Protein 3BAM (pdb70)

Solvent-accessible surface area: 18682 Å² total; per-residue (Å²): 7,63,49,85,80,69,80,27,9,103,62,0,103,110,34,26,90,161,9,165,13,0,72,81,0,31,93,12,0,68,50,0,0,51,27,2,39,37,31,92,139,39,190,60,2,20,0,11,56,101,119,102,26,18,0,2,20,93,48,4,44,85,75,0,17,66,42,0,72,105,88,50,100,4,159,78,105,49,50,0,69,5,1,103,114,122,67,160,66,36,33,57,0,32,0,21,30,84,5,112,52,139,132,60,78,42,51,0,0,0,8,12,8,9,31,71,1,5,16,0,1,67,13,0,1,18,0,18,0,0,15,86,70,44,23,4,40,0,0,0,0,0,0,0,4,108,111,0,10,95,40,0,38,85,106,11,0,12,7,25,39,0,79,5,8,8,36,23,1,133,50,51,23,0,0,0,1,0,1,10,3,71,36,48,83,91,47,157,35,76,3,88,98,38,45,118,59,135,32,196,156,21,156,79,172,143,8,62,36,90,78,67,78,25,6,106,64,0,112,102,25,30,80,137,18,137,10,0,55,60,0,27,83,17,0,70,69,0,0,45,35,2,36,39,38,91,127,32,185,61,2,18,0,8,49,81,84,113,26,19,0,3,20,42,30,2,25,56,68,0,7,44,43,0,2,101,80,50,79,0,58,22,68,28,36,2,73,4,0,124,118,109,55,164,68,42,34,58,3,22,0,6,27,63,6,116,76,146,120,45,84,32,58,0,0,0,28,1,7,10,31,67,0,5,15,0,1,66,10,0,2,28,2,6,0,0,12,100,77,47,30,5,38,0,0,0,0,0,0,0,5,105,102,0,12,100,43,0,51,79,105,8,0,10,4,32,39,0,78,2,7,9,27,29,0,109,50,36,18,0,0,0,0,0,1,6,3,65,39,57,67,72,92,21,77,86,1,50,46,37,95,115,6,117,92,70,76,92,30,37,54,79,150,98,136

Nearest PDB structures (foldseek):
  2bam-assembly1_B  TM=9.992E-01  e=1.558E-43  Bacillus amyloliquefaciens
  1bhm-assembly1_A  TM=9.846E-01  e=3.951E-40  Bacillus amyloliquefaciens
  1bam-assembly1_A-2  TM=9.328E-01  e=4.977E-34  Bacillus amyloliquefaciens
  3odh-assembly2_E  TM=8.690E-01  e=1.399E-17  Oceanobacter kriegii
  2ook-assembly1_B  TM=5.172E-01  e=2.925E+00  Shewanella frigidimarina NCIMB 400

Sequence (415 aa):
MEVEKEFITDEAKELLSKDKLIQQAYNEVKTSICSPIWPATSKTFTINNTEKNCNGVVPIKELCYTLLEDTYNWYREKPLDILKLEKKKGGPIDVYKEFIENSELKRVGMEFETGNISSAHRSMNKLLLGLKHGEIDLAIILMPIKQLAYYLTDRVTNFEELEPYFELTEGQPFIFIGFNAEAYNSNVPLIPKGSDGMSKRSIKKWMEVEKEFITDEAKELLSKDKLIQQAYNEVKTSICSPIWPATSKTFTINNTEKNCNGVVPIKELCYTLLEDTYNWYREKPLDILKLEKKKGGPIDVYKEFIENSELKRVGMEFETGNISSAHRSMNKLLLGLKHGEIDLAIILMPIKQLAYYLTDRVTNFEELEPYFELTEGQPFIFIGFNAEAYNSNVPLIPKGSDGMSKRSIKKWKDK

Foldseek 3Di:
DAFDDKDWAPLLVCCCVPPPQSVVVVVQLRVLLQFFDPPPPDRFHEAAPPDFAQAEPVVRNPSSVCCCCPVVNWDAFDQACCCVPVVVHDTGAGTKDWGDDPVDIAIETEHEFFAAQVVVVVNVVVVVVCQVVVVGQAYEYEEAAVVQNRHHHPRTHHCVVCVVVPCVCHPGGYMYTHDHGPYYDHDPDHHDHDCPDPRPNDDDPD/DAFDDKDWAPLQVVCCVPPPQSVVVVVLQRVLLQQFDPPPPDPFHEAEPPAFAQAEDQLRNQSSQCCCCVVVNKAAWAQACCCCPVVVHDTGFGIWDWGDDVPDIAIETEDEFFAAQVVVVVNVVVVLVCQVVVNHQAYEYEEAAPVQNRHHHPRTHHCVVCVVVPCVSHPGGYMYTHDDTPHYHNPGDHQDHDPSNDPSDDGAHPVGD

Structure (mmCIF, N/CA/C/O backbone):
data_3BAM
#
_entry.id   3BAM
#
_cell.length_a   106.400
_cell.length_b   79.600
_cell.length_c   67.600
_cell.angle_alpha   90.00
_cell.angle_beta   90.00
_cell.angle_gamma   90.00
#
_symmetry.space_group_name_H-M   'P 21 21 21'
#
loop_
_entity.id
_entity.type
_entity.pdbx_description
1 polymer "DNA (5'-D(*TP*AP*TP*GP*GP*AP*TP*CP*CP*AP*TP*A)-3')"
2 polymer "DNA (5'-D(*TP*AP*TP*G)-3')"
3 polymer "DNA (5'-D(P*GP*AP*TP*CP*CP*AP*TP*A)-3')"
4 polymer 'PROTEIN (RESTRICTION ENDONUCLEASE BAMHI)'
5 non-polymer 'MANGANESE (II) ION'
6 water water
#
loop_
_atom_site.group_PDB
_atom_site.id
_atom_site.type_symbol
_atom_site.label_atom_id
_atom_site.label_alt_id
_atom_site.label_comp_id
_atom_site.label_asym_id
_atom_site.label_entity_id
_atom_site.label_seq_id
_atom_site.pdbx_PDB_ins_code
_atom_site.Cartn_x
_atom_site.Cartn_y
_atom_site.Cartn_z
_atom_site.occupancy
_atom_site.B_iso_or_equiv
_atom_site.auth_seq_id
_atom_site.auth_comp_id
_atom_site.auth_asym_id
_atom_site.auth_atom_id
_atom_site.pdbx_PDB_model_num
ATOM 467 N N . MET D 4 1 ? 76.999 39.317 29.606 1.00 33.48 1 MET A N 1
ATOM 468 C CA . MET D 4 1 ? 75.678 39.899 29.974 1.00 32.90 1 MET A CA 1
ATOM 469 C C . MET D 4 1 ? 75.739 40.468 31.376 1.00 33.43 1 MET A C 1
ATOM 470 O O . MET D 4 1 ? 76.660 40.158 32.136 1.00 32.32 1 MET A O 1
ATOM 475 N N . GLU D 4 2 ? 74.779 41.331 31.688 1.00 34.74 2 GLU A N 1
ATOM 476 C CA . GLU D 4 2 ? 74.680 41.952 33.001 1.00 36.97 2 GLU A CA 1
ATOM 477 C C . GLU D 4 2 ? 73.215 42.041 33.416 1.00 35.74 2 GLU A C 1
ATOM 478 O O . GLU D 4 2 ? 72.335 42.149 32.568 1.00 34.35 2 GLU A O 1
ATOM 484 N N . VAL D 4 3 ? 72.962 41.955 34.716 1.00 34.27 3 VAL A N 1
ATOM 485 C CA . VAL D 4 3 ? 71.610 42.041 35.252 1.00 33.35 3 VAL A CA 1
ATOM 486 C C . VAL D 4 3 ? 71.274 43.527 35.396 1.00 35.71 3 VAL A C 1
ATOM 487 O O . VAL D 4 3 ? 71.991 44.259 36.079 1.00 36.76 3 VAL A O 1
ATOM 491 N N . GLU D 4 4 ? 70.200 43.976 34.753 1.00 34.63 4 GLU A N 1
ATOM 492 C CA . GLU D 4 4 ? 69.821 45.379 34.830 1.00 31.51 4 GLU A CA 1
ATOM 493 C C . GLU D 4 4 ? 68.558 45.605 35.641 1.00 29.53 4 GLU A C 1
ATOM 494 O O . GLU D 4 4 ? 68.447 46.598 36.362 1.00 29.39 4 GLU A O 1
ATOM 500 N N . LYS D 4 5 ? 67.599 44.693 35.514 1.00 27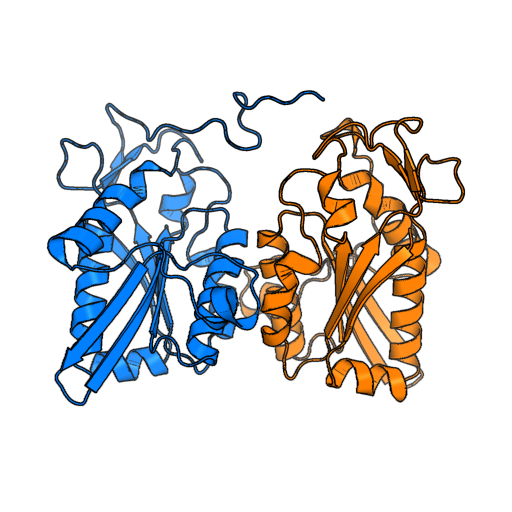.96 5 LYS A N 1
ATOM 501 C CA . LYS D 4 5 ? 66.335 44.813 36.239 1.00 28.70 5 LYS A CA 1
ATOM 502 C C . LYS D 4 5 ? 66.027 43.564 37.035 1.00 27.28 5 LYS A C 1
ATOM 503 O O . LYS D 4 5 ? 66.439 42.471 36.662 1.00 26.55 5 LYS A O 1
ATOM 509 N N . GLU D 4 6 ? 65.254 43.721 38.102 1.00 29.67 6 GLU A N 1
ATOM 510 C CA . GLU D 4 6 ? 64.926 42.586 38.942 1.00 31.70 6 GLU A CA 1
ATOM 511 C C . GLU D 4 6 ? 63.726 42.811 39.858 1.00 32.47 6 GLU A C 1
ATOM 512 O O . GLU D 4 6 ? 63.533 43.896 40.411 1.00 33.00 6 GLU A O 1
ATOM 518 N N . PHE D 4 7 ? 62.886 41.788 39.958 1.00 30.57 7 PHE A N 1
ATOM 519 C CA . PHE D 4 7 ? 61.733 41.824 40.838 1.00 28.89 7 PHE A CA 1
ATOM 520 C C . PHE D 4 7 ? 61.783 40.564 41.685 1.00 28.84 7 PHE A C 1
ATOM 521 O O . PHE D 4 7 ? 61.816 39.458 41.153 1.00 28.17 7 PHE A O 1
ATOM 529 N N . ILE D 4 8 ? 61.800 40.747 43.000 1.00 28.11 8 ILE A N 1
ATOM 530 C CA . ILE D 4 8 ? 61.871 39.653 43.947 1.00 29.25 8 ILE A CA 1
ATOM 531 C C . ILE D 4 8 ? 60.660 39.758 44.862 1.00 30.83 8 ILE A C 1
ATOM 532 O O . ILE D 4 8 ? 60.470 40.776 45.542 1.00 34.09 8 ILE A O 1
ATOM 537 N N . THR D 4 9 ? 59.818 38.732 44.854 1.00 29.15 9 THR A N 1
ATOM 538 C CA . THR D 4 9 ? 58.642 38.741 45.708 1.00 29.71 9 THR A CA 1
ATOM 539 C C . THR D 4 9 ? 59.118 38.756 47.155 1.00 29.89 9 THR A C 1
ATOM 540 O O . THR D 4 9 ? 60.240 38.360 47.451 1.00 28.98 9 THR A O 1
ATOM 544 N N . ASP D 4 10 ? 58.243 39.143 48.068 1.00 31.42 10 ASP A N 1
ATOM 545 C CA . ASP D 4 10 ? 58.601 39.188 49.470 1.00 32.68 10 ASP A CA 1
ATOM 546 C C . ASP D 4 10 ? 59.002 37.835 50.033 1.00 34.23 10 ASP A C 1
ATOM 547 O O . ASP D 4 10 ? 59.887 37.757 50.881 1.00 37.28 10 ASP A O 1
ATOM 552 N N . GLU D 4 11 ? 58.414 36.763 49.510 1.00 37.12 11 GLU A N 1
ATOM 553 C CA . GLU D 4 11 ? 58.738 35.412 49.979 1.00 39.16 11 GLU A CA 1
ATOM 554 C C . GLU D 4 11 ? 60.175 35.090 49.584 1.00 38.80 11 GLU A C 1
ATOM 555 O O . GLU D 4 11 ? 60.956 34.614 50.405 1.00 38.77 11 GLU A O 1
ATOM 561 N N . ALA D 4 12 ? 60.529 35.387 48.333 1.00 39.31 12 ALA A N 1
ATOM 562 C CA . ALA D 4 12 ? 61.884 35.153 47.841 1.00 40.77 12 ALA A CA 1
ATOM 563 C C . ALA D 4 12 ? 62.875 36.032 48.617 1.00 41.38 12 ALA A C 1
ATOM 564 O O . ALA D 4 12 ? 63.991 35.598 48.911 1.00 40.56 12 ALA A O 1
ATOM 566 N N . LYS D 4 13 ? 62.460 37.254 48.965 1.00 42.11 13 LYS A N 1
ATOM 567 C CA . LYS D 4 13 ? 63.307 38.171 49.725 1.00 43.42 13 LYS A CA 1
ATOM 568 C C . LYS D 4 13 ? 63.706 37.536 51.043 1.00 46.73 13 LYS A C 1
ATOM 569 O O . LYS D 4 13 ? 64.891 37.528 51.386 1.00 47.45 13 LYS A O 1
ATOM 575 N N . GLU D 4 14 ? 62.725 36.999 51.774 1.00 50.21 14 GLU A N 1
ATOM 576 C CA . GLU D 4 14 ? 62.998 36.347 53.053 1.00 54.45 14 GLU A CA 1
ATOM 577 C C . GLU D 4 14 ? 63.993 35.205 52.871 1.00 51.71 14 GLU A C 1
ATOM 578 O O . GLU D 4 14 ? 64.961 35.086 53.626 1.00 51.83 14 GLU A O 1
ATOM 584 N N . LEU D 4 15 ? 63.758 34.368 51.868 1.00 49.46 15 LEU A N 1
ATOM 585 C CA . LEU D 4 15 ? 64.656 33.256 51.597 1.00 46.45 15 LEU A CA 1
ATOM 586 C C . LEU D 4 15 ? 66.067 33.772 51.381 1.00 43.41 15 LEU A C 1
ATOM 587 O O . LEU D 4 15 ? 66.993 33.329 52.042 1.00 44.54 15 LEU A O 1
ATOM 592 N N . LEU D 4 16 ? 66.217 34.729 50.477 1.00 41.67 16 LEU A N 1
ATOM 593 C CA . LEU D 4 16 ? 67.519 35.297 50.172 1.00 42.45 16 LEU A CA 1
ATOM 594 C C . LEU D 4 16 ? 68.221 35.897 51.375 1.00 42.50 16 LEU A C 1
ATOM 595 O O . LEU D 4 16 ? 69.429 35.758 51.518 1.00 42.32 16 LEU A O 1
ATOM 600 N N . SER D 4 17 ? 67.479 36.589 52.224 1.00 44.21 17 SER A N 1
ATOM 601 C CA . SER D 4 17 ? 68.076 37.203 53.396 1.00 49.16 17 SER A CA 1
ATOM 602 C C . SER D 4 17 ? 68.437 36.237 54.522 1.00 49.71 17 SER A C 1
ATOM 603 O O . SER D 4 17 ? 69.441 36.426 55.206 1.00 51.40 17 SER A O 1
ATOM 606 N N . LYS D 4 18 ? 67.632 35.197 54.694 1.00 50.51 18 LYS A N 1
ATOM 607 C CA . LYS D 4 18 ? 67.833 34.232 55.762 1.00 50.61 18 LYS A CA 1
ATOM 608 C C . LYS D 4 18 ? 68.491 32.890 55.415 1.00 48.64 18 LYS A C 1
ATOM 609 O O . LYS D 4 18 ? 69.307 32.372 56.185 1.00 48.36 18 LYS A O 1
ATOM 615 N N . ASP D 4 19 ? 68.139 32.332 54.265 1.00 46.80 19 ASP A N 1
ATOM 616 C CA . ASP D 4 19 ? 68.641 31.029 53.856 1.00 42.40 19 ASP A CA 1
ATOM 617 C C . ASP D 4 19 ? 69.926 31.004 53.039 1.00 42.02 19 ASP A C 1
ATOM 618 O O . ASP D 4 19 ? 69.986 31.510 51.922 1.00 41.19 19 ASP A O 1
ATOM 623 N N . LYS D 4 20 ? 70.911 30.286 53.563 1.00 44.09 20 LYS A N 1
ATOM 624 C CA . LYS D 4 20 ? 72.210 30.138 52.920 1.00 45.06 20 LYS A CA 1
ATOM 625 C C . LYS D 4 20 ? 72.127 29.423 51.565 1.00 43.07 20 LYS A C 1
ATOM 626 O O . LYS D 4 20 ? 72.697 29.899 50.581 1.00 42.38 20 LYS A O 1
ATOM 632 N N . LEU D 4 21 ? 71.405 28.300 51.502 1.00 41.10 21 LEU A N 1
ATOM 633 C CA . LEU D 4 21 ? 71.259 27.534 50.252 1.00 39.85 21 LEU A CA 1
ATOM 634 C C . LEU D 4 21 ? 70.665 28.376 49.113 1.00 38.49 21 LEU A C 1
ATOM 635 O O . LEU D 4 21 ? 71.166 28.355 47.987 1.00 37.21 21 LEU A O 1
ATOM 640 N N . ILE D 4 22 ? 69.600 29.119 49.411 1.00 37.00 22 ILE A N 1
ATOM 641 C CA . ILE D 4 22 ? 68.958 29.977 48.423 1.00 36.50 22 ILE A CA 1
ATOM 642 C C . ILE D 4 22 ? 69.953 31.035 47.953 1.00 38.97 22 ILE A C 1
ATOM 643 O O . ILE D 4 22 ? 70.030 31.325 46.760 1.00 41.98 22 ILE A O 1
ATOM 648 N N . GLN D 4 23 ? 70.717 31.603 48.888 1.00 38.92 23 GLN A N 1
ATOM 649 C CA . GLN D 4 23 ? 71.730 32.605 48.555 1.00 37.80 23 GLN A CA 1
ATOM 650 C C . GLN D 4 23 ? 72.713 32.004 47.546 1.00 34.22 23 GLN A C 1
ATOM 651 O O . GLN D 4 23 ? 72.970 32.586 46.497 1.00 34.44 23 GLN A O 1
ATOM 657 N N . GLN D 4 24 ? 73.219 30.814 47.843 1.00 31.98 24 GLN A N 1
ATOM 658 C CA . GLN D 4 24 ? 74.131 30.128 46.942 1.00 32.52 24 GLN A CA 1
ATOM 659 C C . GLN D 4 24 ? 73.492 29.947 45.554 1.00 34.27 24 GLN A C 1
ATOM 660 O O . GLN D 4 24 ? 74.116 30.241 44.533 1.00 36.11 24 GLN A O 1
ATOM 666 N N . ALA D 4 25 ? 72.254 29.457 45.517 1.00 35.10 25 ALA A N 1
ATOM 667 C CA . ALA D 4 25 ? 71.528 29.252 44.261 1.00 36.57 25 ALA A CA 1
ATOM 668 C C . ALA D 4 25 ? 71.428 30.551 43.459 1.00 36.41 25 ALA A C 1
ATOM 669 O O . ALA D 4 25 ? 71.784 30.594 42.278 1.00 34.61 25 ALA A O 1
ATOM 671 N N . TYR D 4 26 ? 70.923 31.594 44.113 1.00 37.10 26 TYR A N 1
ATOM 672 C CA . TYR D 4 26 ? 70.754 32.917 43.530 1.00 37.61 26 TYR A CA 1
ATOM 673 C C . TYR D 4 26 ? 72.094 33.375 42.958 1.00 38.84 26 TYR A C 1
ATOM 674 O O . TYR D 4 26 ? 72.171 33.812 41.804 1.00 38.98 26 TYR A O 1
ATOM 683 N N . ASN D 4 27 ? 73.149 33.214 43.754 1.00 38.01 27 ASN A N 1
ATOM 684 C CA . ASN D 4 27 ? 74.507 33.579 43.358 1.00 37.31 27 ASN A CA 1
ATOM 685 C C . ASN D 4 27 ? 74.886 32.843 42.067 1.00 33.32 27 ASN A C 1
ATOM 686 O O . ASN D 4 27 ? 75.289 33.473 41.089 1.00 33.40 27 ASN A O 1
ATOM 691 N N . GLU D 4 28 ? 74.666 31.530 42.030 1.00 31.28 28 GLU A N 1
ATOM 692 C CA . GLU D 4 28 ? 74.976 30.715 40.857 1.00 30.64 28 GLU A CA 1
ATOM 693 C C . GLU D 4 28 ? 74.230 31.128 39.593 1.00 30.15 28 GLU A C 1
ATOM 694 O O . GLU D 4 28 ? 74.836 31.233 38.525 1.00 27.65 28 GLU A O 1
ATOM 700 N N . VAL D 4 29 ? 72.927 31.369 39.706 1.00 30.98 29 VAL A N 1
ATOM 701 C CA . VAL D 4 29 ? 72.149 31.773 38.539 1.00 32.49 29 VAL A CA 1
ATOM 702 C C . VAL D 4 29 ? 72.599 33.135 38.024 1.00 33.27 29 VAL A C 1
ATOM 703 O O . VAL D 4 29 ? 72.652 33.356 36.809 1.00 31.02 29 VAL A O 1
ATOM 707 N N . LYS D 4 30 ? 72.940 34.044 38.936 1.00 33.89 30 LYS A N 1
ATOM 708 C CA . LYS D 4 30 ? 73.403 35.369 38.530 1.00 34.69 30 LYS A CA 1
ATOM 709 C C . LYS D 4 30 ? 74.734 35.310 37.782 1.00 32.32 30 LYS A C 1
ATOM 710 O O . LYS D 4 30 ? 74.877 35.930 36.722 1.00 32.30 30 LYS A O 1
ATOM 716 N N . THR D 4 31 ? 75.694 34.543 38.288 1.00 31.73 31 THR A N 1
ATOM 717 C CA . THR D 4 31 ? 76.960 34.431 37.575 1.00 33.49 31 THR A CA 1
ATOM 718 C C . THR D 4 31 ? 76.676 33.808 36.212 1.00 34.00 31 THR A C 1
ATOM 719 O O . THR D 4 31 ? 77.206 34.260 35.196 1.00 35.90 31 THR A O 1
ATOM 723 N N . SER D 4 32 ? 75.774 32.832 36.181 1.00 30.69 32 SER A N 1
ATOM 724 C CA . SER D 4 32 ? 75.420 32.181 34.934 1.00 30.64 32 SER A CA 1
ATOM 725 C C . SER D 4 32 ? 74.768 33.125 33.924 1.00 30.30 32 SER A C 1
ATOM 726 O O . SER D 4 32 ? 75.118 33.092 32.740 1.00 31.01 32 SER A O 1
ATOM 729 N N . ILE D 4 33 ? 73.833 33.966 34.365 1.00 28.90 33 ILE A N 1
ATOM 730 C CA . ILE D 4 33 ? 73.185 34.879 33.433 1.00 28.23 33 ILE A CA 1
ATOM 731 C C . ILE D 4 33 ? 74.142 35.940 32.902 1.00 29.42 33 ILE A C 1
ATOM 732 O O . ILE D 4 33 ? 73.960 36.454 31.791 1.00 28.21 33 ILE A O 1
ATOM 737 N N . CYS D 4 34 ? 75.156 36.265 33.697 1.00 30.65 34 CYS A N 1
ATOM 738 C CA . CYS D 4 34 ? 76.162 37.237 33.294 1.00 32.02 34 CYS A CA 1
ATOM 739 C C . CYS D 4 34 ? 77.171 36.643 32.316 1.00 32.00 34 CYS A C 1
ATOM 740 O O . CYS D 4 34 ? 77.743 37.367 31.501 1.00 32.63 34 CYS A O 1
ATOM 743 N N . SER D 4 35 ? 77.267 35.315 32.321 1.00 36.23 35 SER A N 1
ATOM 744 C CA . SER D 4 35 ? 78.175 34.547 31.470 1.00 38.48 35 SER A CA 1
ATOM 745 C C . SER D 4 35 ? 78.161 34.764 29.952 1.00 40.80 35 SER A C 1
ATOM 746 O O . SER D 4 35 ? 79.216 35.009 29.368 1.00 42.17 35 SER A O 1
ATOM 749 N N . PRO D 4 36 ? 76.992 34.637 29.285 1.00 41.76 36 PRO A N 1
ATOM 750 C CA . PRO D 4 36 ? 76.966 34.835 27.828 1.00 42.22 36 PRO A CA 1
ATOM 751 C C . PRO D 4 36 ? 77.680 36.082 27.284 1.00 43.57 36 PRO A C 1
ATOM 752 O O . PRO D 4 36 ? 77.416 37.214 27.714 1.00 45.45 36 PRO A O 1
ATOM 756 N N . ILE D 4 37 ? 78.600 35.851 26.347 1.00 42.46 37 ILE A N 1
ATOM 757 C CA . ILE D 4 37 ? 79.389 36.912 25.721 1.00 39.95 37 ILE A CA 1
ATOM 758 C C . ILE D 4 37 ? 79.196 36.898 24.208 1.00 38.58 37 ILE A C 1
ATOM 759 O O . ILE D 4 37 ? 78.699 35.919 23.658 1.00 40.84 37 ILE A O 1
ATOM 764 N N . TRP D 4 38 ? 79.591 37.976 23.540 1.00 36.11 38 TRP A N 1
ATOM 765 C CA . TRP D 4 38 ? 79.451 38.084 22.086 1.00 36.32 38 TRP A CA 1
ATOM 766 C C . TRP D 4 38 ? 80.337 39.213 21.573 1.00 37.00 38 TRP A C 1
ATOM 767 O O . TRP D 4 38 ? 80.265 40.330 22.080 1.00 38.92 38 TRP A O 1
ATOM 778 N N . PRO D 4 39 ? 81.138 38.951 20.523 1.00 37.69 39 PRO A N 1
ATOM 779 C CA . PRO D 4 39 ? 81.271 37.675 19.809 1.00 38.23 39 PRO A CA 1
ATOM 780 C C . PRO D 4 39 ? 82.032 36.674 20.668 1.00 39.71 39 PRO A C 1
ATOM 781 O O . PRO D 4 39 ? 82.474 37.011 21.758 1.00 40.20 39 PRO A O 1
ATOM 785 N N . ALA D 4 40 ? 82.269 35.482 20.131 1.00 43.79 40 ALA A N 1
ATOM 786 C CA . ALA D 4 40 ? 82.995 34.435 20.850 1.00 46.94 40 ALA A CA 1
ATOM 787 C C . ALA D 4 40 ? 84.354 34.911 21.359 1.00 47.59 40 ALA A C 1
ATOM 788 O O . ALA D 4 40 ? 84.751 34.614 22.477 1.00 47.69 40 ALA A O 1
ATOM 790 N N . THR D 4 41 ? 85.048 35.679 20.531 1.00 49.47 41 THR A N 1
ATOM 791 C CA . THR D 4 41 ? 86.363 36.195 20.876 1.00 53.50 41 THR A CA 1
ATOM 792 C C . THR D 4 41 ? 86.368 37.283 21.960 1.00 52.66 41 THR A C 1
ATOM 793 O O . THR D 4 41 ? 87.428 37.803 22.310 1.00 55.76 41 THR A O 1
ATOM 797 N N . SER D 4 42 ? 85.202 37.625 22.493 1.00 49.58 42 SER A N 1
ATOM 798 C CA . SER D 4 42 ? 85.125 38.657 23.511 1.00 47.44 42 SER A CA 1
ATOM 799 C C . SER D 4 42 ? 84.920 38.149 24.932 1.00 46.44 42 SER A C 1
ATOM 800 O O . SER D 4 42 ? 84.632 36.979 25.157 1.00 46.99 42 SER A O 1
ATOM 803 N N . LYS D 4 43 ? 85.080 39.057 25.890 1.00 45.04 43 LYS A N 1
ATOM 804 C CA . LYS D 4 43 ? 84.903 38.756 27.302 1.00 45.25 43 LYS A CA 1
ATOM 805 C C . LYS D 4 43 ? 83.590 39.384 27.776 1.00 41.92 43 LYS A C 1
ATOM 806 O O . LYS D 4 43 ? 83.158 39.173 28.912 1.00 39.65 43 LYS A O 1
ATOM 812 N N . THR D 4 44 ? 82.959 40.161 26.899 1.00 38.26 44 THR A N 1
ATOM 813 C CA . THR D 4 44 ? 81.704 40.821 27.232 1.00 35.79 44 THR A CA 1
ATOM 814 C C . THR D 4 44 ? 80.673 40.538 26.135 1.00 33.97 44 THR A C 1
ATOM 815 O O . THR D 4 44 ? 80.948 39.802 25.182 1.00 33.52 44 THR A O 1
ATOM 819 N N . PHE D 4 45 ? 79.458 41.052 26.305 1.00 31.54 45 PHE A N 1
ATOM 820 C CA . PHE D 4 45 ? 78.423 40.861 25.302 1.00 28.34 45 PHE A CA 1
ATOM 821 C C . PHE D 4 45 ? 78.126 42.179 24.607 1.00 25.39 45 PHE A C 1
ATOM 822 O O . PHE D 4 45 ? 77.731 43.152 25.242 1.00 24.13 45 PHE A O 1
ATOM 830 N N . THR D 4 46 ? 78.351 42.203 23.304 1.00 27.12 46 THR A N 1
ATOM 831 C CA . THR D 4 46 ? 78.099 43.379 22.492 1.00 27.45 46 THR A CA 1
ATOM 832 C C . THR D 4 46 ? 77.082 43.010 21.430 1.00 27.21 46 THR A C 1
ATOM 833 O O . THR D 4 46 ? 77.344 42.158 20.576 1.00 30.89 46 THR A O 1
ATOM 837 N N . ILE D 4 47 ? 75.924 43.661 21.487 1.00 24.56 47 ILE A N 1
ATOM 838 C CA . ILE D 4 47 ? 74.854 43.407 20.534 1.00 23.12 47 ILE A CA 1
ATOM 839 C C . ILE D 4 47 ? 74.953 44.345 19.324 1.00 23.76 47 ILE A C 1
ATOM 840 O O . ILE D 4 47 ? 75.244 45.539 19.465 1.00 23.79 47 ILE A O 1
ATOM 845 N N . ASN D 4 48 ? 74.793 43.776 18.131 1.00 20.96 48 ASN A N 1
ATOM 846 C CA . ASN D 4 48 ? 74.832 44.530 16.884 1.00 20.32 48 ASN A CA 1
ATOM 847 C C . ASN D 4 48 ? 73.554 45.368 16.858 1.00 24.51 48 ASN A C 1
ATOM 848 O O . ASN D 4 48 ? 72.452 44.825 16.916 1.00 25.04 48 ASN A O 1
ATOM 853 N N . ASN D 4 49 ? 73.708 46.684 16.781 1.00 24.24 49 ASN A N 1
ATOM 854 C CA . ASN D 4 49 ? 72.572 47.597 16.793 1.00 22.45 49 ASN A CA 1
ATOM 855 C C . ASN D 4 49 ? 72.333 48.285 15.452 1.00 23.33 49 ASN A C 1
ATOM 856 O O . ASN D 4 49 ? 71.875 49.426 15.416 1.00 27.91 49 ASN A O 1
ATOM 861 N N . THR D 4 50 ? 72.601 47.598 14.350 1.00 25.40 50 THR A N 1
ATOM 862 C CA . THR D 4 50 ? 72.428 48.217 13.041 1.00 27.05 50 THR A CA 1
ATOM 863 C C . THR D 4 50 ? 70.980 48.483 12.669 1.00 28.81 50 THR A C 1
ATOM 864 O O . THR D 4 50 ? 70.675 49.486 12.017 1.00 31.22 50 THR A O 1
ATOM 868 N N . GLU D 4 51 ? 70.084 47.616 13.129 1.00 30.23 51 GLU A N 1
ATOM 869 C CA . GLU D 4 51 ? 68.675 47.730 12.797 1.00 27.94 51 GLU A CA 1
ATOM 870 C C . GLU D 4 51 ? 67.794 47.061 13.854 1.00 26.45 51 GLU A C 1
ATOM 871 O O . GLU D 4 51 ? 68.222 46.128 14.543 1.00 23.89 51 GLU A O 1
ATOM 877 N N . LYS D 4 52 ? 66.573 47.562 13.995 1.00 23.41 52 LYS A N 1
ATOM 878 C CA . LYS D 4 52 ? 65.616 47.008 14.945 1.00 22.07 52 LYS A CA 1
ATOM 879 C C . LYS D 4 52 ? 65.347 45.546 14.587 1.00 19.65 52 LYS A C 1
ATOM 880 O O . LYS D 4 52 ? 65.195 45.209 13.412 1.00 18.42 52 LYS A O 1
ATOM 886 N N . ASN D 4 53 ? 65.318 44.685 15.602 1.00 18.88 53 ASN A N 1
ATOM 887 C CA . ASN D 4 53 ? 65.077 43.253 15.429 1.00 19.77 53 ASN A CA 1
ATOM 888 C C . ASN D 4 53 ? 66.056 42.539 14.482 1.00 20.72 53 ASN A C 1
ATOM 889 O O . ASN D 4 53 ? 65.692 41.531 13.885 1.00 19.14 53 ASN A O 1
ATOM 894 N N . CYS D 4 54 ? 67.289 43.031 14.358 1.00 21.69 54 CYS A N 1
ATOM 895 C CA . CYS D 4 54 ? 68.282 42.434 13.445 1.00 21.76 54 CYS A CA 1
ATOM 896 C C . CYS D 4 54 ? 68.996 41.153 13.907 1.00 21.18 54 CYS A C 1
ATOM 897 O O . CYS D 4 54 ? 69.595 40.451 13.090 1.00 21.74 54 CYS A O 1
ATOM 900 N N . ASN D 4 55 ? 68.942 40.853 15.200 1.00 19.17 55 ASN A N 1
ATOM 901 C CA . ASN D 4 55 ? 69.594 39.668 15.742 1.00 20.31 55 ASN A CA 1
ATOM 902 C C . ASN D 4 55 ? 68.659 38.525 16.123 1.00 21.30 55 ASN A C 1
ATOM 903 O O . ASN D 4 55 ? 67.587 38.746 16.690 1.00 22.38 55 ASN A O 1
ATOM 908 N N . GLY D 4 56 ? 69.084 37.304 15.818 1.00 21.21 56 GLY A N 1
ATOM 909 C CA . GLY D 4 56 ? 68.332 36.122 16.200 1.00 20.17 56 GLY A CA 1
ATOM 910 C C . GLY D 4 56 ? 68.583 35.957 17.689 1.00 23.33 56 GLY A C 1
ATOM 911 O O . GLY D 4 56 ? 69.349 36.735 18.253 1.00 26.08 56 GLY A O 1
ATOM 912 N N . VAL D 4 57 ? 68.009 34.941 18.330 1.00 21.48 57 VAL A N 1
ATOM 913 C CA . VAL D 4 57 ? 68.190 34.781 19.772 1.00 19.61 57 VAL A CA 1
ATOM 914 C C . VAL D 4 57 ? 68.780 33.448 20.262 1.00 19.91 57 VAL A C 1
ATOM 915 O O . VAL D 4 57 ? 69.366 33.383 21.338 1.00 16.41 57 VAL A O 1
ATOM 919 N N . VAL D 4 58 ? 68.717 32.415 19.434 1.00 19.16 58 VAL A N 1
ATOM 920 C CA . VAL D 4 58 ? 69.183 31.095 19.843 1.00 22.89 58 VAL A CA 1
ATOM 921 C C . VAL D 4 58 ? 70.513 30.977 20.611 1.00 23.87 58 VAL A C 1
ATOM 922 O O . VAL D 4 58 ? 70.525 30.533 21.758 1.00 22.91 58 VAL A O 1
ATOM 926 N N . PRO D 4 59 ? 71.626 31.450 20.032 1.00 24.91 59 PRO A N 1
ATOM 927 C CA . PRO D 4 59 ? 72.935 31.368 20.692 1.00 27.62 59 PRO A CA 1
ATOM 928 C C . PRO D 4 59 ? 73.074 31.997 22.083 1.00 31.30 59 PRO A C 1
ATOM 929 O O . PRO D 4 59 ? 73.859 31.522 22.902 1.00 34.52 59 PRO A O 1
ATOM 933 N N . ILE D 4 60 ? 72.248 32.988 22.387 1.00 32.40 60 ILE A N 1
ATOM 934 C CA . ILE D 4 60 ? 72.336 33.694 23.660 1.00 31.96 60 ILE A CA 1
ATOM 935 C C . ILE D 4 60 ? 72.372 32.866 24.955 1.00 32.25 60 ILE A C 1
ATOM 936 O O . ILE D 4 60 ? 73.166 33.169 25.851 1.00 33.03 60 ILE A O 1
ATOM 941 N N . LYS D 4 61 ? 71.593 31.792 25.053 1.00 31.71 61 LYS A N 1
ATOM 942 C CA . LYS D 4 61 ? 71.587 31.027 26.303 1.00 33.64 61 LYS A CA 1
ATOM 943 C C . LYS D 4 61 ? 72.648 29.941 26.475 1.00 34.32 61 LYS A C 1
ATOM 944 O O . LYS D 4 61 ? 72.816 29.409 27.571 1.00 32.44 61 LYS A O 1
ATOM 950 N N . GLU D 4 62 ? 73.397 29.643 25.423 1.00 35.53 62 GLU A N 1
ATOM 951 C CA . GLU D 4 62 ? 74.405 28.595 25.500 1.00 37.37 62 GLU A CA 1
ATOM 952 C C . GLU D 4 62 ? 75.334 28.678 26.710 1.00 35.20 62 GLU A C 1
ATOM 953 O O . GLU D 4 62 ? 75.362 27.761 27.528 1.00 32.56 62 GLU A O 1
ATOM 959 N N . LEU D 4 63 ? 76.080 29.774 26.841 1.00 34.41 63 LEU A N 1
ATOM 960 C CA . LEU D 4 63 ? 77.004 29.948 27.967 1.00 34.30 63 LEU A CA 1
ATOM 961 C C . LEU D 4 63 ? 76.324 29.910 29.324 1.00 33.30 63 LEU A C 1
ATOM 962 O O . LEU D 4 63 ? 76.875 29.359 30.276 1.00 32.65 63 LEU A O 1
ATOM 967 N N . CYS D 4 64 ? 75.118 30.463 29.406 1.00 32.44 64 CYS A N 1
ATOM 968 C CA . CYS D 4 64 ? 74.374 30.464 30.657 1.00 33.22 64 CYS A CA 1
ATOM 969 C C . CYS D 4 64 ? 74.141 29.023 31.082 1.00 33.93 64 CYS A C 1
ATOM 970 O O . CYS D 4 64 ? 74.442 28.643 32.214 1.00 34.36 64 CYS A O 1
ATOM 973 N N . TYR D 4 65 ? 73.633 28.217 30.152 1.00 34.58 65 TYR A N 1
ATOM 974 C CA . TYR D 4 65 ? 73.357 26.810 30.408 1.00 36.01 65 TYR A CA 1
ATOM 975 C C . TYR D 4 65 ? 74.607 26.012 30.743 1.00 37.17 65 TYR A C 1
ATOM 976 O O . TYR D 4 65 ? 74.610 25.225 31.694 1.00 36.28 65 TYR A O 1
ATOM 985 N N . THR D 4 66 ? 75.658 26.214 29.949 1.00 39.99 66 THR A N 1
ATOM 986 C CA . THR D 4 66 ? 76.945 25.543 30.137 1.00 41.90 66 THR A CA 1
ATOM 987 C C . THR D 4 66 ? 77.402 25.647 31.590 1.00 38.84 66 THR A C 1
ATOM 988 O O . THR D 4 66 ? 77.589 24.637 32.267 1.00 35.98 66 THR A O 1
ATOM 992 N N . LEU D 4 67 ? 77.521 26.877 32.073 1.00 38.51 67 LEU A N 1
ATOM 993 C CA . LEU D 4 67 ? 77.944 27.138 33.436 1.00 38.97 67 LEU A CA 1
ATOM 994 C C . LEU D 4 67 ? 77.067 26.388 34.435 1.00 39.41 67 LEU A C 1
ATOM 995 O O . LEU D 4 67 ? 77.563 25.562 35.208 1.00 38.84 67 LEU A O 1
ATOM 1000 N N . LEU D 4 68 ? 75.764 26.673 34.412 1.00 39.13 68 LEU A N 1
ATOM 1001 C CA . LEU D 4 68 ? 74.805 26.036 35.317 1.00 37.72 68 LEU A CA 1
ATOM 1002 C C . LEU D 4 68 ? 74.967 24.525 35.370 1.00 36.29 68 LEU A C 1
ATOM 1003 O O . LEU D 4 68 ? 75.041 23.945 36.443 1.00 34.81 68 LEU A O 1
ATOM 1008 N N . GLU D 4 69 ? 75.012 23.895 34.204 1.00 37.31 69 GLU A N 1
ATOM 1009 C CA . GLU D 4 69 ? 75.147 22.445 34.095 1.00 40.86 69 GLU A CA 1
ATOM 1010 C C . GLU D 4 69 ? 76.502 21.885 34.534 1.00 40.36 69 GLU A C 1
ATOM 1011 O O . GLU D 4 69 ? 76.592 21.067 35.457 1.00 38.60 69 GLU A O 1
ATOM 1017 N N . ASP D 4 70 ? 77.556 22.336 33.866 1.00 39.47 70 ASP A N 1
ATOM 1018 C CA . ASP D 4 70 ? 78.905 21.870 34.132 1.00 40.28 70 ASP A CA 1
ATOM 1019 C C . ASP D 4 70 ? 79.523 22.367 35.419 1.00 41.24 70 ASP A C 1
ATOM 1020 O O . ASP D 4 70 ? 79.930 21.568 36.263 1.00 47.47 70 ASP A O 1
ATOM 1025 N N . THR D 4 71 ? 79.603 23.680 35.568 1.00 38.65 71 THR A N 1
ATOM 1026 C CA . THR D 4 71 ? 80.210 24.267 36.751 1.00 36.27 71 THR A CA 1
ATOM 1027 C C . THR D 4 71 ? 79.342 24.163 38.000 1.00 35.76 71 THR A C 1
ATOM 1028 O O . THR D 4 71 ? 79.848 23.907 39.097 1.00 36.07 71 THR A O 1
ATOM 1032 N N . TYR D 4 72 ? 78.038 24.350 37.836 1.00 35.07 72 TYR A N 1
ATOM 1033 C CA . TYR D 4 72 ? 77.134 24.325 38.977 1.00 36.52 72 TYR A CA 1
ATOM 1034 C C . TYR D 4 72 ? 76.296 23.078 39.178 1.00 34.11 72 TYR A C 1
ATOM 1035 O O . TYR D 4 72 ? 75.639 22.937 40.205 1.00 30.57 72 TYR A O 1
ATOM 1044 N N . ASN D 4 73 ? 76.299 22.194 38.189 1.00 36.68 73 ASN A N 1
ATOM 1045 C CA . ASN D 4 73 ? 75.565 20.931 38.271 1.00 40.17 73 ASN A CA 1
ATOM 1046 C C . ASN D 4 73 ? 74.043 21.009 38.321 1.00 39.00 73 ASN A C 1
ATOM 1047 O O . ASN D 4 73 ? 73.398 20.206 38.998 1.00 39.74 73 ASN A O 1
ATOM 1052 N N . TRP D 4 74 ? 73.472 21.991 37.636 1.00 38.47 74 TRP A N 1
ATOM 1053 C CA . TRP D 4 74 ? 72.023 22.131 37.574 1.00 38.05 74 TRP A CA 1
ATOM 1054 C C . TRP D 4 74 ? 71.552 21.103 36.539 1.00 40.46 74 TRP A C 1
ATOM 1055 O O . TRP D 4 74 ? 72.308 20.735 35.632 1.00 41.71 74 TRP A O 1
ATOM 1066 N N . TYR D 4 75 ? 70.322 20.624 36.688 1.00 42.41 75 TYR A N 1
ATOM 1067 C CA . TYR D 4 75 ? 69.744 19.670 35.757 1.00 44.90 75 TYR A CA 1
ATOM 1068 C C . TYR D 4 75 ? 68.846 20.362 34.734 1.00 42.13 75 TYR A C 1
ATOM 1069 O O . TYR D 4 75 ? 68.019 21.201 35.088 1.00 40.46 75 TYR A O 1
ATOM 1078 N N . ARG D 4 76 ? 69.070 20.050 33.461 1.00 39.23 76 ARG A N 1
ATOM 1079 C CA . ARG D 4 76 ? 68.298 20.612 32.360 1.00 37.86 76 ARG A CA 1
ATOM 1080 C C . ARG D 4 76 ? 67.022 19.815 32.123 1.00 37.96 76 ARG A C 1
ATOM 1081 O O . ARG D 4 76 ? 66.975 18.617 32.403 1.00 42.35 76 ARG A O 1
ATOM 1089 N N . GLU D 4 77 ? 65.998 20.493 31.616 1.00 34.01 77 GLU A N 1
ATOM 1090 C CA . GLU D 4 77 ? 64.710 19.889 31.291 1.00 34.32 77 GLU A CA 1
ATOM 1091 C C . GLU D 4 77 ? 64.159 18.937 32.351 1.00 34.56 77 GLU A C 1
ATOM 1092 O O . GLU D 4 77 ? 63.897 17.762 32.077 1.00 35.80 77 GLU A O 1
ATOM 1098 N N . LYS D 4 78 ? 63.933 19.466 33.548 1.00 33.65 78 LYS A N 1
ATOM 1099 C CA . LYS D 4 78 ? 63.395 18.681 34.652 1.00 34.68 78 LYS A CA 1
ATOM 1100 C C . LYS D 4 78 ? 61.869 18.619 34.544 1.00 34.27 78 LYS A C 1
ATOM 1101 O O . LYS D 4 78 ? 61.201 19.656 34.527 1.00 34.63 78 LYS A O 1
ATOM 1107 N N . PRO D 4 79 ? 61.305 17.412 34.385 1.00 33.92 79 PRO A N 1
ATOM 1108 C CA . PRO D 4 79 ? 59.851 17.262 34.279 1.00 34.40 79 PRO A CA 1
ATOM 1109 C C . PRO D 4 79 ? 59.196 17.313 35.654 1.00 33.37 79 PRO A C 1
ATOM 1110 O O . PRO D 4 79 ? 59.654 16.665 36.588 1.00 34.10 79 PRO A O 1
ATOM 1114 N N . LEU D 4 80 ? 58.158 18.123 35.800 1.00 32.15 80 LEU A N 1
ATOM 1115 C CA . LEU D 4 80 ? 57.470 18.224 37.068 1.00 32.30 80 LEU A CA 1
ATOM 1116 C C . LEU D 4 80 ? 56.472 17.088 37.162 1.00 32.45 80 LEU A C 1
ATOM 1117 O O . LEU D 4 80 ? 55.820 16.748 36.176 1.00 30.46 80 LEU A O 1
ATOM 1122 N N . ASP D 4 81 ? 56.347 16.512 38.353 1.00 35.72 81 ASP A N 1
ATOM 1123 C CA . ASP D 4 81 ? 55.423 15.409 38.588 1.00 37.93 81 ASP A CA 1
ATOM 1124 C C . ASP D 4 81 ? 53.982 15.711 38.176 1.00 37.87 81 ASP A C 1
ATOM 1125 O O . ASP D 4 81 ? 53.342 14.877 37.534 1.00 41.39 81 ASP A O 1
ATOM 1130 N N . ILE D 4 82 ? 53.445 16.862 38.578 1.00 36.79 82 ILE A N 1
ATOM 1131 C CA . ILE D 4 82 ? 52.070 17.186 38.208 1.00 37.97 82 ILE A CA 1
ATOM 1132 C C . ILE D 4 82 ? 51.840 17.097 36.711 1.00 37.49 82 ILE A C 1
ATOM 1133 O O . ILE D 4 82 ? 50.806 16.600 36.283 1.00 37.11 82 ILE A O 1
ATOM 1138 N N . LEU D 4 83 ? 52.834 17.487 35.921 1.00 36.11 83 LEU A N 1
ATOM 1139 C CA . LEU D 4 83 ? 52.698 17.449 34.473 1.00 37.65 83 LEU A CA 1
ATOM 1140 C C . LEU D 4 83 ? 53.056 16.106 33.842 1.00 37.12 83 LEU A C 1
ATOM 1141 O O . LEU D 4 83 ? 52.313 15.587 33.009 1.00 34.98 83 LEU A O 1
ATOM 1146 N N . LYS D 4 84 ? 54.182 15.541 34.248 1.00 38.91 84 LYS A N 1
ATOM 1147 C CA . LYS D 4 84 ? 54.637 14.270 33.708 1.00 43.27 84 LYS A CA 1
ATOM 1148 C C . LYS D 4 84 ? 53.873 13.063 34.236 1.00 41.13 84 LYS A C 1
ATOM 1149 O O . LYS D 4 84 ? 53.364 12.257 33.457 1.00 40.70 84 LYS A O 1
ATOM 1155 N N . LEU D 4 85 ? 53.757 12.978 35.557 1.00 40.87 85 LEU A N 1
ATOM 1156 C CA . LEU D 4 85 ? 53.110 11.855 36.218 1.00 40.84 85 LEU A CA 1
ATOM 1157 C C . LEU D 4 85 ? 51.611 11.944 36.407 1.00 41.68 85 LEU A C 1
ATOM 1158 O O . LEU D 4 85 ? 50.882 11.034 36.032 1.00 43.03 85 LEU A O 1
ATOM 1163 N N . GLU D 4 86 ? 51.157 13.025 37.027 1.00 43.70 86 GLU A N 1
ATOM 1164 C CA . GLU D 4 86 ? 49.740 13.192 37.306 1.00 45.15 86 GLU A CA 1
ATOM 1165 C C . GLU D 4 86 ? 48.879 13.502 36.082 1.00 44.80 86 GLU A C 1
ATOM 1166 O O . GLU D 4 86 ? 48.049 12.691 35.688 1.00 46.02 86 GLU A O 1
ATOM 1172 N N . LYS D 4 87 ? 49.072 14.675 35.490 1.00 42.51 87 LYS A N 1
ATOM 1173 C CA . LYS D 4 87 ? 48.303 15.099 34.331 1.00 40.48 87 LYS A CA 1
ATOM 1174 C C . LYS D 4 87 ? 48.700 14.462 33.013 1.00 40.32 87 LYS A C 1
ATOM 1175 O O . LYS D 4 87 ? 47.885 14.390 32.091 1.00 40.76 87 LYS A O 1
ATOM 1181 N N . LYS D 4 88 ? 49.944 14.003 32.924 1.00 38.96 88 LYS A N 1
ATOM 1182 C CA . LYS D 4 88 ? 50.449 13.362 31.713 1.00 41.02 88 LYS A CA 1
ATOM 1183 C C . LYS D 4 88 ? 50.195 14.278 30.518 1.00 38.73 88 LYS A C 1
ATOM 1184 O O . LYS D 4 88 ? 49.696 13.851 29.469 1.00 36.81 88 LYS A O 1
ATOM 1190 N N . LYS D 4 89 ? 50.573 15.542 30.699 1.00 36.01 89 LYS A N 1
ATOM 1191 C CA . LYS D 4 89 ? 50.415 16.590 29.693 1.00 33.24 89 LYS A CA 1
ATOM 1192 C C . LYS D 4 89 ? 51.321 17.764 30.090 1.00 31.38 89 LYS A C 1
ATOM 1193 O O . LYS D 4 89 ? 51.266 18.240 31.221 1.00 32.85 89 LYS A O 1
ATOM 1199 N N . GLY D 4 90 ? 52.179 18.194 29.170 1.00 28.18 90 GLY A N 1
ATOM 1200 C CA . GLY D 4 90 ? 53.079 19.292 29.454 1.00 26.98 90 GLY A CA 1
ATOM 1201 C C . GLY D 4 90 ? 54.531 18.842 29.484 1.00 28.50 90 GLY A C 1
ATOM 1202 O O . GLY D 4 90 ? 54.825 17.688 29.800 1.00 29.85 90 GLY A O 1
ATOM 1203 N N . GLY D 4 91 ? 55.427 19.751 29.102 1.00 28.83 91 GLY A N 1
ATOM 1204 C CA . GLY D 4 91 ? 56.851 19.470 29.081 1.00 26.45 91 GLY A CA 1
ATOM 1205 C C . GLY D 4 91 ? 57.542 19.900 30.362 1.00 27.11 91 GLY A C 1
ATOM 1206 O O . GLY D 4 91 ? 56.884 20.329 31.307 1.00 25.45 91 GLY A O 1
ATOM 1207 N N . PRO D 4 92 ? 58.879 19.827 30.413 1.00 26.41 92 PRO A N 1
ATOM 1208 C CA . PRO D 4 92 ? 59.723 20.188 31.558 1.00 26.36 92 PRO A CA 1
ATOM 1209 C C . PRO D 4 92 ? 60.098 21.666 31.680 1.00 27.56 92 PRO A C 1
ATOM 1210 O O . PRO D 4 92 ? 59.869 22.463 30.766 1.00 27.68 92 PRO A O 1
ATOM 1214 N N . ILE D 4 93 ? 60.691 22.010 32.823 1.00 28.16 93 ILE A N 1
ATOM 1215 C CA . ILE D 4 93 ? 61.177 23.364 33.079 1.00 29.11 93 ILE A CA 1
ATOM 1216 C C . ILE D 4 93 ? 62.666 23.339 32.691 1.00 31.87 93 ILE A C 1
ATOM 1217 O O . ILE D 4 93 ? 63.332 22.313 32.856 1.00 33.40 93 ILE A O 1
ATOM 1222 N N . ASP D 4 94 ? 63.177 24.453 32.171 1.00 31.16 94 ASP A N 1
ATOM 1223 C CA . ASP D 4 94 ? 64.563 24.560 31.720 1.00 31.11 94 ASP A CA 1
ATOM 1224 C C . ASP D 4 94 ? 65.662 24.009 32.588 1.00 30.12 94 ASP A C 1
ATOM 1225 O O . ASP D 4 94 ? 66.491 23.238 32.116 1.00 33.33 94 ASP A O 1
ATOM 1230 N N . VAL D 4 95 ? 65.731 24.490 33.819 1.00 28.94 95 VAL A N 1
ATOM 1231 C CA . VAL D 4 95 ? 66.760 24.059 34.746 1.00 27.51 95 VAL A CA 1
ATOM 1232 C C . VAL D 4 95 ? 66.201 23.893 36.146 1.00 27.54 95 VAL A C 1
ATOM 1233 O O . VAL D 4 95 ? 65.254 24.586 36.543 1.00 24.41 95 VAL A O 1
ATOM 1237 N N . TYR D 4 96 ? 66.791 22.957 36.881 1.00 26.88 96 TYR A N 1
ATOM 1238 C CA . TYR D 4 96 ? 66.377 22.638 38.239 1.00 27.46 96 TYR A CA 1
ATOM 1239 C C . TYR D 4 96 ? 67.575 22.119 39.018 1.00 28.07 96 TYR A C 1
ATOM 1240 O O . TYR D 4 96 ? 68.503 21.564 38.442 1.00 28.00 96 TYR A O 1
ATOM 1249 N N . LYS D 4 97 ? 67.576 22.335 40.323 1.00 29.70 97 LYS A N 1
ATOM 1250 C CA . LYS D 4 97 ? 68.666 21.846 41.145 1.00 32.50 97 LYS A CA 1
ATOM 1251 C C . LYS D 4 97 ? 68.270 21.810 42.608 1.00 35.13 97 LYS A C 1
ATOM 1252 O O . LYS D 4 97 ? 67.516 22.660 43.079 1.00 33.80 97 LYS A O 1
ATOM 1258 N N . GLU D 4 98 ? 68.745 20.786 43.301 1.00 38.35 98 GLU A N 1
ATOM 1259 C CA . GLU D 4 98 ? 68.477 20.629 44.717 1.00 43.16 98 GLU A CA 1
ATOM 1260 C C . GLU D 4 98 ? 69.717 21.012 45.516 1.00 43.54 98 GLU A C 1
ATOM 1261 O O . GLU D 4 98 ? 70.813 20.515 45.258 1.00 43.78 98 GLU A O 1
ATOM 1267 N N . PHE D 4 99 ? 69.539 21.938 46.448 1.00 44.32 99 PHE A N 1
ATOM 1268 C CA . PHE D 4 99 ? 70.603 22.401 47.319 1.00 44.85 99 PHE A CA 1
ATOM 1269 C C . PHE D 4 99 ? 70.339 21.714 48.648 1.00 47.41 99 PHE A C 1
ATOM 1270 O O . PHE D 4 99 ? 69.218 21.760 49.168 1.00 45.68 99 PHE A O 1
ATOM 1278 N N . ILE D 4 100 ? 71.352 21.014 49.146 1.00 51.61 100 ILE A N 1
ATOM 1279 C CA . ILE D 4 100 ? 71.256 20.264 50.388 1.00 55.81 100 ILE A CA 1
ATOM 1280 C C . ILE D 4 100 ? 72.286 20.647 51.438 1.00 58.55 100 ILE A C 1
ATOM 1281 O O . ILE D 4 100 ? 73.477 20.793 51.150 1.00 57.89 100 ILE A O 1
ATOM 1286 N N . GLU D 4 101 ? 71.784 20.791 52.658 1.00 63.16 101 GLU A N 1
ATOM 1287 C CA . GLU D 4 101 ? 72.557 21.098 53.858 1.00 66.86 101 GLU A CA 1
ATOM 1288 C C . GLU D 4 101 ? 71.795 20.221 54.841 1.00 70.32 101 GLU A C 1
ATOM 1289 O O . GLU D 4 101 ? 70.875 20.684 55.509 1.00 70.78 101 GLU A O 1
ATOM 1291 N N . ASN D 4 102 ? 72.101 18.923 54.798 1.00 73.85 102 ASN A N 1
ATOM 1292 C CA . ASN D 4 102 ? 71.445 17.888 55.601 1.00 75.92 102 ASN A CA 1
ATOM 1293 C C . ASN D 4 102 ? 70.409 18.333 56.627 1.00 75.00 102 ASN A C 1
ATOM 1294 O O . ASN D 4 102 ? 70.718 19.061 57.570 1.00 74.88 102 ASN A O 1
ATOM 1299 N N . SER D 4 103 ? 69.180 17.866 56.395 1.00 73.58 103 SER A N 1
ATOM 1300 C CA . SER D 4 103 ? 67.970 18.166 57.170 1.00 71.43 103 SER A CA 1
ATOM 1301 C C . SER D 4 103 ? 67.219 19.258 56.421 1.00 67.91 103 SER A C 1
ATOM 1302 O O . SER D 4 103 ? 65.994 19.351 56.498 1.00 69.17 103 SER A O 1
ATOM 1305 N N . GLU D 4 104 ? 67.969 20.076 55.690 1.00 62.67 104 GLU A N 1
ATOM 1306 C CA . GLU D 4 104 ? 67.398 21.147 54.893 1.00 57.85 104 GLU A CA 1
ATOM 1307 C C . GLU D 4 104 ? 67.594 20.857 53.416 1.00 53.52 104 GLU A C 1
ATOM 1308 O O . GLU D 4 104 ? 68.706 20.550 52.973 1.00 49.74 104 GLU A O 1
ATOM 1314 N N . LEU D 4 105 ? 66.504 20.952 52.666 1.00 51.29 105 LEU A N 1
ATOM 1315 C CA . LEU D 4 105 ? 66.531 20.742 51.226 1.00 49.97 105 LEU A CA 1
ATOM 1316 C C . LEU D 4 105 ? 65.823 21.915 50.556 1.00 48.13 105 LEU A C 1
ATOM 1317 O O . LEU D 4 105 ? 64.762 22.353 51.012 1.00 49.81 105 LEU A O 1
ATOM 1322 N N . LYS D 4 106 ? 66.456 22.471 49.529 1.00 44.65 106 LYS A N 1
ATOM 1323 C CA . LYS D 4 106 ? 65.873 23.571 48.773 1.00 40.84 106 LYS A CA 1
ATOM 1324 C C . LYS D 4 106 ? 65.958 23.198 47.305 1.00 38.47 106 LYS A C 1
ATOM 1325 O O . LYS D 4 106 ? 67.020 22.836 46.819 1.00 36.72 106 LYS A O 1
ATOM 1331 N N . ARG D 4 107 ? 64.819 23.195 46.629 1.00 34.44 107 ARG A N 1
ATOM 1332 C CA . ARG D 4 107 ? 64.775 22.858 45.221 1.00 31.17 107 ARG A CA 1
ATOM 1333 C C . ARG D 4 107 ? 64.425 24.127 44.465 1.00 29.52 107 ARG A C 1
ATOM 1334 O O . ARG D 4 107 ? 63.464 24.809 44.803 1.00 28.38 107 ARG A O 1
ATOM 1342 N N . VAL D 4 108 ? 65.251 24.478 43.491 1.00 29.46 108 VAL A N 1
ATOM 1343 C CA . VAL D 4 108 ? 65.030 25.681 42.704 1.00 29.03 108 VAL A CA 1
ATOM 1344 C C . VAL D 4 108 ? 64.754 25.336 41.241 1.00 28.48 108 VAL A C 1
ATOM 1345 O O . VAL D 4 108 ? 65.422 24.477 40.662 1.00 27.61 108 VAL A O 1
ATOM 1349 N N . GLY D 4 109 ? 63.707 25.943 40.690 1.00 27.15 109 GLY A N 1
ATOM 1350 C CA . GLY D 4 109 ? 63.355 25.724 39.299 1.00 24.30 109 GLY A CA 1
ATOM 1351 C C . GLY D 4 109 ? 63.551 27.026 38.555 1.00 23.89 109 GLY A C 1
ATOM 1352 O O . GLY D 4 109 ? 63.253 28.093 39.085 1.00 24.66 109 GLY A O 1
ATOM 1353 N N . MET D 4 110 ? 64.022 26.965 37.320 1.00 24.77 110 MET A N 1
ATOM 1354 C CA . MET D 4 110 ? 64.250 28.188 36.571 1.00 26.49 110 MET A CA 1
ATOM 1355 C C . MET D 4 110 ? 63.947 28.070 35.087 1.00 26.15 110 MET A C 1
ATOM 1356 O O . MET D 4 110 ? 64.088 26.994 34.502 1.00 29.33 110 MET A O 1
ATOM 1361 N N . GLU D 4 111 ? 63.529 29.181 34.487 1.00 24.65 111 GLU A N 1
ATOM 1362 C CA . GLU D 4 111 ? 63.218 29.224 33.066 1.00 28.03 111 GLU A CA 1
ATOM 1363 C C . GLU D 4 111 ? 63.975 30.361 32.383 1.00 27.11 111 GLU A C 1
ATOM 1364 O O . GLU D 4 111 ? 63.908 31.515 32.810 1.00 28.90 111 GLU A O 1
ATOM 1370 N N . PHE D 4 112 ? 64.788 30.016 31.394 1.00 28.40 112 PHE A N 1
ATOM 1371 C CA . PHE D 4 112 ? 65.519 31.020 30.636 1.00 28.94 112 PHE A CA 1
ATOM 1372 C C . PHE D 4 112 ? 64.506 31.363 29.561 1.00 29.01 112 PHE A C 1
ATOM 1373 O O . PHE D 4 112 ? 64.091 30.491 28.802 1.00 33.71 112 PHE A O 1
ATOM 1381 N N . GLU D 4 113 ? 64.108 32.624 29.492 1.00 27.59 113 GLU A N 1
ATOM 1382 C CA . GLU D 4 113 ? 63.095 33.050 28.547 1.00 25.06 113 GLU A CA 1
ATOM 1383 C C . GLU D 4 113 ? 63.516 33.945 27.379 1.00 23.63 113 GLU A C 1
ATOM 1384 O O . GLU D 4 113 ? 63.757 35.142 27.551 1.00 24.36 113 GLU A O 1
ATOM 1390 N N . THR D 4 114 ? 63.590 33.352 26.189 1.00 20.20 114 THR A N 1
ATOM 1391 C CA . THR D 4 114 ? 63.915 34.084 24.967 1.00 22.76 114 THR A CA 1
ATOM 1392 C C . THR D 4 114 ? 62.884 33.778 23.870 1.00 21.12 114 THR A C 1
ATOM 1393 O O . THR D 4 114 ? 63.068 34.130 22.701 1.00 23.25 114 THR A O 1
ATOM 1397 N N . GLY D 4 115 ? 61.819 33.077 24.246 1.00 22.62 115 GLY A N 1
ATOM 1398 C CA . GLY D 4 115 ? 60.771 32.765 23.297 1.00 19.95 115 GLY A CA 1
ATOM 1399 C C . GLY D 4 115 ? 59.868 33.980 23.225 1.00 19.61 115 GLY A C 1
ATOM 1400 O O . GLY D 4 115 ? 60.152 35.010 23.845 1.00 13.41 115 GLY A O 1
ATOM 1401 N N . ASN D 4 116 ? 58.788 33.876 22.460 1.00 20.18 116 ASN A N 1
ATOM 1402 C CA . ASN D 4 116 ? 57.821 34.962 22.330 1.00 18.93 116 ASN A CA 1
ATOM 1403 C C . ASN D 4 116 ? 57.323 35.340 23.727 1.00 18.48 116 ASN A C 1
ATOM 1404 O O . ASN D 4 116 ? 57.279 34.491 24.624 1.00 17.93 116 ASN A O 1
ATOM 1409 N N . ILE D 4 117 ? 56.976 36.613 23.926 1.00 18.19 117 ILE A N 1
ATOM 1410 C CA . ILE D 4 117 ? 56.464 37.075 25.219 1.00 16.48 117 ILE A CA 1
ATOM 1411 C C . ILE D 4 117 ? 55.310 36.190 25.748 1.00 17.24 117 ILE A C 1
ATOM 1412 O O . ILE D 4 117 ? 55.222 35.939 26.954 1.00 16.78 117 ILE A O 1
ATOM 1417 N N . SER D 4 118 ? 54.460 35.676 24.857 1.00 16.38 118 SER A N 1
ATOM 1418 C CA . SER D 4 118 ? 53.354 34.808 25.275 1.00 18.11 118 SER A CA 1
ATOM 1419 C C . SER D 4 118 ? 53.894 33.531 25.931 1.00 18.89 118 SER A C 1
ATOM 1420 O O . SER D 4 118 ? 53.347 33.040 26.923 1.00 19.89 118 SER A O 1
ATOM 1423 N N . SER D 4 119 ? 55.010 33.036 25.409 1.00 18.89 119 SER A N 1
ATOM 1424 C CA . SER D 4 119 ? 55.635 31.837 25.939 1.00 18.91 119 SER A CA 1
ATOM 1425 C C . SER D 4 119 ? 56.107 32.069 27.380 1.00 17.27 119 SER A C 1
ATOM 1426 O O . SER D 4 119 ? 56.163 31.134 28.177 1.00 19.24 119 SER A O 1
ATOM 1429 N N . ALA D 4 120 ? 56.436 33.312 27.713 1.00 16.24 120 ALA A N 1
ATOM 1430 C CA . ALA D 4 120 ? 56.858 33.662 29.062 1.00 17.93 120 ALA A CA 1
ATOM 1431 C C . ALA D 4 120 ? 55.708 33.394 30.027 1.00 17.55 120 ALA A C 1
ATOM 1432 O O . ALA D 4 120 ? 55.930 33.055 31.186 1.00 18.49 120 ALA A O 1
ATOM 1434 N N . HIS D 4 121 ? 54.474 33.544 29.549 1.00 17.02 121 HIS A N 1
ATOM 1435 C CA . HIS D 4 121 ? 53.302 33.292 30.378 1.00 15.73 121 HIS A CA 1
ATOM 1436 C C . HIS D 4 121 ? 53.203 31.805 30.683 1.00 15.03 121 HIS A C 1
ATOM 1437 O O . HIS D 4 121 ? 52.878 31.414 31.804 1.00 17.57 121 HIS A O 1
ATOM 1444 N N . ARG D 4 122 ? 53.488 30.970 29.690 1.00 16.31 122 ARG A N 1
ATOM 1445 C CA . ARG D 4 122 ? 53.459 29.528 29.902 1.00 16.50 122 ARG A CA 1
ATOM 1446 C C . ARG D 4 122 ? 54.546 29.164 30.925 1.00 16.85 122 ARG A C 1
ATOM 1447 O O . ARG D 4 122 ? 54.271 28.453 31.888 1.00 18.43 122 ARG A O 1
ATOM 1455 N N . SER D 4 123 ? 55.752 29.702 30.755 1.00 15.12 123 SER A N 1
ATOM 1456 C CA . SER D 4 123 ? 56.845 29.434 31.685 1.00 15.24 123 SER A CA 1
ATOM 1457 C C . SER D 4 123 ? 56.486 29.843 33.111 1.00 16.10 123 SER A C 1
ATOM 1458 O O . SER D 4 123 ? 56.650 29.054 34.048 1.00 19.98 123 SER A O 1
ATOM 1461 N N . MET D 4 124 ? 55.978 31.059 33.286 1.00 16.24 124 MET A N 1
ATOM 1462 C CA . MET D 4 124 ? 55.595 31.535 34.609 1.00 15.54 124 MET A CA 1
ATOM 1463 C C . MET D 4 124 ? 54.515 30.653 35.240 1.00 18.77 124 MET A C 1
ATOM 1464 O O . MET D 4 124 ? 54.558 30.383 36.442 1.00 20.30 124 MET A O 1
ATOM 1469 N N . ASN D 4 125 ? 53.548 30.202 34.440 1.00 19.84 125 ASN A N 1
ATOM 1470 C CA . ASN D 4 125 ? 52.475 29.341 34.940 1.00 17.70 125 ASN A CA 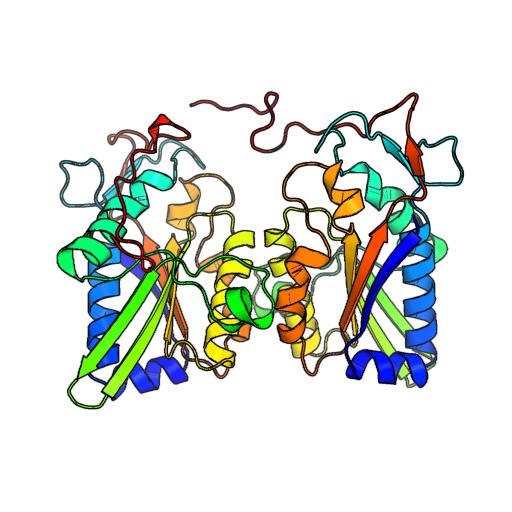1
ATOM 1471 C C . ASN D 4 125 ? 52.958 27.947 35.336 1.00 16.91 125 ASN A C 1
ATOM 1472 O O . ASN D 4 125 ? 52.445 27.355 36.289 1.00 17.68 125 ASN A O 1
ATOM 1477 N N . LYS D 4 126 ? 53.894 27.401 34.565 1.00 19.03 126 LYS A N 1
ATOM 1478 C CA . LYS D 4 126 ? 54.471 26.089 34.849 1.00 21.90 126 LYS A CA 1
ATOM 1479 C C . LYS D 4 126 ? 55.240 26.157 36.171 1.00 22.64 126 LYS A C 1
ATOM 1480 O O . LYS D 4 126 ? 55.089 25.284 37.036 1.00 23.64 126 LYS A O 1
ATOM 1486 N N . LEU D 4 127 ? 56.061 27.191 36.336 1.00 24.43 127 LEU A N 1
ATOM 1487 C CA . LEU D 4 127 ? 56.787 27.376 37.582 1.00 23.77 127 LEU A CA 1
ATOM 1488 C C . LEU D 4 127 ? 55.767 27.524 38.711 1.00 25.53 127 LEU A C 1
ATOM 1489 O O . LEU D 4 127 ? 55.978 27.010 39.812 1.00 27.24 127 LEU A O 1
ATOM 1494 N N . LEU D 4 128 ? 54.652 28.199 38.428 1.00 25.45 128 LEU A N 1
ATOM 1495 C CA . LEU D 4 128 ? 53.585 28.374 39.413 1.00 24.55 128 LEU A CA 1
ATOM 1496 C C . LEU D 4 128 ? 52.981 27.028 39.827 1.00 22.78 128 LEU A C 1
ATOM 1497 O O . LEU D 4 128 ? 52.725 26.806 41.006 1.00 25.35 128 LEU A O 1
ATOM 1502 N N . LEU D 4 129 ? 52.785 26.117 38.878 1.00 22.74 129 LEU A N 1
ATOM 1503 C CA . LEU D 4 129 ? 52.260 24.796 39.214 1.00 24.81 129 LEU A CA 1
ATOM 1504 C C . LEU D 4 129 ? 53.249 24.074 40.123 1.00 26.52 129 LEU A C 1
ATOM 1505 O O . LEU D 4 129 ? 52.857 23.474 41.128 1.00 28.25 129 LEU A O 1
ATOM 1510 N N . GLY D 4 130 ? 54.529 24.121 39.756 1.00 26.19 130 GLY A N 1
ATOM 1511 C CA . GLY D 4 130 ? 55.555 23.482 40.559 1.00 25.51 130 GLY A CA 1
ATOM 1512 C C . GLY D 4 130 ? 55.527 24.001 41.983 1.00 26.75 130 GLY A C 1
ATOM 1513 O O . GLY D 4 130 ? 55.545 23.225 42.937 1.00 29.12 130 GLY A O 1
ATOM 1514 N N . LEU D 4 131 ? 55.509 25.319 42.124 1.00 27.07 131 LEU A N 1
ATOM 1515 C CA . LEU D 4 131 ? 55.470 25.948 43.432 1.00 28.32 131 LEU A CA 1
ATOM 1516 C C . LEU D 4 131 ? 54.238 25.492 44.196 1.00 30.76 131 LEU A C 1
ATOM 1517 O O . LEU D 4 131 ? 54.345 24.975 45.312 1.00 33.58 131 LEU A O 1
ATOM 1522 N N . LYS D 4 132 ? 53.078 25.653 43.566 1.00 29.24 132 LYS A N 1
ATOM 1523 C CA . LYS D 4 132 ? 51.799 25.284 44.148 1.00 31.44 132 LYS A CA 1
ATOM 1524 C C . LYS D 4 132 ? 51.769 23.818 44.572 1.00 30.82 132 LYS A C 1
ATOM 1525 O O . LYS D 4 132 ? 51.107 23.460 45.544 1.00 29.16 132 LYS A O 1
ATOM 1531 N N . HIS D 4 133 ? 52.466 22.966 43.831 1.00 30.69 133 HIS A N 1
ATOM 1532 C CA . HIS D 4 133 ? 52.508 21.550 44.158 1.00 34.40 133 HIS A CA 1
ATOM 1533 C C . HIS D 4 133 ? 53.733 21.138 44.966 1.00 35.34 133 HIS A C 1
ATOM 1534 O O . HIS D 4 133 ? 54.101 19.964 44.992 1.00 35.47 133 HIS A O 1
ATOM 1541 N N . GLY D 4 134 ? 54.337 22.110 45.642 1.00 35.66 134 GLY A N 1
ATOM 1542 C CA . GLY D 4 134 ? 55.501 21.858 46.468 1.00 36.36 134 GLY A CA 1
ATOM 1543 C C . GLY D 4 134 ? 56.635 21.079 45.825 1.00 37.06 134 GLY A C 1
ATOM 1544 O O . GLY D 4 134 ? 57.307 20.313 46.510 1.00 39.78 134 GLY A O 1
ATOM 1545 N N . GLU D 4 135 ? 56.861 21.268 44.526 1.00 36.05 135 GLU A N 1
ATOM 1546 C CA . GLU D 4 135 ? 57.942 20.572 43.826 1.00 34.18 135 GLU A CA 1
ATOM 1547 C C . GLU D 4 135 ? 59.223 21.403 43.786 1.00 32.94 135 GLU A C 1
ATOM 1548 O O . GLU D 4 135 ? 60.314 20.889 43.522 1.00 32.20 135 GLU A O 1
ATOM 1554 N N . ILE D 4 136 ? 59.067 22.703 44.005 1.00 31.51 136 ILE A N 1
ATOM 1555 C CA . ILE D 4 136 ? 60.184 23.629 44.036 1.00 30.73 136 ILE A CA 1
ATOM 1556 C C . ILE D 4 136 ? 59.876 24.645 45.138 1.00 29.31 136 ILE A C 1
ATOM 1557 O O . ILE D 4 136 ? 58.713 24.862 45.477 1.00 28.04 136 ILE A O 1
ATOM 1562 N N . ASP D 4 137 ? 60.922 25.228 45.711 1.00 27.85 137 ASP A N 1
ATOM 1563 C CA . ASP D 4 137 ? 60.801 26.199 46.790 1.00 28.78 137 ASP A CA 1
ATOM 1564 C C . ASP D 4 137 ? 61.075 27.625 46.319 1.00 26.06 137 ASP A C 1
ATOM 1565 O O . ASP D 4 137 ? 60.981 28.573 47.099 1.00 22.90 137 ASP A O 1
ATOM 1570 N N . LEU D 4 138 ? 61.424 27.771 45.044 1.00 25.63 138 LEU A N 1
ATOM 1571 C CA . LEU D 4 138 ? 61.721 29.074 44.456 1.00 25.62 138 LEU A CA 1
ATOM 1572 C C . LEU D 4 138 ? 61.706 28.949 42.940 1.00 24.36 138 LEU A C 1
ATOM 1573 O O . LEU D 4 138 ? 62.174 27.945 42.379 1.00 23.66 138 LEU A O 1
ATOM 1578 N N . ALA D 4 139 ? 61.134 29.954 42.287 1.00 22.13 139 ALA A N 1
ATOM 1579 C CA . ALA D 4 139 ? 61.064 29.988 40.835 1.00 22.94 139 ALA A CA 1
ATOM 1580 C C . ALA D 4 139 ? 61.784 31.229 40.325 1.00 23.18 139 ALA A C 1
ATOM 1581 O O . ALA D 4 139 ? 61.700 32.302 40.924 1.00 25.65 139 ALA A O 1
ATOM 1583 N N . ILE D 4 140 ? 62.486 31.094 39.210 1.00 22.24 140 ILE A N 1
ATOM 1584 C CA . ILE D 4 140 ? 63.231 32.216 38.660 1.00 21.73 140 ILE A CA 1
ATOM 1585 C C . ILE D 4 140 ? 63.069 32.243 37.153 1.00 23.37 140 ILE A C 1
ATOM 1586 O O . ILE D 4 140 ? 63.033 31.193 36.511 1.00 25.87 140 ILE A O 1
ATOM 1591 N N . ILE D 4 141 ? 62.960 33.441 36.589 1.00 22.86 141 ILE A N 1
ATOM 1592 C CA . ILE D 4 141 ? 62.862 33.601 35.139 1.00 21.46 141 ILE A CA 1
ATOM 1593 C C . ILE D 4 141 ? 63.924 34.617 34.682 1.00 21.94 141 ILE A C 1
ATOM 1594 O O . ILE D 4 141 ? 64.107 35.665 35.305 1.00 20.38 141 ILE A O 1
ATOM 1599 N N . LEU D 4 142 ? 64.657 34.274 33.628 1.00 22.65 142 LEU A N 1
ATOM 1600 C CA . LEU D 4 142 ? 65.693 35.158 33.075 1.00 23.56 142 LEU A CA 1
ATOM 1601 C C . LEU D 4 142 ? 65.199 35.626 31.714 1.00 22.15 142 LEU A C 1
ATOM 1602 O O . LEU D 4 142 ? 64.815 34.804 30.897 1.00 22.65 142 LEU A O 1
ATOM 1607 N N . MET D 4 143 ? 65.205 36.928 31.461 1.00 22.18 143 MET A N 1
ATOM 1608 C CA . MET D 4 143 ? 64.728 37.429 30.171 1.00 20.00 143 MET A CA 1
ATOM 1609 C C . MET D 4 143 ? 65.369 38.767 29.844 1.00 16.67 143 MET A C 1
ATOM 1610 O O . MET D 4 143 ? 65.824 39.470 30.741 1.00 15.97 143 MET A O 1
ATOM 1615 N N . PRO D 4 144 ? 65.505 39.098 28.550 1.00 17.74 144 PRO A N 1
ATOM 1616 C CA . PRO D 4 144 ? 66.116 40.390 28.208 1.00 18.04 144 PRO A CA 1
ATOM 1617 C C . PRO D 4 144 ? 65.240 41.569 28.581 1.00 20.25 144 PRO A C 1
ATOM 1618 O O . PRO D 4 144 ? 64.041 41.419 28.809 1.00 22.01 144 PRO A O 1
ATOM 1622 N N . ILE D 4 145 ? 65.850 42.730 28.766 1.00 18.82 145 ILE A N 1
ATOM 1623 C CA . ILE D 4 145 ? 65.056 43.901 29.058 1.00 16.51 145 ILE A CA 1
ATOM 1624 C C . ILE D 4 145 ? 64.690 44.450 27.675 1.00 18.90 145 ILE A C 1
ATOM 1625 O O . ILE D 4 145 ? 65.282 44.056 26.666 1.00 17.13 145 ILE A O 1
ATOM 1630 N N . LYS D 4 146 ? 63.703 45.337 27.621 1.00 20.39 146 LYS A N 1
ATOM 1631 C CA . LYS D 4 146 ? 63.242 45.902 26.368 1.00 19.75 146 LYS A CA 1
ATOM 1632 C C . LYS D 4 146 ? 64.349 46.506 25.517 1.00 19.89 146 LYS A C 1
ATOM 1633 O O . LYS D 4 146 ? 64.416 46.226 24.324 1.00 23.95 146 LYS A O 1
ATOM 1639 N N . GLN D 4 147 ? 65.258 47.258 26.142 1.00 21.14 147 GLN A N 1
ATOM 1640 C CA . GLN D 4 147 ? 66.344 47.930 25.429 1.00 18.44 147 GLN A CA 1
ATOM 1641 C C . GLN D 4 147 ? 67.174 46.959 24.609 1.00 19.35 147 GLN A C 1
ATOM 1642 O O . GLN D 4 147 ? 67.493 47.228 23.446 1.00 16.86 147 GLN A O 1
ATOM 1648 N N . LEU D 4 148 ? 67.493 45.817 25.207 1.00 16.53 148 LEU A N 1
ATOM 1649 C CA . LEU D 4 148 ? 68.244 44.793 24.520 1.00 18.63 148 LEU A CA 1
ATOM 1650 C C . LEU D 4 148 ? 67.327 44.124 23.489 1.00 18.76 148 LEU A C 1
ATOM 1651 O O . LEU D 4 148 ? 67.694 43.994 22.318 1.00 18.65 148 LEU A O 1
ATOM 1656 N N . ALA D 4 149 ? 66.111 43.767 23.911 1.00 17.63 149 ALA A N 1
ATOM 1657 C CA . ALA D 4 149 ? 65.131 43.102 23.042 1.00 18.00 149 ALA A CA 1
ATOM 1658 C C . ALA D 4 149 ? 64.857 43.829 21.735 1.00 18.49 149 ALA A C 1
ATOM 1659 O O . ALA D 4 149 ? 64.568 43.216 20.701 1.00 22.96 149 ALA A O 1
ATOM 1661 N N . TYR D 4 150 ? 65.020 45.142 21.762 1.00 19.06 150 TYR A N 1
ATOM 1662 C CA . TYR D 4 150 ? 64.794 45.926 20.574 1.00 16.94 150 TYR A CA 1
ATOM 1663 C C . TYR D 4 150 ? 65.590 45.475 19.372 1.00 16.75 150 TYR A C 1
ATOM 1664 O O . TYR D 4 150 ? 65.146 45.641 18.228 1.00 15.75 150 TYR A O 1
ATOM 1673 N N . TYR D 4 151 ? 66.754 44.884 19.626 1.00 18.39 151 TYR A N 1
ATOM 1674 C CA . TYR D 4 151 ? 67.624 44.412 18.559 1.00 17.52 151 TYR A CA 1
ATOM 1675 C C . TYR D 4 151 ? 67.615 42.904 18.348 1.00 18.06 151 TYR A C 1
ATOM 1676 O O . TYR D 4 151 ? 68.433 42.377 17.601 1.00 18.43 151 TYR A O 1
ATOM 1685 N N . LEU D 4 152 ? 66.662 42.230 18.984 1.00 20.02 152 LEU A N 1
ATOM 1686 C CA . LEU D 4 152 ? 66.484 40.783 18.890 1.00 18.94 152 LEU A CA 1
ATOM 1687 C C . LEU D 4 152 ? 65.223 40.551 18.075 1.00 19.32 152 LEU A C 1
ATOM 1688 O O . LEU D 4 152 ? 64.490 41.500 17.799 1.00 20.72 152 LEU A O 1
ATOM 1693 N N . THR D 4 153 ? 64.952 39.300 17.716 1.00 21.65 153 THR A N 1
ATOM 1694 C CA . THR D 4 153 ? 63.774 38.988 16.919 1.00 22.60 153 THR A CA 1
ATOM 1695 C C . THR D 4 153 ? 62.522 39.590 17.554 1.00 20.09 153 THR A C 1
ATOM 1696 O O . THR D 4 153 ? 62.371 39.609 18.779 1.00 15.61 153 THR A O 1
ATOM 1700 N N . ASP D 4 154 ? 61.649 40.118 16.707 1.00 19.38 154 ASP A N 1
ATOM 1701 C CA . ASP D 4 154 ? 60.429 40.769 17.147 1.00 17.74 154 ASP A CA 1
ATOM 1702 C C . ASP D 4 154 ? 59.535 39.935 18.057 1.00 19.83 154 ASP A C 1
ATOM 1703 O O . ASP D 4 154 ? 59.310 38.747 17.824 1.00 20.23 154 ASP A O 1
ATOM 1708 N N . ARG D 4 155 ? 59.061 40.580 19.118 1.00 21.07 155 ARG A N 1
ATOM 1709 C CA . ARG D 4 155 ? 58.140 39.993 20.096 1.00 21.14 155 ARG A CA 1
ATOM 1710 C C . ARG D 4 155 ? 58.698 38.989 21.107 1.00 18.46 155 ARG A C 1
ATOM 1711 O O . ARG D 4 155 ? 57.939 38.302 21.793 1.00 19.46 155 ARG A O 1
ATOM 1719 N N . VAL D 4 156 ? 60.016 38.909 21.227 1.00 19.48 156 VAL A N 1
ATOM 1720 C CA . VAL D 4 156 ? 60.600 38.005 22.210 1.00 18.49 156 VAL A CA 1
ATOM 1721 C C . VAL D 4 156 ? 60.360 38.585 23.597 1.00 15.93 156 VAL A C 1
ATOM 1722 O O . VAL D 4 156 ? 60.191 39.791 23.746 1.00 18.64 156 VAL A O 1
ATOM 1726 N N . THR D 4 157 ? 60.281 37.724 24.601 1.00 16.93 157 THR A N 1
ATOM 1727 C CA . THR D 4 157 ? 60.038 38.161 25.966 1.00 18.69 157 THR A CA 1
ATOM 1728 C C . THR D 4 157 ? 60.972 39.287 26.400 1.00 20.98 157 THR A C 1
ATOM 1729 O O . THR D 4 157 ? 62.169 39.257 26.108 1.00 19.36 157 THR A O 1
ATOM 1733 N N . ASN D 4 158 ? 60.402 40.296 27.055 1.00 21.66 158 ASN A N 1
ATOM 1734 C CA . ASN D 4 158 ? 61.170 41.408 27.594 1.00 21.23 158 ASN A CA 1
ATOM 1735 C C . ASN D 4 158 ? 60.588 41.696 28.970 1.00 19.01 158 ASN A C 1
ATOM 1736 O O . ASN D 4 158 ? 59.378 41.622 29.168 1.00 18.81 158 ASN A O 1
ATOM 1741 N N . PHE D 4 159 ? 61.469 41.959 29.928 1.00 19.07 159 PHE A N 1
ATOM 1742 C CA . PHE D 4 159 ? 61.109 42.226 31.320 1.00 19.58 159 PHE A CA 1
ATOM 1743 C C . PHE D 4 159 ? 59.899 43.139 31.548 1.00 22.52 159 PHE A C 1
ATOM 1744 O O . PHE D 4 159 ? 58.983 42.798 32.306 1.00 20.33 159 PHE A O 1
ATOM 1752 N N . GLU D 4 160 ? 59.902 44.288 30.882 1.00 20.38 160 GLU A N 1
ATOM 1753 C CA . GLU D 4 160 ? 58.847 45.281 31.004 1.00 20.90 160 GLU A CA 1
ATOM 1754 C C . GLU D 4 160 ? 57.471 44.795 30.560 1.00 18.34 160 GLU A C 1
ATOM 1755 O O . GLU D 4 160 ? 56.468 45.219 31.117 1.00 18.70 160 GLU A O 1
ATOM 1761 N N . GLU D 4 161 ? 57.412 43.913 29.567 1.00 19.24 161 GLU A N 1
ATOM 1762 C CA . GLU D 4 161 ? 56.123 43.426 29.081 1.00 19.40 161 GLU A CA 1
ATOM 1763 C C . GLU D 4 161 ? 55.462 42.366 29.956 1.00 20.37 161 GLU A C 1
ATOM 1764 O O . GLU D 4 161 ? 54.232 42.248 29.973 1.00 20.83 161 GLU A O 1
ATOM 1770 N N . LEU D 4 162 ? 56.269 41.559 30.640 1.00 21.06 162 LEU A N 1
ATOM 1771 C CA . LEU D 4 162 ? 55.725 40.536 31.530 1.00 19.33 162 LEU A CA 1
ATOM 1772 C C . LEU D 4 162 ? 55.484 41.157 32.898 1.00 18.95 162 LEU A C 1
ATOM 1773 O O . LEU D 4 162 ? 54.647 40.694 33.658 1.00 19.56 162 LEU A O 1
ATOM 1778 N N . GLU D 4 163 ? 56.181 42.252 33.173 1.00 20.38 163 GLU A N 1
ATOM 1779 C CA . GLU D 4 163 ? 56.072 42.947 34.444 1.00 18.81 163 GLU A CA 1
ATOM 1780 C C . GLU D 4 163 ? 54.656 43.155 34.992 1.00 20.22 163 GLU A C 1
ATOM 1781 O O . GLU D 4 163 ? 54.390 42.807 36.140 1.00 23.69 163 GLU A O 1
ATOM 1787 N N . PRO D 4 164 ? 53.721 43.681 34.181 1.00 17.07 164 PRO A N 1
ATOM 1788 C CA . PRO D 4 164 ? 52.375 43.871 34.722 1.00 17.59 164 PRO A CA 1
ATOM 1789 C C . PRO D 4 164 ? 51.730 42.598 35.272 1.00 18.93 164 PRO A C 1
ATOM 1790 O O . PRO D 4 164 ? 50.783 42.666 36.044 1.00 21.86 164 PRO A O 1
ATOM 1794 N N . TYR D 4 165 ? 52.275 41.441 34.923 1.00 22.32 165 TYR A N 1
ATOM 1795 C CA . TYR D 4 165 ? 51.735 40.172 35.394 1.00 21.62 165 TYR A CA 1
ATOM 1796 C C . TYR D 4 165 ? 52.522 39.563 36.549 1.00 22.91 165 TYR A C 1
ATOM 1797 O O . TYR D 4 165 ? 52.124 38.530 37.078 1.00 21.37 165 TYR A O 1
ATOM 1806 N N . PHE D 4 166 ? 53.600 40.213 36.981 1.00 23.20 166 PHE A N 1
ATOM 1807 C CA . PHE D 4 166 ? 54.401 39.681 38.084 1.00 23.70 166 PHE A CA 1
ATOM 1808 C C . PHE D 4 166 ? 53.535 39.438 39.317 1.00 25.27 166 PHE A C 1
ATOM 1809 O O . PHE D 4 166 ? 53.759 38.480 40.055 1.00 25.56 166 PHE A O 1
ATOM 1817 N N . GLU D 4 167 ? 52.531 40.288 39.527 1.00 23.60 167 GLU A N 1
ATOM 1818 C CA . GLU D 4 167 ? 51.645 40.161 40.683 1.00 25.47 167 GLU A CA 1
ATOM 1819 C C . GLU D 4 167 ? 50.883 38.830 40.783 1.00 25.57 167 GLU A C 1
ATOM 1820 O O . GLU D 4 167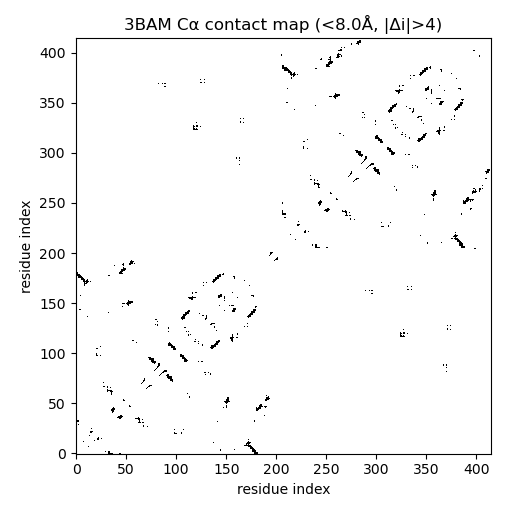 ? 50.378 38.483 41.846 1.00 27.72 167 GLU A O 1
ATOM 1826 N N . LEU D 4 168 ? 50.825 38.071 39.697 1.00 25.51 168 LEU A N 1
ATOM 1827 C CA . LEU D 4 168 ? 50.145 36.782 39.718 1.00 25.06 168 LEU A CA 1
ATOM 1828 C C . LEU D 4 168 ? 50.936 35.731 40.498 1.00 26.49 168 LEU A C 1
ATOM 1829 O O . LEU D 4 168 ? 50.489 34.600 40.654 1.00 26.23 168 LEU A O 1
ATOM 1834 N N . THR D 4 169 ? 52.126 36.097 40.966 1.00 27.31 169 THR A N 1
ATOM 1835 C CA . THR D 4 169 ? 52.951 35.181 41.745 1.00 27.95 169 THR A CA 1
ATOM 1836 C C . THR D 4 169 ? 52.927 35.536 43.226 1.00 30.38 169 THR A C 1
ATOM 1837 O O . THR D 4 169 ? 53.736 35.037 44.005 1.00 29.57 169 THR A O 1
ATOM 1841 N N . GLU D 4 170 ? 52.003 36.411 43.613 1.00 36.16 170 GLU A N 1
ATOM 1842 C CA . GLU D 4 170 ? 51.866 36.824 45.005 1.00 40.57 170 GLU A CA 1
ATOM 1843 C C . GLU D 4 170 ? 51.751 35.605 45.907 1.00 39.55 170 GLU A C 1
ATOM 1844 O O . GLU D 4 170 ? 50.988 34.679 45.618 1.00 39.29 170 GLU A O 1
ATOM 1850 N N . GLY D 4 171 ? 52.541 35.600 46.977 1.00 38.73 171 GLY A N 1
ATOM 1851 C CA . GLY D 4 171 ? 52.521 34.505 47.926 1.00 34.90 171 GLY A CA 1
ATOM 1852 C C . GLY D 4 171 ? 53.460 33.363 47.598 1.00 34.19 171 GLY A C 1
ATOM 1853 O O . GLY D 4 171 ? 53.489 32.367 48.318 1.00 35.31 171 GLY A O 1
ATOM 1854 N N . GLN D 4 172 ? 54.202 33.481 46.502 1.00 29.96 172 GLN A N 1
ATOM 1855 C CA . GLN D 4 172 ? 55.137 32.438 46.103 1.00 28.95 172 GLN A CA 1
ATOM 1856 C C . GLN D 4 172 ? 56.527 33.041 46.000 1.00 28.96 172 GLN A C 1
ATOM 1857 O O . GLN D 4 172 ? 56.658 34.242 45.788 1.00 30.35 172 GLN A O 1
ATOM 1863 N N . PRO D 4 173 ? 57.578 32.242 46.263 1.00 29.44 173 PRO A N 1
ATOM 1864 C CA . PRO D 4 173 ? 58.955 32.736 46.175 1.00 26.11 173 PRO A CA 1
ATOM 1865 C C . PRO D 4 173 ? 59.305 32.824 44.691 1.00 25.04 173 PRO A C 1
ATOM 1866 O O . PRO D 4 173 ? 59.592 31.803 44.056 1.00 26.77 173 PRO A O 1
ATOM 1870 N N . PHE D 4 174 ? 59.269 34.033 44.136 1.00 23.72 174 PHE A N 1
ATOM 1871 C CA . PHE D 4 174 ? 59.555 34.232 42.714 1.00 23.88 174 PHE A CA 1
ATOM 1872 C C . PHE D 4 174 ? 60.526 35.385 42.474 1.00 23.14 174 PHE A C 1
ATOM 1873 O O . PHE D 4 174 ? 60.473 36.423 43.149 1.00 23.97 174 PHE A O 1
ATOM 1881 N N . ILE D 4 175 ? 61.438 35.171 41.533 1.00 22.06 175 ILE A N 1
ATOM 1882 C CA . ILE D 4 175 ? 62.421 36.175 41.168 1.00 23.10 175 ILE A CA 1
ATOM 1883 C C . ILE D 4 175 ? 62.404 36.329 39.661 1.00 20.66 175 ILE A C 1
ATOM 1884 O O . ILE D 4 175 ? 62.452 35.344 38.925 1.00 23.45 175 ILE A O 1
ATOM 1889 N N . PHE D 4 176 ? 62.290 37.566 39.199 1.00 20.20 176 PHE A N 1
ATOM 1890 C CA . PHE D 4 176 ? 62.299 37.857 37.771 1.00 21.75 176 PHE A CA 1
ATOM 1891 C C . PHE D 4 176 ? 63.500 38.750 37.520 1.00 20.75 176 PHE A C 1
ATOM 1892 O O . PHE D 4 176 ? 63.642 39.777 38.179 1.00 23.44 176 PHE A O 1
ATOM 1900 N N . ILE D 4 177 ? 64.381 38.354 36.609 1.00 22.50 177 ILE A N 1
ATOM 1901 C CA . ILE D 4 177 ? 65.535 39.185 36.306 1.00 25.21 177 ILE A CA 1
ATOM 1902 C C . ILE D 4 177 ? 65.705 39.520 34.819 1.00 22.65 177 ILE A C 1
ATOM 1903 O O . ILE D 4 177 ? 65.583 38.656 33.942 1.00 24.12 177 ILE A O 1
ATOM 1908 N N . GLY D 4 178 ? 65.928 40.804 34.553 1.00 21.16 178 GLY A N 1
ATOM 1909 C CA . GLY D 4 178 ? 66.110 41.288 33.199 1.00 21.49 178 GLY A CA 1
ATOM 1910 C C . GLY D 4 178 ? 67.574 41.568 32.922 1.00 22.69 178 GLY A C 1
ATOM 1911 O O . GLY D 4 178 ? 68.199 42.385 33.596 1.00 22.11 178 GLY A O 1
ATOM 1912 N N . PHE D 4 179 ? 68.124 40.895 31.917 1.00 23.08 179 PHE A N 1
ATOM 1913 C CA . PHE D 4 179 ? 69.525 41.072 31.562 1.00 23.30 179 PHE A CA 1
ATOM 1914 C C . PHE D 4 179 ? 69.683 41.996 30.366 1.00 24.11 179 PHE A C 1
ATOM 1915 O O . PHE D 4 179 ? 68.751 42.184 29.583 1.00 27.21 179 PHE A O 1
ATOM 1923 N N . ASN D 4 180 ? 70.857 42.602 30.249 1.00 23.73 180 ASN A N 1
ATOM 1924 C CA . ASN D 4 180 ? 71.154 43.532 29.167 1.00 23.09 180 ASN A CA 1
ATOM 1925 C C . ASN D 4 180 ? 72.582 43.290 28.681 1.00 22.20 180 ASN A C 1
ATOM 1926 O O . ASN D 4 180 ? 73.377 42.646 29.375 1.00 24.01 180 ASN A O 1
ATOM 1931 N N . ALA D 4 181 ? 72.887 43.758 27.474 1.00 21.44 181 ALA A N 1
ATOM 1932 C CA . ALA D 4 181 ? 74.223 43.612 26.915 1.00 21.73 181 ALA A CA 1
ATOM 1933 C C . ALA D 4 181 ? 75.111 44.691 27.536 1.00 24.68 181 ALA A C 1
ATOM 1934 O O . ALA D 4 181 ? 74.608 45.649 28.133 1.00 27.92 181 ALA A O 1
ATOM 1936 N N . GLU D 4 182 ? 76.423 44.540 27.405 1.00 27.88 182 GLU A N 1
ATOM 1937 C CA . GLU D 4 182 ? 77.356 45.523 27.952 1.00 28.59 182 GLU A CA 1
ATOM 1938 C C . GLU D 4 182 ? 77.539 46.672 26.977 1.00 27.95 182 GLU A C 1
ATOM 1939 O O . GLU D 4 182 ? 77.850 47.790 27.381 1.00 28.87 182 GLU A O 1
ATOM 1945 N N . ALA D 4 183 ? 77.391 46.378 25.689 1.00 25.67 183 ALA A N 1
ATOM 1946 C CA . ALA D 4 183 ? 77.549 47.384 24.656 1.00 26.73 183 ALA A CA 1
ATOM 1947 C C . ALA D 4 183 ? 76.694 47.094 23.438 1.00 28.07 183 ALA A C 1
ATOM 1948 O O . ALA D 4 183 ? 76.292 45.954 23.200 1.00 30.82 183 ALA A O 1
ATOM 1950 N N . TYR D 4 184 ? 76.385 48.151 22.698 1.00 27.52 184 TYR A N 1
ATOM 1951 C CA . TYR D 4 184 ? 75.610 48.067 21.468 1.00 30.84 184 TYR A CA 1
ATOM 1952 C C . TYR D 4 184 ? 76.588 48.725 20.518 1.00 34.26 184 TYR A C 1
ATOM 1953 O O . TYR D 4 184 ? 76.940 49.884 20.723 1.00 36.26 184 TYR A O 1
ATOM 1962 N N . ASN D 4 185 ? 77.020 48.030 19.472 1.00 38.08 185 ASN A N 1
ATOM 1963 C CA . ASN D 4 185 ? 78.023 48.634 18.601 1.00 45.73 185 ASN A CA 1
ATOM 1964 C C . ASN D 4 185 ? 78.142 48.029 17.213 1.00 48.15 185 ASN A C 1
ATOM 1965 O O . ASN D 4 185 ? 77.200 47.424 16.695 1.00 38.11 185 ASN A O 1
ATOM 1970 N N . SER D 4 186 ? 79.289 48.316 16.593 1.00 58.61 186 SER A N 1
ATOM 1971 C CA . SER D 4 186 ? 79.670 47.810 15.277 1.00 64.41 186 SER A CA 1
ATOM 1972 C C . SER D 4 186 ? 80.137 46.404 15.606 1.00 69.92 186 SER A C 1
ATOM 1973 O O . SER D 4 186 ? 80.386 46.088 16.774 1.00 76.07 186 SER A O 1
ATOM 1976 N N . ASN D 4 187 ? 80.292 45.562 14.599 1.00 70.97 187 ASN A N 1
ATOM 1977 C CA . ASN D 4 187 ? 80.703 44.196 14.874 1.00 71.72 187 ASN A CA 1
ATOM 1978 C C . ASN D 4 187 ? 81.142 43.505 13.609 1.00 74.66 187 ASN A C 1
ATOM 1979 O O . ASN D 4 187 ? 80.992 44.031 12.505 1.00 76.51 187 ASN A O 1
ATOM 1984 N N . VAL D 4 188 ? 81.787 42.364 13.802 1.00 76.09 188 VAL A N 1
ATOM 1985 C CA . VAL D 4 188 ? 82.189 41.506 12.706 1.00 74.49 188 VAL A CA 1
ATOM 1986 C C . VAL D 4 188 ? 80.921 40.649 12.516 1.00 73.67 188 VAL A C 1
ATOM 1987 O O . VAL D 4 188 ? 80.535 40.350 11.385 1.00 75.68 188 VAL A O 1
ATOM 1991 N N . PRO D 4 189 ? 80.264 40.237 13.634 1.00 68.16 189 PRO A N 1
ATOM 1992 C CA . PRO D 4 189 ? 79.054 39.427 13.507 1.00 62.01 189 PRO A CA 1
ATOM 1993 C C . PRO D 4 189 ? 77.733 40.132 13.833 1.00 57.52 189 PRO A C 1
ATOM 1994 O O . PRO D 4 189 ? 77.692 41.309 14.202 1.00 58.20 189 PRO A O 1
ATOM 1998 N N . LEU D 4 190 ? 76.667 39.349 13.692 1.00 52.18 190 LEU A N 1
ATOM 1999 C CA . LEU D 4 190 ? 75.266 39.699 13.940 1.00 45.01 190 LEU A CA 1
ATOM 2000 C C . LEU D 4 190 ? 74.762 38.323 14.364 1.00 40.43 190 LEU A C 1
ATOM 2001 O O . LEU D 4 190 ? 75.084 37.341 13.689 1.00 41.14 190 LEU A O 1
ATOM 2006 N N . ILE D 4 191 ? 73.996 38.225 15.449 1.00 34.45 191 ILE A N 1
ATOM 2007 C CA . ILE D 4 191 ? 73.497 36.917 15.882 1.00 28.60 191 ILE A CA 1
ATOM 2008 C C . ILE D 4 191 ? 72.578 36.368 14.789 1.00 30.41 191 ILE A C 1
ATOM 2009 O O . ILE D 4 191 ? 71.551 36.968 14.472 1.00 30.54 191 ILE A O 1
ATOM 2014 N N . PRO D 4 192 ? 72.939 35.214 14.201 1.00 30.53 192 PRO A N 1
ATOM 2015 C CA . PRO D 4 192 ? 72.178 34.553 13.130 1.00 28.13 192 PRO A CA 1
ATOM 2016 C C . PRO D 4 192 ? 70.743 34.166 13.498 1.00 24.22 192 PRO A C 1
ATOM 2017 O O . PRO D 4 192 ? 70.437 33.887 14.662 1.00 24.60 192 PRO A O 1
ATOM 2021 N N . LYS D 4 193 ? 69.879 34.104 12.490 1.00 23.14 193 LYS A N 1
ATOM 2022 C CA . LYS D 4 193 ? 68.484 33.749 12.697 1.00 23.98 193 LYS A CA 1
ATOM 2023 C C . LYS D 4 193 ? 68.124 32.412 12.067 1.00 24.90 193 LYS A C 1
ATOM 2024 O O . LYS D 4 193 ? 68.758 31.971 11.111 1.00 28.72 193 LYS A O 1
ATOM 2030 N N . GLY D 4 194 ? 67.115 31.763 12.637 1.00 24.67 194 GLY A N 1
ATOM 2031 C CA . GLY D 4 194 ? 66.626 30.513 12.091 1.00 23.29 194 GLY A CA 1
ATOM 2032 C C . GLY D 4 194 ? 65.532 30.830 11.078 1.00 26.05 194 GLY A C 1
ATOM 2033 O O . GLY D 4 194 ? 65.210 32.000 10.869 1.00 27.87 194 GLY A O 1
ATOM 2034 N N . SER D 4 195 ? 64.948 29.807 10.460 1.00 25.21 195 SER A N 1
ATOM 2035 C CA . SER D 4 195 ? 63.888 29.993 9.465 1.00 25.20 195 SER A CA 1
ATOM 2036 C C . SER D 4 195 ? 62.509 29.759 10.074 1.00 23.30 195 SER A C 1
ATOM 2037 O O . SER D 4 195 ? 61.570 29.389 9.375 1.00 23.37 195 SER A O 1
ATOM 2040 N N . ASP D 4 196 ? 62.400 29.989 11.377 1.00 23.47 196 ASP A N 1
ATOM 2041 C CA . ASP D 4 196 ? 61.157 29.793 12.107 1.00 23.52 196 ASP A CA 1
ATOM 2042 C C . ASP D 4 196 ? 60.007 30.670 11.623 1.00 21.93 196 ASP A C 1
ATOM 2043 O O . ASP D 4 196 ? 60.208 31.680 10.950 1.00 20.32 196 ASP A O 1
ATOM 2048 N N . GLY D 4 197 ? 58.796 30.231 11.943 1.00 21.98 197 GLY A N 1
ATOM 2049 C CA . GLY D 4 197 ? 57.581 30.951 11.607 1.00 23.75 197 GLY A CA 1
ATOM 2050 C C . GLY D 4 197 ? 57.476 31.701 10.297 1.00 24.55 197 GLY A C 1
ATOM 2051 O O . GLY D 4 197 ? 57.547 31.117 9.225 1.00 24.09 197 GLY A O 1
ATOM 2052 N N . MET D 4 198 ? 57.319 33.016 10.397 1.00 26.32 198 MET A N 1
ATOM 2053 C CA . MET D 4 198 ? 57.175 33.877 9.236 1.00 24.87 198 MET A CA 1
ATOM 2054 C C . MET D 4 198 ? 58.467 34.365 8.565 1.00 26.19 198 MET A C 1
ATOM 2055 O O . MET D 4 198 ? 58.434 35.264 7.715 1.00 25.16 198 MET A O 1
ATOM 2060 N N . SER D 4 199 ? 59.600 33.771 8.932 1.00 23.76 199 SER A N 1
ATOM 2061 C CA . SER D 4 199 ? 60.868 34.112 8.307 1.00 24.77 199 SER A CA 1
ATOM 2062 C C . SER D 4 199 ? 60.689 33.855 6.811 1.00 27.54 199 SER A C 1
ATOM 2063 O O . SER D 4 199 ? 60.020 32.901 6.426 1.00 28.85 199 SER A O 1
ATOM 2066 N N . LYS D 4 200 ? 61.329 34.662 5.971 1.00 32.09 200 LYS A N 1
ATOM 2067 C CA . LYS D 4 200 ? 61.229 34.495 4.525 1.00 35.15 200 LYS A CA 1
ATOM 2068 C C . LYS D 4 200 ? 61.832 33.165 4.070 1.00 34.37 200 LYS A C 1
ATOM 2069 O O . LYS D 4 200 ? 61.608 32.741 2.943 1.00 36.49 200 LYS A O 1
ATOM 2075 N N . ARG D 4 201 ? 62.579 32.509 4.955 1.00 33.93 201 ARG A N 1
ATOM 2076 C CA . ARG D 4 201 ? 63.220 31.241 4.643 1.00 33.99 201 ARG A CA 1
ATOM 2077 C C . ARG D 4 201 ? 62.363 30.013 4.939 1.00 34.54 201 ARG A C 1
ATOM 2078 O O . ARG D 4 201 ? 62.672 28.914 4.477 1.00 36.38 201 ARG A O 1
ATOM 2086 N N . SER D 4 202 ? 61.318 30.190 5.744 1.00 33.97 202 SER A N 1
ATOM 2087 C CA . SER D 4 202 ? 60.421 29.096 6.110 1.00 30.92 202 SER A CA 1
ATOM 2088 C C . SER D 4 202 ? 59.566 28.632 4.930 1.00 30.99 202 SER A C 1
ATOM 2089 O O . SER D 4 202 ? 59.195 29.428 4.062 1.00 28.99 202 SER A O 1
ATOM 2092 N N . ILE D 4 203 ? 59.246 27.340 4.911 1.00 32.90 203 ILE A N 1
ATOM 2093 C CA . ILE D 4 203 ? 58.433 26.775 3.848 1.00 33.30 203 ILE A CA 1
ATOM 2094 C C . ILE D 4 203 ? 56.952 27.001 4.127 1.00 33.40 203 ILE A C 1
ATOM 2095 O O . ILE D 4 203 ? 56.421 26.582 5.155 1.00 31.83 203 ILE A O 1
ATOM 2100 N N . LYS D 4 204 ? 56.310 27.677 3.187 1.00 37.15 204 LYS A N 1
ATOM 2101 C CA . LYS D 4 204 ? 54.900 28.002 3.248 1.00 40.02 204 LYS A CA 1
ATOM 2102 C C . LYS D 4 204 ? 54.300 27.513 1.944 1.00 42.35 204 LYS A C 1
ATOM 2103 O O . LYS D 4 204 ? 54.656 27.987 0.867 1.00 43.08 204 LYS A O 1
ATOM 2109 N N . LYS D 4 205 ? 53.434 26.516 2.056 1.00 46.20 205 LYS A N 1
ATOM 2110 C CA . LYS D 4 205 ? 52.774 25.894 0.911 1.00 49.77 205 LYS A CA 1
ATOM 2111 C C . LYS D 4 205 ? 51.585 26.667 0.358 1.00 50.90 205 LYS A C 1
ATOM 2112 O O . LYS D 4 205 ? 51.122 26.370 -0.755 1.00 52.43 205 LYS A O 1
ATOM 2118 N N . TRP D 4 206 ? 51.075 27.623 1.124 1.00 51.12 206 TRP A N 1
ATOM 2119 C CA . TRP D 4 206 ? 49.896 28.410 0.742 1.00 50.69 206 TRP A CA 1
ATOM 2120 C C . TRP D 4 206 ? 49.961 29.571 -0.235 1.00 53.28 206 TRP A C 1
ATOM 2121 O O . TRP D 4 206 ? 48.942 30.192 -0.494 1.00 57.94 206 TRP A O 1
ATOM 2132 N N . MET E 4 1 ? 29.465 24.555 14.008 1.00 23.92 1 MET B N 1
ATOM 2133 C CA . MET E 4 1 ? 30.558 24.178 14.950 1.00 23.59 1 MET B CA 1
ATOM 2134 C C . MET E 4 1 ? 29.833 23.707 16.203 1.00 27.03 1 MET B C 1
ATOM 2135 O O . MET E 4 1 ? 28.661 24.032 16.384 1.00 27.82 1 MET B O 1
ATOM 2140 N N . GLU E 4 2 ? 30.496 22.914 17.038 1.00 26.77 2 GLU B N 1
ATOM 2141 C CA . GLU E 4 2 ? 29.858 22.404 18.244 1.00 27.91 2 GLU B CA 1
ATOM 2142 C C . GLU E 4 2 ? 30.797 22.336 19.437 1.00 26.75 2 GLU B C 1
ATOM 2143 O O . GLU E 4 2 ? 32.001 22.186 19.262 1.00 27.35 2 GLU B O 1
ATOM 2149 N N . VAL E 4 3 ? 30.234 22.416 20.641 1.00 23.70 3 VAL B N 1
ATOM 2150 C CA . VAL E 4 3 ? 31.006 22.344 21.879 1.00 24.39 3 VAL B CA 1
ATOM 2151 C C . VAL E 4 3 ? 31.169 20.869 22.265 1.00 28.12 3 VAL B C 1
ATOM 2152 O O . VAL E 4 3 ? 30.185 20.126 22.314 1.00 28.93 3 VAL B O 1
ATOM 2156 N N . GLU E 4 4 ? 32.406 20.450 22.529 1.00 27.57 4 GLU B N 1
ATOM 2157 C CA . GLU E 4 4 ? 32.678 19.066 22.904 1.00 25.68 4 GLU B CA 1
ATOM 2158 C C . GLU E 4 4 ? 33.267 18.896 24.282 1.00 25.41 4 GLU B C 1
ATOM 2159 O O . GLU E 4 4 ? 32.960 17.932 24.973 1.00 26.67 4 GLU B O 1
ATOM 2165 N N . LYS E 4 5 ? 34.171 19.789 24.655 1.00 23.66 5 LYS B N 1
ATOM 2166 C CA . LYS E 4 5 ? 34.796 19.726 25.966 1.00 23.90 5 LYS B CA 1
ATOM 2167 C C . LYS E 4 5 ? 34.542 21.031 26.675 1.00 24.23 5 LYS B C 1
ATOM 2168 O O . LYS E 4 5 ? 34.388 22.071 26.030 1.00 24.75 5 LYS B O 1
ATOM 2174 N N . GLU E 4 6 ? 34.571 20.991 28.000 1.00 25.32 6 GLU B N 1
ATOM 2175 C CA . GLU E 4 6 ? 34.313 22.184 28.777 1.00 24.54 6 GLU B CA 1
ATOM 2176 C C . GLU E 4 6 ? 34.682 22.008 30.240 1.00 26.23 6 GLU B C 1
ATOM 2177 O O . GLU E 4 6 ? 34.514 20.929 30.810 1.00 27.93 6 GLU B O 1
ATOM 2183 N N . PHE E 4 7 ? 35.238 23.058 30.831 1.00 23.28 7 PHE B N 1
ATOM 2184 C CA . PHE E 4 7 ? 35.576 23.038 32.244 1.00 20.46 7 PHE B CA 1
ATOM 2185 C C . PHE E 4 7 ? 34.992 24.308 32.823 1.00 19.07 7 PHE B C 1
ATOM 2186 O O . PHE E 4 7 ? 35.178 25.378 32.266 1.00 18.32 7 PHE B O 1
ATOM 2194 N N . ILE E 4 8 ? 34.262 24.167 33.923 1.00 21.20 8 ILE B N 1
ATOM 2195 C CA . ILE E 4 8 ? 33.613 25.275 34.609 1.00 20.50 8 ILE B CA 1
ATOM 2196 C C . ILE E 4 8 ? 34.026 25.227 36.079 1.00 22.54 8 ILE B C 1
ATOM 2197 O O . ILE E 4 8 ? 33.798 24.225 36.754 1.00 25.94 8 ILE B O 1
ATOM 2202 N N . THR E 4 9 ? 34.678 26.283 36.559 1.00 21.93 9 THR B N 1
ATOM 2203 C CA . THR E 4 9 ? 35.121 26.325 37.955 1.00 23.67 9 THR B CA 1
ATOM 2204 C C . THR E 4 9 ? 33.897 26.283 38.869 1.00 23.88 9 THR B C 1
ATOM 2205 O O . THR E 4 9 ? 32.790 26.593 38.447 1.00 24.40 9 THR B O 1
ATOM 2209 N N . ASP E 4 10 ? 34.100 25.977 40.141 1.00 25.48 10 ASP B N 1
ATOM 2210 C CA . ASP E 4 10 ? 32.987 25.925 41.077 1.00 27.65 10 ASP B CA 1
ATOM 2211 C C . ASP E 4 10 ? 32.293 27.277 41.181 1.00 28.58 10 ASP B C 1
ATOM 2212 O O . ASP E 4 10 ? 31.070 27.350 41.248 1.00 33.00 10 ASP B O 1
ATOM 2217 N N . GLU E 4 11 ? 33.072 28.352 41.126 1.00 28.20 11 GLU B N 1
ATOM 2218 C CA . GLU E 4 11 ? 32.531 29.702 41.211 1.00 26.03 11 GLU B CA 1
ATOM 2219 C C . GLU E 4 11 ? 31.634 29.977 40.002 1.00 25.52 11 GLU B C 1
ATOM 2220 O O . GLU E 4 11 ? 30.524 30.478 40.151 1.00 26.65 11 GLU B O 1
ATOM 2226 N N . ALA E 4 12 ? 32.102 29.631 38.806 1.00 24.60 12 ALA B N 1
ATOM 2227 C CA . ALA E 4 12 ? 31.309 29.828 37.602 1.00 25.68 12 ALA B CA 1
ATOM 2228 C C . ALA E 4 12 ? 30.031 28.967 37.684 1.00 27.85 12 ALA B C 1
ATOM 2229 O O . ALA E 4 12 ? 28.953 29.412 37.295 1.00 28.86 12 ALA B O 1
ATOM 2231 N N . LYS E 4 13 ? 30.147 27.751 38.220 1.00 30.49 13 LYS B N 1
ATOM 2232 C CA . LYS E 4 13 ? 28.998 26.852 38.393 1.00 29.38 13 LYS B CA 1
ATOM 2233 C C . LYS E 4 13 ? 27.928 27.554 39.214 1.00 28.19 13 LYS B C 1
ATOM 2234 O O . LYS E 4 13 ? 26.757 27.566 38.838 1.00 29.49 13 LYS B O 1
ATOM 2240 N N . GLU E 4 14 ? 28.339 28.125 40.345 1.00 28.50 14 GLU B N 1
ATOM 2241 C CA . GLU E 4 14 ? 27.431 28.848 41.221 1.00 30.33 14 GLU B CA 1
ATOM 2242 C C . GLU E 4 14 ? 26.664 29.916 40.464 1.00 30.27 14 GLU B C 1
ATOM 2243 O O . GLU E 4 14 ? 25.434 29.909 40.457 1.00 32.10 14 GLU B O 1
ATOM 2249 N N . LEU E 4 15 ? 27.391 30.808 39.796 1.00 29.78 15 LEU B N 1
ATOM 2250 C CA . LEU E 4 15 ? 26.774 31.870 39.008 1.00 28.86 15 LEU B CA 1
ATOM 2251 C C . LEU E 4 15 ? 25.745 31.293 38.047 1.00 27.35 15 LEU B C 1
ATOM 2252 O O . LEU E 4 15 ? 24.581 31.685 38.063 1.00 29.15 15 LEU B O 1
ATOM 2257 N N . LEU E 4 16 ? 26.178 30.343 37.229 1.00 28.46 16 LEU B N 1
ATOM 2258 C CA . LEU E 4 16 ? 25.313 29.709 36.249 1.00 33.23 16 LEU B CA 1
ATOM 2259 C C . LEU E 4 16 ? 24.027 29.138 36.825 1.00 37.07 16 LEU B C 1
ATOM 2260 O O . LEU E 4 16 ? 22.975 29.204 36.194 1.00 39.45 16 LEU B O 1
ATOM 2265 N N . SER E 4 17 ? 24.095 28.574 38.020 1.00 40.53 17 SER B N 1
ATOM 2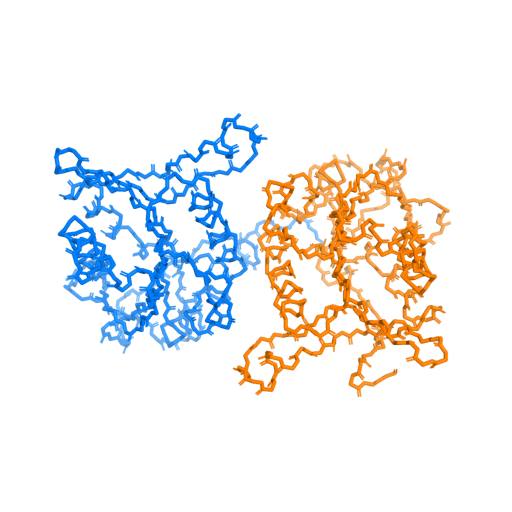266 C CA . SER E 4 17 ? 22.899 28.011 38.619 1.00 43.94 17 SER B CA 1
ATOM 2267 C C . SER E 4 17 ? 21.902 29.044 39.157 1.00 45.49 17 SER B C 1
ATOM 2268 O O . SER E 4 17 ? 20.706 28.964 38.871 1.00 47.51 17 SER B O 1
ATOM 2271 N N . LYS E 4 18 ? 22.393 30.031 39.898 1.00 44.81 18 LYS B N 1
ATOM 2272 C CA . LYS E 4 18 ? 21.509 31.021 40.502 1.00 45.19 18 LYS B CA 1
ATOM 2273 C C . LYS E 4 18 ? 21.437 32.437 39.936 1.00 42.24 18 LYS B C 1
ATOM 2274 O O . LYS E 4 18 ? 20.815 33.306 40.561 1.00 42.32 18 LYS B O 1
ATOM 2280 N N . ASP E 4 19 ? 22.067 32.693 38.792 1.00 37.70 19 ASP B N 1
ATOM 2281 C CA . ASP E 4 19 ? 22.037 34.040 38.222 1.00 35.79 19 ASP B CA 1
ATOM 2282 C C . ASP E 4 19 ? 21.547 34.078 36.779 1.00 33.40 19 ASP B C 1
ATOM 2283 O O . ASP E 4 19 ? 22.219 33.592 35.868 1.00 34.33 19 ASP B O 1
ATOM 2288 N N . LYS E 4 20 ? 20.410 34.729 36.563 1.00 31.69 20 LYS B N 1
ATOM 2289 C CA . LYS E 4 20 ? 19.832 34.837 35.230 1.00 31.30 20 LYS B CA 1
ATOM 2290 C C . LYS E 4 20 ? 20.732 35.564 34.209 1.00 30.70 20 LYS B C 1
ATOM 2291 O O . LYS E 4 20 ? 20.905 35.086 33.091 1.00 30.25 20 LYS B O 1
ATOM 2297 N N . LEU E 4 21 ? 21.356 36.674 34.598 1.00 29.06 21 LEU B N 1
ATOM 2298 C CA . LEU E 4 21 ? 22.225 37.410 33.676 1.00 26.25 21 LEU B CA 1
ATOM 2299 C C . LEU E 4 21 ? 23.388 36.537 33.194 1.00 22.45 21 LEU B C 1
ATOM 2300 O O . LEU E 4 21 ? 23.680 36.504 32.005 1.00 21.02 21 LEU B O 1
ATOM 2305 N N . ILE E 4 22 ? 24.019 35.801 34.111 1.00 21.63 22 ILE B N 1
ATOM 2306 C CA . ILE E 4 22 ? 25.130 34.913 33.760 1.00 21.30 22 ILE B CA 1
ATOM 2307 C C . ILE E 4 22 ? 24.629 33.796 32.841 1.00 24.20 22 ILE B C 1
ATOM 2308 O O . ILE E 4 22 ? 25.290 33.455 31.856 1.00 25.73 22 ILE B O 1
ATOM 2313 N N . GLN E 4 23 ? 23.461 33.237 33.150 1.00 23.63 23 GLN B N 1
ATOM 2314 C CA . GLN E 4 23 ? 22.872 32.190 32.322 1.00 22.70 23 GLN B CA 1
ATOM 2315 C C . GLN E 4 23 ? 22.704 32.738 30.905 1.00 23.79 23 GLN B C 1
ATOM 2316 O O . GLN E 4 23 ? 23.097 32.097 29.931 1.00 25.31 23 GLN B O 1
ATOM 2322 N N . GLN E 4 24 ? 22.176 33.954 30.799 1.00 22.63 24 GLN B N 1
ATOM 2323 C CA . GLN E 4 24 ? 21.990 34.600 29.511 1.00 21.21 24 GLN B CA 1
ATOM 2324 C C . GLN E 4 24 ? 23.335 34.733 28.783 1.00 22.97 24 GLN B C 1
ATOM 2325 O O . GLN E 4 24 ? 23.456 34.365 27.613 1.00 25.44 24 GLN B O 1
ATOM 2331 N N . ALA E 4 25 ? 24.337 35.275 29.472 1.00 22.05 25 ALA B N 1
ATOM 2332 C CA . ALA E 4 25 ? 25.670 35.450 28.911 1.00 19.69 25 ALA B CA 1
ATOM 2333 C C . ALA E 4 25 ? 26.194 34.126 28.363 1.00 20.28 25 ALA B C 1
ATOM 2334 O O . ALA E 4 25 ? 26.588 34.026 27.191 1.00 17.20 25 ALA B O 1
ATOM 2336 N N . TYR E 4 26 ? 26.152 33.097 29.200 1.00 20.83 26 TYR B N 1
ATOM 2337 C CA . TYR E 4 26 ? 26.618 31.787 28.809 1.00 23.54 26 TYR B CA 1
ATOM 2338 C C . TYR E 4 26 ? 25.909 31.293 27.543 1.00 24.96 26 TYR B C 1
ATOM 2339 O O . TYR E 4 26 ? 26.561 30.840 26.599 1.00 24.00 26 TYR B O 1
ATOM 2348 N N . ASN E 4 27 ? 24.586 31.415 27.499 1.00 25.77 27 ASN B N 1
ATOM 2349 C CA . ASN E 4 27 ? 23.826 30.978 26.334 1.00 24.35 27 ASN B CA 1
ATOM 2350 C C . ASN E 4 27 ? 24.187 31.729 25.057 1.00 22.96 27 ASN B C 1
ATOM 2351 O O . ASN E 4 27 ? 24.317 31.118 23.997 1.00 24.24 27 ASN B O 1
ATOM 2356 N N . GLU E 4 28 ? 24.397 33.038 25.152 1.00 21.17 28 GLU B N 1
ATOM 2357 C CA . GLU E 4 28 ? 24.782 33.814 23.979 1.00 19.05 28 GLU B CA 1
ATOM 2358 C C . GLU E 4 28 ? 26.133 33.327 23.461 1.00 20.76 28 GLU B C 1
ATOM 2359 O O . GLU E 4 28 ? 26.322 33.167 22.255 1.00 20.09 28 GLU B O 1
ATOM 2365 N N . VAL E 4 29 ? 27.057 33.067 24.383 1.00 20.68 29 VAL B N 1
ATOM 2366 C CA . VAL E 4 29 ? 28.383 32.566 24.039 1.00 19.69 29 VAL B CA 1
ATOM 2367 C C . VAL E 4 29 ? 28.268 31.210 23.334 1.00 22.16 29 VAL B C 1
ATOM 2368 O O . VAL E 4 29 ? 28.824 31.004 22.252 1.00 23.46 29 VAL B O 1
ATOM 2372 N N . LYS E 4 30 ? 27.539 30.288 23.954 1.00 23.66 30 LYS B N 1
ATOM 2373 C CA . LYS E 4 30 ? 27.360 28.953 23.408 1.00 24.07 30 LYS B CA 1
ATOM 2374 C C . LYS E 4 30 ? 26.778 28.969 21.994 1.00 22.46 30 LYS B C 1
ATOM 2375 O O . LYS E 4 30 ? 27.271 28.266 21.109 1.00 20.77 30 LYS B O 1
ATOM 2381 N N . THR E 4 31 ? 25.742 29.775 21.776 1.00 23.48 31 THR B N 1
ATOM 2382 C CA . THR E 4 31 ? 25.122 29.889 20.455 1.00 20.81 31 THR B CA 1
ATOM 2383 C C . THR E 4 31 ? 26.121 30.454 19.438 1.00 19.29 31 THR B C 1
ATOM 2384 O O . THR E 4 31 ? 26.145 30.034 18.278 1.00 21.54 31 THR B O 1
ATOM 2388 N N . SER E 4 32 ? 26.903 31.442 19.857 1.00 19.53 32 SER B N 1
ATOM 2389 C CA . SER E 4 32 ? 27.883 32.061 18.981 1.00 18.95 32 SER B CA 1
ATOM 2390 C C . SER E 4 32 ? 29.011 31.109 18.571 1.00 21.84 32 SER B C 1
ATOM 2391 O O . SER E 4 32 ? 29.376 31.056 17.397 1.00 23.40 32 SER B O 1
ATOM 2394 N N . ILE E 4 33 ? 29.556 30.354 19.527 1.00 19.85 33 ILE B N 1
ATOM 2395 C CA . ILE E 4 33 ? 30.636 29.419 19.229 1.00 19.63 33 ILE B CA 1
ATOM 2396 C C . ILE E 4 33 ? 30.178 28.250 18.363 1.00 21.00 33 ILE B C 1
ATOM 2397 O O . ILE E 4 33 ? 30.995 27.619 17.688 1.00 22.07 33 ILE B O 1
ATOM 2402 N N . CYS E 4 34 ? 28.880 27.962 18.384 1.00 21.20 34 CYS B N 1
ATOM 2403 C CA . CYS E 4 34 ? 28.324 26.888 17.569 1.00 21.92 34 CYS B CA 1
ATOM 2404 C C . CYS E 4 34 ? 27.955 27.380 16.165 1.00 21.83 34 CYS B C 1
ATOM 2405 O O . CYS E 4 34 ? 27.865 26.570 15.238 1.00 22.83 34 CYS B O 1
ATOM 2408 N N . SER E 4 35 ? 27.858 28.700 15.986 1.00 21.56 35 SER B N 1
ATOM 2409 C CA . SER E 4 35 ? 27.489 29.289 14.691 1.00 21.89 35 SER B CA 1
ATOM 2410 C C . SER E 4 35 ? 28.450 29.146 13.499 1.00 20.58 35 SER B C 1
ATOM 2411 O O . SER E 4 35 ? 28.007 29.142 12.348 1.00 22.81 35 SER B O 1
ATOM 2414 N N . PRO E 4 36 ? 29.770 29.061 13.739 1.00 19.14 36 PRO B N 1
ATOM 2415 C CA . PRO E 4 36 ? 30.652 28.923 12.579 1.00 20.49 36 PRO B CA 1
ATOM 2416 C C . PRO E 4 36 ? 30.368 27.692 11.704 1.00 20.70 36 PRO B C 1
ATOM 2417 O O . PRO E 4 36 ? 30.245 26.558 12.193 1.00 20.69 36 PRO B O 1
ATOM 2421 N N . ILE E 4 37 ? 30.245 27.934 10.408 1.00 21.42 37 ILE B N 1
ATOM 2422 C CA . ILE E 4 37 ? 30.003 26.879 9.433 1.00 20.22 37 ILE B CA 1
ATOM 2423 C C . ILE E 4 37 ? 31.058 27.011 8.329 1.00 20.26 37 ILE B C 1
ATOM 2424 O O . ILE E 4 37 ? 31.712 28.051 8.214 1.00 21.89 37 ILE B O 1
ATOM 2429 N N . TRP E 4 38 ? 31.255 25.948 7.555 1.00 20.35 38 TRP B N 1
ATOM 2430 C CA . TRP E 4 38 ? 32.234 25.953 6.468 1.00 19.64 38 TRP B CA 1
ATOM 2431 C C . TRP E 4 38 ? 31.920 24.831 5.498 1.00 19.11 38 TRP B C 1
ATOM 2432 O O . TRP E 4 38 ? 31.706 23.701 5.919 1.00 24.25 38 TRP B O 1
ATOM 2443 N N . PRO E 4 39 ? 31.885 25.127 4.189 1.00 16.43 39 PRO B N 1
ATOM 2444 C CA . PRO E 4 39 ? 32.114 26.442 3.586 1.00 18.28 39 PRO B CA 1
ATOM 2445 C C . PRO E 4 39 ? 30.973 27.417 3.858 1.00 20.35 39 PRO B C 1
ATOM 2446 O O . PRO E 4 39 ? 29.958 27.028 4.422 1.00 21.53 39 PRO B O 1
ATOM 2450 N N . ALA E 4 40 ? 31.119 28.653 3.385 1.00 23.09 40 ALA B N 1
ATOM 2451 C CA . ALA E 4 40 ? 30.142 29.726 3.587 1.00 23.86 40 ALA B CA 1
ATOM 2452 C C . ALA E 4 40 ? 28.690 29.369 3.300 1.00 26.07 40 ALA B C 1
ATOM 2453 O O . ALA E 4 40 ? 27.784 29.934 3.901 1.00 27.78 40 ALA B O 1
ATOM 2455 N N . THR E 4 41 ? 28.472 28.425 2.390 1.00 26.98 41 THR B N 1
A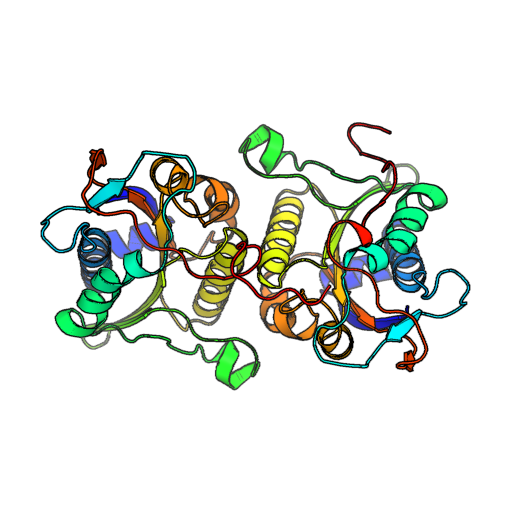TOM 2456 C CA . THR E 4 41 ? 27.126 28.018 2.012 1.00 27.66 41 THR B CA 1
ATOM 2457 C C . THR E 4 41 ? 26.580 26.795 2.755 1.00 26.93 41 THR B C 1
ATOM 2458 O O . THR E 4 41 ? 25.487 26.322 2.455 1.00 27.11 41 THR B O 1
ATOM 2462 N N . SER E 4 42 ? 27.332 26.276 3.714 1.00 24.70 42 SER B N 1
ATOM 2463 C CA . SER E 4 42 ? 26.907 25.100 4.443 1.00 25.30 42 SER B CA 1
ATOM 2464 C C . SER E 4 42 ? 26.162 25.403 5.727 1.00 27.81 42 SER B C 1
ATOM 2465 O O . SER E 4 42 ? 26.179 26.521 6.231 1.00 31.29 42 SER B O 1
ATOM 2468 N N . LYS E 4 43 ? 25.499 24.377 6.244 1.00 29.76 43 LYS B N 1
ATOM 2469 C CA . LYS E 4 43 ? 24.760 24.477 7.481 1.00 31.89 43 LYS B CA 1
ATOM 2470 C C . LYS E 4 43 ? 25.588 23.923 8.643 1.00 30.27 43 LYS B C 1
ATOM 2471 O O . LYS E 4 43 ? 25.224 24.108 9.801 1.00 31.29 43 LYS B O 1
ATOM 2477 N N . THR E 4 44 ? 26.699 23.257 8.340 1.00 25.31 44 THR B N 1
ATOM 2478 C CA . THR E 4 44 ? 27.571 22.722 9.385 1.00 26.55 44 THR B CA 1
ATOM 2479 C C . THR E 4 44 ? 29.009 23.094 9.062 1.00 21.97 44 THR B C 1
ATOM 2480 O O . THR E 4 44 ? 29.297 23.653 8.005 1.00 22.72 44 THR B O 1
ATOM 2484 N N . PHE E 4 45 ? 29.907 22.839 9.999 1.00 18.99 45 PHE B N 1
ATOM 2485 C CA . PHE E 4 45 ? 31.304 23.135 9.781 1.00 20.03 45 PHE B CA 1
ATOM 2486 C C . PHE E 4 45 ? 32.034 21.848 9.434 1.00 20.67 45 PHE B C 1
ATOM 2487 O O . PHE E 4 45 ? 32.139 20.936 10.267 1.00 20.85 45 PHE B O 1
ATOM 2495 N N . THR E 4 46 ? 32.448 21.744 8.178 1.00 19.38 46 THR B N 1
ATOM 2496 C CA . THR E 4 46 ? 33.197 20.596 7.700 1.00 21.50 46 THR B CA 1
ATOM 2497 C C . THR E 4 46 ? 34.612 21.100 7.458 1.00 24.00 46 THR B C 1
ATOM 2498 O O . THR E 4 46 ? 34.814 22.057 6.712 1.00 27.61 46 THR B O 1
ATOM 2502 N N . ILE E 4 47 ? 35.587 20.485 8.116 1.00 22.05 47 ILE B N 1
ATOM 2503 C CA . ILE E 4 47 ? 36.976 20.898 7.976 1.00 22.24 47 ILE B CA 1
ATOM 2504 C C . ILE E 4 47 ? 37.696 19.983 6.985 1.00 21.63 47 ILE B C 1
ATOM 2505 O O . ILE E 4 47 ? 37.458 18.777 6.969 1.00 21.60 47 ILE B O 1
ATOM 2510 N N . ASN E 4 48 ? 38.493 20.578 6.099 1.00 22.62 48 ASN B N 1
ATOM 2511 C CA . ASN E 4 48 ? 39.264 19.823 5.113 1.00 22.57 48 ASN B CA 1
ATOM 2512 C C . ASN E 4 48 ? 40.355 19.096 5.893 1.00 23.73 48 ASN B C 1
ATOM 2513 O O . ASN E 4 48 ? 41.144 19.723 6.598 1.00 26.03 48 ASN B O 1
ATOM 2518 N N . ASN E 4 49 ? 40.407 17.779 5.748 1.00 22.28 49 ASN B N 1
ATOM 2519 C CA . ASN E 4 49 ? 41.366 16.971 6.481 1.00 21.82 49 ASN B CA 1
ATOM 2520 C C . ASN E 4 49 ? 42.418 16.299 5.614 1.00 21.00 49 ASN B C 1
ATOM 2521 O O . ASN E 4 49 ? 42.822 15.180 5.906 1.00 22.41 49 ASN B O 1
ATOM 2526 N N . THR E 4 50 ? 42.874 16.966 4.561 1.00 22.06 50 THR B N 1
ATOM 2527 C CA . THR E 4 50 ? 43.879 16.370 3.685 1.00 25.20 50 THR B CA 1
ATOM 2528 C C . THR E 4 50 ? 45.204 16.089 4.390 1.00 24.82 50 THR B C 1
ATOM 2529 O O . THR E 4 50 ? 45.856 15.080 4.110 1.00 27.28 50 THR B O 1
ATOM 2533 N N . GLU E 4 51 ? 45.625 16.992 5.268 1.00 22.37 51 GLU B N 1
ATOM 2534 C CA . GLU E 4 51 ? 46.865 16.786 5.996 1.00 22.57 51 GLU B CA 1
ATOM 2535 C C . GLU E 4 51 ? 46.991 17.612 7.260 1.00 21.51 51 GLU B C 1
ATOM 2536 O O . GLU E 4 51 ? 46.231 18.554 7.503 1.00 22.74 51 GLU B O 1
ATOM 2542 N N . LYS E 4 52 ? 47.964 17.232 8.073 1.00 17.76 52 LYS B N 1
ATOM 2543 C CA . LYS E 4 52 ? 48.243 17.909 9.319 1.00 17.44 52 LYS B CA 1
ATOM 2544 C C . LYS E 4 52 ? 48.481 19.389 9.065 1.00 17.32 52 LYS B C 1
ATOM 2545 O O . LYS E 4 52 ? 49.123 19.764 8.083 1.00 17.44 52 LYS B O 1
ATOM 2551 N N . ASN E 4 53 ? 47.892 20.214 9.920 1.00 18.96 53 ASN B N 1
ATOM 2552 C CA . ASN E 4 53 ? 48.008 21.666 9.871 1.00 17.61 53 ASN B CA 1
ATOM 2553 C C . ASN E 4 53 ? 47.629 22.325 8.557 1.00 18.64 53 ASN B C 1
ATOM 2554 O O . ASN E 4 53 ? 48.079 23.431 8.302 1.00 21.12 53 ASN B O 1
ATOM 2559 N N . CYS E 4 54 ? 46.794 21.687 7.747 1.00 20.22 54 CYS B N 1
ATOM 2560 C CA . CYS E 4 54 ? 46.427 22.235 6.442 1.00 21.08 54 CYS B CA 1
ATOM 2561 C C . CYS E 4 54 ? 45.522 23.480 6.380 1.00 22.58 54 CYS B C 1
ATOM 2562 O O . CYS E 4 54 ? 45.431 24.131 5.328 1.00 22.01 54 CYS B O 1
ATOM 2565 N N . ASN E 4 55 ? 44.902 23.847 7.499 1.00 21.50 55 ASN B N 1
ATOM 2566 C CA . ASN E 4 55 ? 43.993 24.991 7.520 1.00 18.38 55 ASN B CA 1
ATOM 2567 C C . ASN E 4 55 ? 44.393 26.185 8.363 1.00 17.06 55 ASN B C 1
ATOM 2568 O O . ASN E 4 55 ? 44.979 26.043 9.442 1.00 17.05 55 ASN B O 1
ATOM 2573 N N . GLY E 4 56 ? 44.056 27.366 7.853 1.00 17.89 56 GLY B N 1
ATOM 2574 C CA . GLY E 4 56 ? 44.310 28.601 8.567 1.00 17.89 56 GLY B CA 1
ATOM 2575 C C . GLY E 4 56 ? 43.273 28.712 9.666 1.00 18.80 56 GLY B C 1
ATOM 2576 O O . GLY E 4 56 ? 42.288 27.981 9.647 1.00 18.72 56 GLY B O 1
ATOM 2577 N N . VAL E 4 57 ? 43.490 29.602 10.632 1.00 20.05 57 VAL B N 1
ATOM 2578 C CA . VAL E 4 57 ? 42.557 29.756 11.744 1.00 19.52 57 VAL B CA 1
ATOM 2579 C C . VAL E 4 57 ? 41.657 30.991 11.748 1.00 20.03 57 VAL B C 1
ATOM 2580 O O . VAL E 4 57 ? 40.595 30.971 12.353 1.00 22.70 57 VAL B O 1
ATOM 2584 N N . VAL E 4 58 ? 42.040 32.045 11.037 1.00 20.82 58 VAL B N 1
ATOM 2585 C CA . VAL E 4 58 ? 41.248 33.275 11.068 1.00 20.64 58 VAL B CA 1
ATOM 2586 C C . VAL E 4 58 ? 39.768 33.197 10.633 1.00 19.10 58 VAL B C 1
ATOM 2587 O O . VAL E 4 58 ? 38.882 33.582 11.400 1.00 18.92 58 VAL B O 1
ATOM 2591 N N . PRO E 4 59 ? 39.466 32.636 9.441 1.00 17.91 59 PRO B N 1
ATOM 2592 C CA . PRO E 4 59 ? 38.053 32.565 9.031 1.00 18.89 59 PRO B CA 1
ATOM 2593 C C . PRO E 4 59 ? 37.111 31.801 9.988 1.00 22.51 59 PRO B C 1
ATOM 2594 O O . PRO E 4 59 ? 35.902 32.035 9.995 1.00 25.31 59 PRO B O 1
ATOM 2598 N N . ILE E 4 60 ? 37.668 30.939 10.831 1.00 20.77 60 ILE B N 1
ATOM 2599 C CA . ILE E 4 60 ? 36.885 30.146 11.782 1.00 23.56 60 ILE B CA 1
ATOM 2600 C C . ILE E 4 60 ? 36.140 30.999 12.832 1.00 24.04 60 ILE B C 1
ATOM 2601 O O . ILE E 4 60 ? 35.027 30.666 13.249 1.00 22.56 60 ILE B O 1
ATOM 2606 N N . LYS E 4 61 ? 36.748 32.110 13.229 1.00 22.03 61 LYS B N 1
ATOM 2607 C CA . LYS E 4 61 ? 36.188 32.979 14.258 1.00 19.83 61 LYS B CA 1
ATOM 2608 C C . LYS E 4 61 ? 35.145 33.991 13.794 1.00 18.23 61 LYS B C 1
ATOM 2609 O O . LYS E 4 61 ? 34.305 34.417 14.586 1.00 18.20 61 LYS B O 1
ATOM 2615 N N . GLU E 4 62 ? 35.168 34.354 12.512 1.00 22.37 62 GLU B N 1
ATOM 2616 C CA . GLU E 4 62 ? 34.254 35.375 11.996 1.00 24.69 62 GLU B CA 1
ATOM 2617 C C . 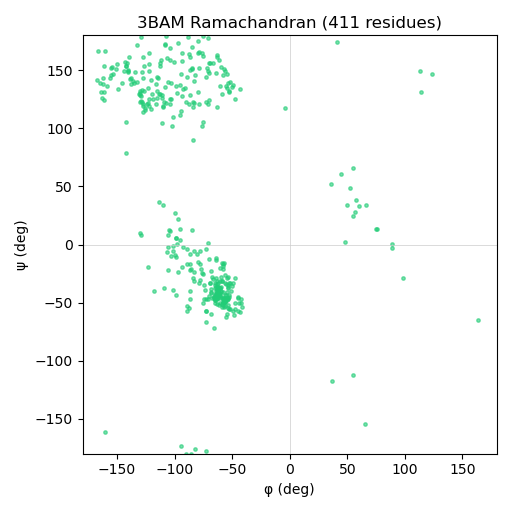GLU E 4 62 ? 32.767 35.293 12.350 1.00 23.21 62 GLU B C 1
ATOM 2618 O O . GLU E 4 62 ? 32.227 36.248 12.894 1.00 24.87 62 GLU B O 1
ATOM 2624 N N . LEU E 4 63 ? 32.106 34.176 12.066 1.00 21.34 63 LEU B N 1
ATOM 2625 C CA . LEU E 4 63 ? 30.680 34.043 12.372 1.00 20.91 63 LEU B CA 1
ATOM 2626 C C . LEU E 4 63 ? 30.362 34.163 1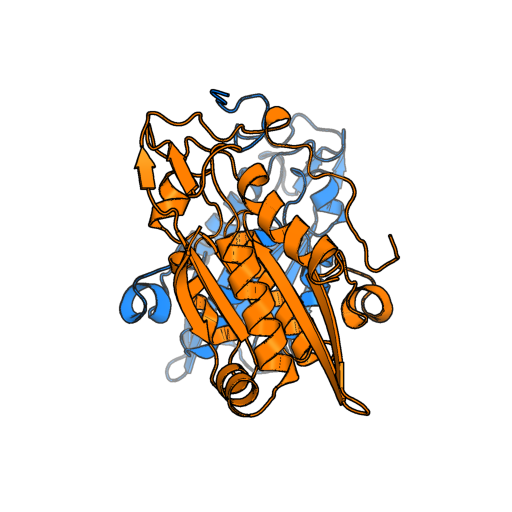3.854 1.00 22.93 63 LEU B C 1
ATOM 2627 O O . LEU E 4 63 ? 29.349 34.753 14.234 1.00 25.04 63 LEU B O 1
ATOM 2632 N N . CYS E 4 64 ? 31.228 33.625 14.698 1.00 21.72 64 CYS B N 1
ATOM 2633 C CA . CYS E 4 64 ? 31.011 33.710 16.128 1.00 19.59 64 CYS B CA 1
ATOM 2634 C C . CYS E 4 64 ? 31.092 35.169 16.562 1.00 18.76 64 CYS B C 1
ATOM 2635 O O . CYS E 4 64 ? 30.192 35.668 17.226 1.00 20.24 64 CYS B O 1
ATOM 2638 N N . TYR E 4 65 ? 32.158 35.862 16.167 1.00 17.40 65 TYR B N 1
ATOM 2639 C CA . TYR E 4 65 ? 32.325 37.274 16.506 1.00 18.80 65 TYR B CA 1
ATOM 2640 C C . TYR E 4 65 ? 31.144 38.097 16.002 1.00 19.74 65 TYR B C 1
ATOM 2641 O O . TYR E 4 65 ? 30.571 38.890 16.748 1.00 20.81 65 TYR B O 1
ATOM 2650 N N . THR E 4 66 ? 30.783 37.900 14.735 1.00 18.59 66 THR B N 1
ATOM 2651 C CA . THR E 4 66 ? 29.675 38.611 14.112 1.00 19.33 66 THR B CA 1
ATOM 2652 C C . THR E 4 66 ? 28.376 38.493 14.908 1.00 21.72 66 THR B C 1
ATOM 2653 O O . THR E 4 66 ? 27.699 39.491 15.141 1.00 21.82 66 THR B O 1
ATOM 2657 N N . LEU E 4 67 ? 28.038 37.283 15.342 1.00 22.20 67 LEU B N 1
ATOM 2658 C CA . LEU E 4 67 ? 26.831 37.061 16.122 1.00 22.43 67 LEU B CA 1
ATOM 2659 C C . LEU E 4 67 ? 26.939 37.780 17.474 1.00 24.81 67 LEU B C 1
ATOM 2660 O O . LEU E 4 67 ? 26.011 38.488 17.886 1.00 24.36 67 LEU B O 1
ATOM 2665 N N . LEU E 4 68 ? 28.067 37.611 18.160 1.00 21.75 68 LEU B N 1
ATOM 2666 C CA . LEU E 4 68 ? 28.269 38.259 19.449 1.00 20.42 68 LEU B CA 1
ATOM 2667 C C . LEU E 4 68 ? 28.124 39.769 19.328 1.00 20.53 68 LEU B C 1
ATOM 2668 O O . LEU E 4 68 ? 27.451 40.391 20.131 1.00 21.77 68 LEU B O 1
ATOM 2673 N N . GLU E 4 69 ? 28.770 40.356 18.329 1.00 19.71 69 GLU B N 1
ATOM 2674 C CA . GLU E 4 69 ? 28.734 41.794 18.117 1.00 19.48 69 GLU B CA 1
ATOM 2675 C C . GLU E 4 69 ? 27.426 42.350 17.590 1.00 22.64 69 GLU B C 1
ATOM 2676 O O . GLU E 4 69 ? 26.839 43.247 18.187 1.00 24.07 69 GLU B O 1
ATOM 2682 N N . ASP E 4 70 ? 27.001 41.827 16.447 1.00 23.31 70 ASP B N 1
ATOM 2683 C CA . ASP E 4 70 ? 25.810 42.273 15.756 1.00 23.54 70 ASP B CA 1
ATOM 2684 C C . ASP E 4 70 ? 24.472 41.794 16.279 1.00 26.38 70 ASP B C 1
ATOM 2685 O O . ASP E 4 70 ? 23.477 42.509 16.164 1.00 29.96 70 ASP B O 1
ATOM 2690 N N . THR E 4 71 ? 24.408 40.583 16.810 1.00 24.43 71 THR B N 1
ATOM 2691 C CA . THR E 4 71 ? 23.141 40.103 17.317 1.00 21.52 71 THR B CA 1
ATOM 2692 C C . THR E 4 71 ? 23.054 40.276 18.820 1.00 22.26 71 THR B C 1
ATOM 2693 O O . THR E 4 71 ? 22.043 40.749 19.336 1.00 25.20 71 THR B O 1
ATOM 2697 N N . TYR E 4 72 ? 24.129 39.945 19.522 1.00 19.28 72 TYR B N 1
ATOM 2698 C CA . TYR E 4 72 ? 24.132 40.040 20.977 1.00 17.95 72 TYR B CA 1
ATOM 2699 C C . TYR E 4 72 ? 24.754 41.285 21.597 1.00 17.61 72 TYR B C 1
ATOM 2700 O O . TYR E 4 72 ? 24.804 41.407 22.814 1.00 20.27 72 TYR B O 1
ATOM 2709 N N . ASN E 4 73 ? 25.243 42.190 20.761 1.00 18.73 73 ASN B N 1
ATOM 2710 C CA . ASN E 4 73 ? 25.839 43.446 21.211 1.00 18.89 73 ASN B CA 1
ATOM 2711 C C . ASN E 4 73 ? 27.021 43.371 22.169 1.00 16.24 73 ASN B C 1
ATOM 2712 O O . ASN E 4 73 ? 27.110 44.152 23.121 1.00 16.57 73 ASN B O 1
ATOM 2717 N N . TRP E 4 74 ? 27.904 42.405 21.955 1.00 17.42 74 TRP B N 1
ATOM 2718 C CA . TRP E 4 74 ? 29.112 42.291 22.768 1.00 18.89 74 TRP B CA 1
ATOM 2719 C C . TRP E 4 74 ? 30.097 43.242 22.085 1.00 18.71 74 TRP B C 1
ATOM 2720 O O . TRP E 4 74 ? 29.999 43.482 20.875 1.00 15.46 74 TRP B O 1
ATOM 2731 N N . TYR E 4 75 ? 31.026 43.790 22.857 1.00 21.35 75 TYR B N 1
ATOM 2732 C CA . TYR E 4 75 ? 32.041 44.701 22.341 1.00 23.02 75 TYR B CA 1
ATOM 2733 C C . TYR E 4 75 ? 33.405 44.025 22.282 1.00 21.76 75 TYR B C 1
ATOM 2734 O O . TYR E 4 75 ? 33.643 43.008 22.937 1.00 20.88 75 TYR B O 1
ATOM 2743 N N . ARG E 4 76 ? 34.285 44.595 21.473 1.00 20.38 76 ARG B N 1
ATOM 2744 C CA . ARG E 4 76 ? 35.628 44.085 21.296 1.00 18.88 76 ARG B CA 1
ATOM 2745 C C . ARG E 4 76 ? 36.636 45.056 21.867 1.00 20.54 76 ARG B C 1
ATOM 2746 O O . ARG E 4 76 ? 36.372 46.255 21.997 1.00 20.29 76 ARG B O 1
ATOM 2754 N N . GLU E 4 77 ? 37.793 44.521 22.219 1.00 21.56 77 GLU B N 1
ATOM 2755 C CA . GLU E 4 77 ? 38.892 45.323 22.741 1.00 23.88 77 GLU B CA 1
ATOM 2756 C C . GLU E 4 77 ? 38.542 46.172 23.957 1.00 21.88 77 GLU B C 1
ATOM 2757 O O . GLU E 4 77 ? 38.575 47.399 23.895 1.00 24.93 77 GLU B O 1
ATOM 2763 N N . LYS E 4 78 ? 38.229 45.513 25.067 1.00 19.92 78 LYS B N 1
ATOM 2764 C CA . LYS E 4 78 ? 37.900 46.215 26.306 1.00 19.87 78 LYS B CA 1
ATOM 2765 C C . LYS E 4 78 ? 39.148 46.324 27.168 1.00 21.19 78 LYS B C 1
ATOM 2766 O O . LYS E 4 78 ? 39.657 45.316 27.651 1.00 23.14 78 LYS B O 1
ATOM 2772 N N . PRO E 4 79 ? 39.685 47.539 27.342 1.00 20.97 79 PRO B N 1
ATOM 2773 C CA . PRO E 4 79 ? 40.886 47.664 28.171 1.00 20.54 79 PRO B CA 1
ATOM 2774 C C . PRO E 4 79 ? 40.550 47.485 29.642 1.00 19.94 79 PRO B C 1
ATOM 2775 O O . PRO E 4 79 ? 39.454 47.834 30.070 1.00 22.74 79 PRO B O 1
ATOM 2779 N N . LEU E 4 80 ? 41.450 46.856 30.388 1.00 20.29 80 LEU B N 1
ATOM 2780 C CA . LEU E 4 80 ? 41.266 46.666 31.812 1.00 24.27 80 LEU B CA 1
ATOM 2781 C C . LEU E 4 80 ? 41.946 47.851 32.485 1.00 25.21 80 LEU B C 1
ATOM 2782 O O . LEU E 4 80 ? 43.076 48.217 32.134 1.00 26.73 80 LEU B O 1
ATOM 2787 N N . ASP E 4 81 ? 41.258 48.453 33.444 1.00 25.72 81 ASP B N 1
ATOM 2788 C CA . ASP E 4 81 ? 41.786 49.594 34.175 1.00 28.19 81 ASP B CA 1
ATOM 2789 C C . ASP E 4 81 ? 43.163 49.352 34.779 1.00 27.49 81 ASP B C 1
ATOM 2790 O O . ASP E 4 81 ? 44.036 50.205 34.684 1.00 25.90 81 ASP B O 1
ATOM 2795 N N . ILE E 4 82 ? 43.355 48.202 35.416 1.00 27.86 82 ILE B N 1
ATOM 2796 C CA . ILE E 4 82 ? 44.638 47.890 36.027 1.00 28.09 82 ILE B CA 1
ATOM 2797 C C . ILE E 4 82 ? 45.791 47.906 35.020 1.00 27.96 82 ILE B C 1
ATOM 2798 O O . ILE E 4 82 ? 46.904 48.289 35.366 1.00 25.94 82 ILE B O 1
ATOM 2803 N N . LEU E 4 83 ? 45.513 47.562 33.765 1.00 25.26 83 LEU B N 1
ATOM 2804 C CA . LEU E 4 83 ? 46.550 47.544 32.742 1.00 24.29 83 LEU B CA 1
ATOM 2805 C C . LEU E 4 83 ? 46.699 48.885 32.038 1.00 27.16 83 LEU B C 1
ATOM 2806 O O . LEU E 4 83 ? 47.789 49.442 31.979 1.00 27.17 83 LEU B O 1
ATOM 2811 N N . LYS E 4 84 ? 45.596 49.416 31.533 1.00 29.14 84 LYS B N 1
ATOM 2812 C CA . LYS E 4 84 ? 45.626 50.673 30.804 1.00 31.07 84 LYS B CA 1
ATOM 2813 C C . LYS E 4 84 ? 45.885 51.891 31.678 1.00 32.58 84 LYS B C 1
ATOM 2814 O O . LYS E 4 84 ? 46.709 52.738 31.344 1.00 34.06 84 LYS B O 1
ATOM 2820 N N . LEU E 4 85 ? 45.172 51.982 32.792 1.00 34.19 85 LEU B N 1
ATOM 2821 C CA . LEU E 4 85 ? 45.300 53.123 33.683 1.00 36.86 85 LEU B CA 1
ATOM 2822 C C . LEU E 4 85 ? 46.365 52.977 34.748 1.00 38.78 85 LEU B C 1
ATOM 2823 O O . LEU E 4 85 ? 47.278 53.789 34.824 1.00 41.90 85 LEU B O 1
ATOM 2828 N N . GLU E 4 86 ? 46.263 51.934 35.560 1.00 39.69 86 GLU B N 1
ATOM 2829 C CA . GLU E 4 86 ? 47.220 51.733 36.641 1.00 43.77 86 GLU B CA 1
ATOM 2830 C C . GLU E 4 86 ? 48.649 51.447 36.177 1.00 41.91 86 GLU B C 1
ATOM 2831 O O . GLU E 4 86 ? 49.538 52.288 36.322 1.00 42.93 86 GLU B O 1
ATOM 2837 N N . LYS E 4 87 ? 48.870 50.257 35.634 1.00 36.87 87 LYS B N 1
ATOM 2838 C CA . LYS E 4 87 ? 50.186 49.859 35.165 1.00 33.01 87 LYS B CA 1
ATOM 2839 C C . LYS E 4 87 ? 50.549 50.396 33.789 1.00 31.94 87 LYS B C 1
ATOM 2840 O O . LYS E 4 87 ? 51.697 50.285 33.376 1.00 35.18 87 LYS B O 1
ATOM 2846 N N . LYS E 4 88 ? 49.589 51.012 33.107 1.00 30.99 88 LYS B N 1
ATOM 2847 C CA . LYS E 4 88 ? 49.790 51.555 31.760 1.00 34.97 88 LYS B CA 1
ATOM 2848 C C . LYS E 4 88 ? 50.731 50.692 30.914 1.00 32.12 88 LYS B C 1
ATOM 2849 O O . LYS E 4 88 ? 51.707 51.168 30.331 1.00 33.99 88 LYS B O 1
ATOM 2855 N N . LYS E 4 89 ? 50.416 49.403 30.862 1.00 29.30 89 LYS B N 1
ATOM 2856 C CA . LYS E 4 89 ? 51.183 48.419 30.111 1.00 23.00 89 LYS B CA 1
ATOM 2857 C C . LYS E 4 89 ? 50.257 47.235 29.941 1.00 21.68 89 LYS B C 1
ATOM 2858 O O . LYS E 4 89 ? 49.705 46.747 30.917 1.00 24.48 89 LYS B O 1
ATOM 2864 N N . GLY E 4 90 ? 50.036 46.820 28.701 1.00 20.73 90 GLY B N 1
ATOM 2865 C CA . GLY E 4 90 ? 49.162 45.690 28.450 1.00 21.61 90 GLY B CA 1
ATOM 2866 C C . GLY E 4 90 ? 48.020 46.040 27.518 1.00 19.66 90 GLY B C 1
ATOM 2867 O O . GLY E 4 90 ? 47.536 47.175 27.505 1.00 21.58 90 GLY B O 1
ATOM 2868 N N . GLY E 4 91 ? 47.614 45.065 26.713 1.00 17.43 91 GLY B N 1
ATOM 2869 C CA . GLY E 4 91 ? 46.534 45.265 25.762 1.00 16.84 91 GLY B CA 1
ATOM 2870 C C . GLY E 4 91 ? 45.161 44.982 26.335 1.00 16.41 91 GLY B C 1
ATOM 2871 O O . GLY E 4 91 ? 45.033 44.571 27.488 1.00 16.23 91 GLY B O 1
ATOM 2872 N N . PRO E 4 92 ? 44.107 45.168 25.536 1.00 15.02 92 PRO B N 1
ATOM 2873 C CA . PRO E 4 92 ? 42.734 44.936 25.980 1.00 16.71 92 PRO B CA 1
ATOM 2874 C C . PRO E 4 92 ? 42.308 43.481 25.983 1.00 19.10 92 PRO B C 1
ATOM 2875 O O . PRO E 4 92 ? 43.051 42.594 25.581 1.00 23.37 92 PRO B O 1
ATOM 2879 N N . ILE E 4 93 ? 41.098 43.256 26.473 1.00 19.67 93 ILE B N 1
ATOM 2880 C CA . ILE E 4 93 ? 40.487 41.945 26.505 1.00 20.22 93 ILE B CA 1
ATOM 2881 C C . ILE E 4 93 ? 39.748 41.827 25.179 1.00 19.28 93 ILE B C 1
ATOM 2882 O O . ILE E 4 93 ? 39.202 42.812 24.677 1.00 22.66 93 ILE B O 1
ATOM 2887 N N . ASP E 4 94 ? 39.740 40.620 24.626 1.00 18.93 94 ASP B N 1
ATOM 2888 C CA . ASP E 4 94 ? 39.132 40.316 23.335 1.00 18.08 94 ASP B CA 1
ATOM 2889 C C . ASP E 4 94 ? 37.656 40.688 23.151 1.00 19.42 94 ASP B C 1
ATOM 2890 O O . ASP E 4 94 ? 37.322 41.472 22.255 1.00 17.07 94 ASP B O 1
ATOM 2895 N N . VAL E 4 95 ? 36.781 40.078 23.945 1.00 19.68 95 VAL B N 1
ATOM 2896 C CA . VAL E 4 95 ? 35.345 40.323 23.856 1.00 19.73 95 VAL B CA 1
ATOM 2897 C C . VAL E 4 95 ? 34.847 40.678 25.248 1.00 18.05 95 VAL B C 1
ATOM 2898 O O . VAL E 4 95 ? 35.318 40.128 26.239 1.00 16.80 95 VAL B O 1
ATOM 2902 N N . TYR E 4 96 ? 33.890 41.592 25.317 1.00 18.11 96 TYR B N 1
ATOM 2903 C CA . TYR E 4 96 ? 33.367 42.046 26.592 1.00 15.23 96 TYR B CA 1
ATOM 2904 C C . TYR E 4 96 ? 31.928 42.551 26.479 1.00 16.05 96 TYR B C 1
ATOM 2905 O O . TYR E 4 96 ? 31.525 43.078 25.445 1.00 17.18 96 TYR B O 1
ATOM 2914 N N . LYS E 4 97 ? 31.141 42.344 27.526 1.00 17.22 97 LYS B N 1
ATOM 2915 C CA . LYS E 4 97 ? 29.765 42.820 27.539 1.00 18.36 97 LYS B CA 1
ATOM 2916 C C . LYS E 4 97 ? 29.271 43.032 28.963 1.00 20.06 97 LYS B C 1
ATOM 2917 O O . LYS E 4 97 ? 29.706 42.335 29.886 1.00 22.63 97 LYS B O 1
ATOM 2923 N N . GLU E 4 98 ? 28.420 44.040 29.145 1.00 20.74 98 GLU B N 1
ATOM 2924 C CA . GLU E 4 98 ? 27.842 44.334 30.452 1.00 19.27 98 GLU B CA 1
ATOM 2925 C C . GLU E 4 98 ? 26.367 43.988 30.389 1.00 20.72 98 GLU B C 1
ATOM 2926 O O . GLU E 4 98 ? 25.636 44.511 29.554 1.00 22.73 98 GLU B O 1
ATOM 2932 N N . PHE E 4 99 ? 25.958 43.044 31.226 1.00 24.29 99 PHE B N 1
ATOM 2933 C CA . PHE E 4 99 ? 24.579 42.592 31.303 1.00 22.74 99 PHE B CA 1
ATOM 2934 C C . PHE E 4 99 ? 23.918 43.372 32.422 1.00 22.62 99 PHE B C 1
ATOM 2935 O O . PHE E 4 99 ? 24.529 43.582 33.468 1.00 21.02 99 PHE B O 1
ATOM 2943 N N . ILE E 4 100 ? 22.691 43.825 32.195 1.00 22.93 100 ILE B N 1
ATOM 2944 C CA . ILE E 4 100 ? 21.991 44.595 33.208 1.00 23.74 100 ILE B CA 1
ATOM 2945 C C . ILE E 4 100 ? 20.543 44.179 33.390 1.00 22.10 100 ILE B C 1
ATOM 2946 O O . ILE E 4 100 ? 19.843 43.855 32.432 1.00 18.48 100 ILE B O 1
ATOM 2951 N N . GLU E 4 101 ? 20.129 44.141 34.647 1.00 23.82 101 GLU B N 1
ATOM 2952 C CA . GLU E 4 101 ? 18.750 43.851 35.011 1.00 28.68 101 GLU B CA 1
ATOM 2953 C C . GLU E 4 101 ? 18.475 44.770 36.196 1.00 26.61 101 GLU B C 1
ATOM 2954 O O . GLU E 4 101 ? 19.039 44.600 37.277 1.00 26.29 101 GLU B O 1
ATOM 2960 N N . ASN E 4 102 ? 17.713 45.827 35.961 1.00 26.90 102 ASN B N 1
ATOM 2961 C CA . ASN E 4 102 ? 17.403 46.767 37.033 1.00 25.84 102 ASN B CA 1
ATOM 2962 C C . ASN E 4 102 ? 18.669 47.305 37.711 1.00 26.56 102 ASN B C 1
ATOM 2963 O O . ASN E 4 102 ? 19.443 48.016 37.078 1.00 27.40 102 ASN B O 1
ATOM 2968 N N . SER E 4 103 ? 18.908 46.959 38.969 1.00 27.53 103 SER B N 1
ATOM 2969 C CA . SER E 4 103 ? 20.091 47.463 39.653 1.00 28.62 103 SER B CA 1
ATOM 2970 C C . SER E 4 103 ? 21.305 46.540 39.556 1.00 27.64 103 SER B C 1
ATOM 2971 O O . SER E 4 103 ? 22.380 46.883 40.031 1.00 29.60 103 SER B O 1
ATOM 2974 N N . GLU E 4 104 ? 21.144 45.386 38.919 1.00 26.05 104 GLU B N 1
ATOM 2975 C CA . GLU E 4 104 ? 22.235 44.434 38.784 1.00 23.67 104 GLU B CA 1
ATOM 2976 C C . GLU E 4 104 ? 23.049 44.568 37.496 1.00 23.22 104 GLU B C 1
ATOM 2977 O O . GLU E 4 104 ? 22.490 44.555 36.400 1.00 22.99 104 GLU B O 1
ATOM 2983 N N . LEU E 4 105 ? 24.369 44.660 37.649 1.00 24.92 105 LEU B N 1
ATOM 2984 C CA . LEU E 4 105 ? 25.305 44.761 36.531 1.00 23.85 105 LEU B CA 1
ATOM 2985 C C . LEU E 4 105 ? 26.298 43.599 36.606 1.00 24.91 105 LEU B C 1
ATOM 2986 O O . LEU E 4 105 ? 26.926 43.370 37.641 1.00 25.73 105 LEU B O 1
ATOM 2991 N N . LYS E 4 106 ? 26.390 42.847 35.513 1.00 24.96 106 LYS B N 1
ATOM 2992 C CA . LYS E 4 106 ? 27.293 41.711 35.393 1.00 21.37 106 LYS B CA 1
ATOM 2993 C C . LYS E 4 106 ? 28.197 41.948 34.180 1.00 22.76 106 LYS B C 1
ATOM 2994 O O . LYS E 4 106 ? 27.711 42.161 33.078 1.00 23.44 106 LYS B O 1
ATOM 3000 N N . ARG E 4 107 ? 29.505 41.974 34.395 1.00 22.39 107 ARG B N 1
ATOM 3001 C CA . ARG E 4 107 ? 30.457 42.200 33.317 1.00 22.69 107 ARG B CA 1
ATOM 3002 C C . ARG E 4 107 ? 31.177 40.893 32.995 1.00 22.18 107 ARG B C 1
ATOM 3003 O O . ARG E 4 107 ? 31.803 40.291 33.870 1.00 23.24 107 ARG B O 1
ATOM 3011 N N . VAL E 4 108 ? 31.082 40.452 31.746 1.00 18.51 108 VAL B N 1
ATOM 3012 C CA . VAL E 4 108 ? 31.717 39.208 31.325 1.00 16.83 108 VAL B CA 1
ATOM 3013 C C . VAL E 4 108 ? 32.837 39.488 30.324 1.00 17.73 108 VAL B C 1
ATOM 3014 O O . VAL E 4 108 ? 32.647 40.248 29.374 1.00 19.26 108 VAL B O 1
ATOM 3018 N N . GLY E 4 109 ? 34.011 38.920 30.599 1.00 16.45 109 GLY B N 1
ATOM 3019 C CA . GLY E 4 109 ? 35.171 39.076 29.742 1.00 15.56 109 GLY B CA 1
ATOM 3020 C C . GLY E 4 109 ? 35.422 37.767 29.029 1.00 16.86 109 GLY B C 1
ATOM 3021 O O . GLY E 4 109 ? 35.384 36.700 29.643 1.00 16.35 109 GLY B O 1
ATOM 3022 N N . MET E 4 110 ? 35.699 37.831 27.735 1.00 17.97 110 MET B N 1
ATOM 3023 C CA . MET E 4 110 ? 35.922 36.612 26.969 1.00 19.30 110 MET B CA 1
ATOM 3024 C C . MET E 4 110 ? 37.031 36.708 25.941 1.00 17.49 110 MET B C 1
ATOM 3025 O O . MET E 4 110 ? 37.317 37.774 25.402 1.00 21.42 110 MET B O 1
ATOM 3030 N N . GLU E 4 111 ? 37.662 35.573 25.692 1.00 18.75 111 GLU B N 1
ATOM 3031 C CA . GLU E 4 111 ? 38.733 35.470 24.729 1.00 18.40 111 GLU B CA 1
ATOM 3032 C C . GLU E 4 111 ? 38.466 34.323 23.765 1.00 16.17 111 GLU B C 1
ATOM 3033 O O . GLU E 4 111 ? 38.148 33.220 24.184 1.00 16.05 111 GLU B O 1
ATOM 3039 N N . PHE E 4 112 ? 38.524 34.605 22.472 1.00 17.93 112 PHE B N 1
ATOM 3040 C CA . PHE E 4 112 ? 38.359 33.574 21.460 1.00 16.92 112 PHE B CA 1
ATOM 3041 C C . PHE E 4 112 ? 39.825 33.331 21.041 1.00 16.41 112 PHE B C 1
ATOM 3042 O O . PHE E 4 112 ? 40.433 34.153 20.351 1.00 16.16 112 PHE B O 1
ATOM 3050 N N . GLU E 4 113 ? 40.404 32.243 21.544 1.00 18.05 113 GLU B N 1
ATOM 3051 C CA . GLU E 4 113 ? 41.793 31.895 21.271 1.00 20.80 113 GLU B CA 1
ATOM 3052 C C . GLU E 4 113 ? 42.062 30.936 20.118 1.00 21.02 113 GLU B C 1
ATOM 3053 O O . GLU E 4 113 ? 41.678 29.766 20.168 1.00 21.16 113 GLU B O 1
ATOM 3059 N N . THR E 4 114 ? 42.732 31.446 19.086 1.00 22.08 114 THR B N 1
ATOM 3060 C CA . THR E 4 114 ? 43.153 30.647 17.933 1.00 21.10 114 THR B CA 1
ATOM 3061 C C . THR E 4 114 ? 44.642 30.936 17.714 1.00 18.25 114 THR B C 1
ATOM 3062 O O . THR E 4 114 ? 45.210 30.610 16.671 1.00 22.80 114 THR B O 1
ATOM 3066 N N . GLY E 4 115 ? 45.248 31.632 18.666 1.00 17.98 115 GLY B N 1
ATOM 3067 C CA . GLY E 4 115 ? 46.661 31.949 18.565 1.00 19.99 115 GLY B CA 1
ATOM 3068 C C . GLY E 4 115 ? 47.425 30.776 19.134 1.00 20.41 115 GLY B C 1
ATOM 3069 O O . GLY E 4 115 ? 46.829 29.779 19.530 1.00 23.54 115 GLY B O 1
ATOM 3070 N N . ASN E 4 116 ? 48.747 30.871 19.137 1.00 19.20 116 ASN B N 1
ATOM 3071 C CA . ASN E 4 116 ? 49.607 29.815 19.670 1.00 14.49 116 ASN B CA 1
ATOM 3072 C C . ASN E 4 116 ? 49.210 29.464 21.106 1.00 13.67 116 ASN B C 1
ATOM 3073 O O . ASN E 4 116 ? 48.770 30.325 21.866 1.00 17.64 116 ASN B O 1
ATOM 3078 N N . ILE E 4 117 ? 49.364 28.204 21.483 1.00 12.86 117 ILE B N 1
ATOM 3079 C CA . ILE E 4 117 ? 49.034 27.758 22.835 1.00 12.82 117 ILE B CA 1
ATOM 3080 C C . ILE E 4 117 ? 49.636 28.651 23.934 1.00 13.33 117 ILE B C 1
ATOM 3081 O O . ILE E 4 117 ? 49.020 28.853 24.978 1.00 16.27 117 ILE B O 1
ATOM 3086 N N . SER E 4 118 ? 50.816 29.212 23.696 1.00 16.94 118 SER B N 1
ATOM 3087 C CA . SER E 4 118 ? 51.449 30.092 24.678 1.00 15.29 118 SER B CA 1
ATOM 3088 C C . SER E 4 118 ? 50.620 31.358 24.868 1.00 14.34 118 SER B C 1
ATOM 3089 O O . SER E 4 118 ? 50.507 31.874 25.982 1.00 14.52 118 SER B O 1
ATOM 3092 N N . SER E 4 119 ? 50.006 31.828 23.783 1.00 14.72 119 SER B N 1
ATOM 3093 C CA . SER E 4 119 ? 49.173 33.023 23.827 1.00 17.71 119 SER B CA 1
ATOM 3094 C C . SER E 4 119 ? 47.957 32.749 24.711 1.00 19.56 119 SER B C 1
ATOM 3095 O O . SER E 4 119 ? 47.492 33.650 25.407 1.00 24.37 119 SER B O 1
ATOM 3098 N N . ALA E 4 120 ? 47.460 31.508 24.712 1.00 18.26 120 ALA B N 1
ATOM 3099 C CA . ALA E 4 120 ? 46.314 31.131 25.553 1.00 15.68 120 ALA B CA 1
ATOM 3100 C C . ALA E 4 120 ? 46.659 31.383 27.016 1.00 14.13 120 ALA B C 1
ATOM 3101 O O . ALA E 4 120 ? 45.785 31.711 27.819 1.00 15.24 120 ALA B O 1
ATOM 3103 N N . HIS E 4 121 ? 47.940 31.246 27.357 1.00 15.64 121 HIS B N 1
ATOM 3104 C CA . HIS E 4 121 ? 48.420 31.499 28.719 1.00 17.38 121 HIS B CA 1
ATOM 3105 C C . HIS E 4 121 ? 48.323 33.004 29.048 1.00 16.37 121 HIS B C 1
ATOM 3106 O O . HIS E 4 121 ? 47.910 33.389 30.153 1.00 16.82 121 HIS B O 1
ATOM 3113 N N . ARG E 4 122 ? 48.683 33.852 28.087 1.00 15.41 122 ARG B N 1
ATOM 3114 C CA . ARG E 4 122 ? 48.592 35.293 28.282 1.00 14.00 122 ARG B CA 1
ATOM 3115 C C . ARG E 4 122 ? 47.112 35.651 28.431 1.00 16.36 122 ARG B C 1
ATOM 3116 O O . ARG E 4 122 ? 46.746 36.353 29.374 1.00 20.35 122 ARG B O 1
ATOM 3124 N N . SER E 4 123 ? 46.267 35.145 27.530 1.00 14.37 123 SER B N 1
ATOM 3125 C CA . SER E 4 123 ? 44.822 35.394 27.585 1.00 15.26 123 SER B CA 1
ATOM 3126 C C . SER E 4 123 ? 44.219 35.015 28.942 1.00 15.68 123 SER B C 1
ATOM 3127 O O . SER E 4 123 ? 43.458 35.782 29.537 1.00 15.29 123 SER B O 1
ATOM 3130 N N . MET E 4 124 ? 44.588 33.845 29.446 1.00 17.01 124 MET B N 1
ATOM 3131 C CA . MET E 4 124 ? 44.103 33.388 30.729 1.00 16.58 124 MET B CA 1
ATOM 3132 C C . MET E 4 124 ? 44.612 34.301 31.843 1.00 16.21 124 MET B C 1
ATOM 3133 O O . MET E 4 124 ? 43.858 34.672 32.742 1.00 16.55 124 MET B O 1
ATOM 3138 N N . ASN E 4 125 ? 45.885 34.674 31.785 1.00 16.81 125 ASN B N 1
ATOM 3139 C CA . ASN E 4 125 ? 46.461 35.552 32.799 1.00 16.01 125 ASN B CA 1
ATOM 3140 C C . ASN E 4 125 ? 45.828 36.947 32.828 1.00 17.34 125 ASN B C 1
ATOM 3141 O O . ASN E 4 125 ? 45.634 37.523 33.897 1.00 19.29 125 ASN B O 1
ATOM 3146 N N . LYS E 4 126 ? 45.535 37.508 31.662 1.00 14.51 126 LYS B N 1
ATOM 3147 C CA . LYS E 4 126 ? 44.919 38.825 31.601 1.00 16.97 126 LYS B CA 1
ATOM 3148 C C . LYS E 4 126 ? 43.510 38.774 32.194 1.00 16.91 126 LYS B C 1
ATOM 3149 O O . LYS E 4 126 ? 43.141 39.620 33.016 1.00 17.05 126 LYS B O 1
ATOM 3155 N N . LEU E 4 127 ? 42.733 37.763 31.816 1.00 18.41 127 LEU B N 1
ATOM 3156 C CA . LEU E 4 127 ? 41.380 37.619 32.348 1.00 19.60 127 LEU B CA 1
ATOM 3157 C C . LEU E 4 127 ? 41.456 37.445 33.863 1.00 21.97 127 LEU B C 1
ATOM 3158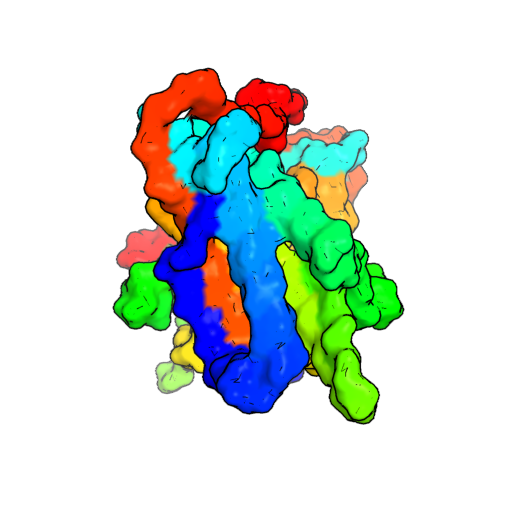 O O . LEU E 4 127 ? 40.687 38.065 34.605 1.00 20.88 127 LEU B O 1
ATOM 3163 N N . LEU E 4 128 ? 42.423 36.644 34.312 1.00 22.55 128 LEU B N 1
ATOM 3164 C CA . LEU E 4 128 ? 42.641 36.376 35.725 1.00 21.47 128 LEU B CA 1
ATOM 3165 C C . LEU E 4 128 ? 42.944 37.681 36.464 1.00 22.65 128 LEU B C 1
ATOM 3166 O O . LEU E 4 128 ? 42.412 37.919 37.546 1.00 23.95 128 LEU B O 1
ATOM 3171 N N . LEU E 4 129 ? 43.741 38.549 35.842 1.00 22.31 129 LEU B N 1
ATOM 3172 C CA . LEU E 4 129 ? 44.109 39.839 36.413 1.00 22.24 129 LEU B CA 1
ATOM 3173 C C . LEU E 4 129 ? 42.856 40.711 36.557 1.00 23.24 129 LEU B C 1
ATOM 3174 O O . LEU E 4 129 ? 42.668 41.381 37.581 1.00 24.85 129 LEU B O 1
ATOM 3179 N N . GLY E 4 130 ? 42.008 40.698 35.526 1.00 24.11 130 GLY B N 1
ATOM 3180 C CA . GLY E 4 130 ? 40.767 41.461 35.536 1.00 19.81 130 GLY B CA 1
ATOM 3181 C C . GLY E 4 130 ? 39.834 40.983 36.627 1.00 19.88 130 GLY B C 1
ATOM 3182 O O . GLY E 4 130 ? 39.185 41.790 37.297 1.00 20.90 130 GLY B O 1
ATOM 3183 N N . LEU E 4 131 ? 39.732 39.664 36.759 1.00 20.56 131 LEU B N 1
ATOM 3184 C CA . LEU E 4 131 ? 38.915 39.016 37.776 1.00 20.80 131 LEU B CA 1
ATOM 3185 C C . LEU E 4 131 ? 39.425 39.359 39.176 1.00 24.34 131 LEU B C 1
ATOM 3186 O O . LEU E 4 131 ? 38.665 39.821 40.028 1.00 24.77 131 LEU B O 1
ATOM 3191 N N . LYS E 4 132 ? 40.720 39.165 39.404 1.00 25.32 132 LYS B N 1
ATOM 3192 C CA . LYS E 4 132 ? 41.301 39.470 40.702 1.00 25.48 132 LYS B CA 1
ATOM 3193 C C . LYS E 4 132 ? 41.129 40.937 41.063 1.00 22.41 132 LYS B C 1
ATOM 3194 O O . LYS E 4 132 ? 41.087 41.279 42.236 1.00 27.54 132 LYS B O 1
ATOM 3200 N N . HIS E 4 133 ? 41.047 41.810 40.064 1.00 21.44 133 HIS B N 1
ATOM 3201 C CA . HIS E 4 133 ? 40.873 43.224 40.337 1.00 20.63 133 HIS B CA 1
ATOM 3202 C C . HIS E 4 133 ? 39.423 43.705 40.295 1.00 24.27 133 HIS B C 1
ATOM 3203 O O . HIS E 4 133 ? 39.153 44.909 40.297 1.00 26.38 133 HIS B O 1
ATOM 3210 N N . GLY E 4 134 ? 38.500 42.751 40.302 1.00 23.26 134 GLY B N 1
ATOM 3211 C CA . GLY E 4 134 ? 37.084 43.060 40.307 1.00 21.72 134 GLY B CA 1
ATOM 3212 C C . GLY E 4 134 ? 36.568 43.848 39.130 1.00 22.34 134 GLY B C 1
ATOM 3213 O O . GLY E 4 134 ? 35.658 44.654 39.281 1.00 25.33 134 GLY B O 1
ATOM 3214 N N . GLU E 4 135 ? 37.149 43.631 37.959 1.00 22.22 135 GLU B N 1
ATOM 3215 C CA . GLU E 4 135 ? 36.715 44.341 36.767 1.00 22.90 135 GLU B CA 1
ATOM 3216 C C . GLU E 4 135 ? 35.740 43.515 35.935 1.00 24.16 135 GLU B C 1
ATOM 3217 O O . GLU E 4 135 ? 34.990 44.064 35.136 1.00 25.73 135 GLU B O 1
ATOM 3223 N N . ILE E 4 136 ? 35.794 42.195 36.083 1.00 23.98 136 ILE B N 1
ATOM 3224 C CA . ILE E 4 136 ? 34.871 41.302 35.389 1.00 22.82 136 ILE B CA 1
ATOM 3225 C C . ILE E 4 136 ? 34.370 40.279 36.398 1.00 23.22 136 ILE B C 1
ATOM 3226 O O . ILE E 4 136 ? 35.082 39.930 37.340 1.00 24.85 136 ILE B O 1
ATOM 3231 N N . ASP E 4 137 ? 33.137 39.822 36.210 1.00 23.95 137 ASP B N 1
ATOM 3232 C CA . ASP E 4 137 ? 32.505 38.876 37.116 1.00 24.28 137 ASP B CA 1
ATOM 3233 C C . ASP E 4 137 ? 32.553 37.448 36.607 1.00 23.90 137 ASP B C 1
ATOM 3234 O O . ASP E 4 137 ? 32.182 36.522 37.324 1.00 26.19 137 ASP B O 1
ATOM 3239 N N . LEU E 4 138 ? 32.987 37.278 35.362 1.00 24.25 138 LEU B N 1
ATOM 3240 C CA . LEU E 4 138 ? 33.103 35.963 34.741 1.00 20.15 138 LEU B CA 1
ATOM 3241 C C . LEU E 4 138 ? 34.086 36.022 33.576 1.00 18.45 138 LEU B C 1
ATOM 3242 O O . LEU E 4 138 ? 34.097 36.996 32.823 1.00 18.99 138 LEU B O 1
ATOM 3247 N N . ALA E 4 139 ? 34.961 35.024 33.484 1.00 18.16 139 ALA B N 1
ATOM 3248 C CA . ALA E 4 139 ? 35.940 34.939 32.401 1.00 18.40 139 ALA B CA 1
ATOM 3249 C C . ALA E 4 139 ? 35.680 33.694 31.555 1.00 16.99 139 ALA B C 1
ATOM 3250 O O . ALA E 4 139 ? 35.390 32.619 32.084 1.00 20.27 139 ALA B O 1
ATOM 3252 N N . ILE E 4 140 ? 35.788 33.829 30.238 1.00 17.18 140 ILE B N 1
ATOM 3253 C CA . ILE E 4 140 ? 35.552 32.700 29.341 1.00 17.25 140 ILE B CA 1
ATOM 3254 C C . ILE E 4 140 ? 36.607 32.634 28.253 1.00 17.55 140 ILE B C 1
ATOM 3255 O O . ILE E 4 140 ? 37.023 33.655 27.712 1.00 16.31 140 ILE B O 1
ATOM 3260 N N . ILE E 4 141 ? 37.031 31.419 27.929 1.00 17.89 141 ILE B N 1
ATOM 3261 C CA . ILE E 4 141 ? 38.006 31.194 26.869 1.00 18.67 141 ILE B CA 1
ATOM 3262 C C . ILE E 4 141 ? 37.486 30.118 25.926 1.00 19.01 141 ILE B C 1
ATOM 3263 O O . ILE E 4 141 ? 37.139 29.021 26.352 1.00 18.78 141 ILE B O 1
ATOM 3268 N N . LEU E 4 142 ? 37.383 30.468 24.650 1.00 19.16 142 LEU B N 1
ATOM 3269 C CA . LEU E 4 142 ? 36.924 29.544 23.619 1.00 16.65 142 LEU B CA 1
ATOM 3270 C C . LEU E 4 142 ? 38.157 29.089 22.860 1.00 18.03 142 LEU B C 1
ATOM 3271 O O . LEU E 4 142 ? 39.035 29.906 22.570 1.00 17.63 142 LEU B O 1
ATOM 3276 N N . MET E 4 143 ? 38.224 27.805 22.533 1.00 16.71 143 MET B N 1
ATOM 3277 C CA . MET E 4 143 ? 39.368 27.279 21.804 1.00 17.38 143 MET B CA 1
ATOM 3278 C C . MET E 4 143 ? 39.060 25.944 21.150 1.00 18.09 143 MET B C 1
ATOM 3279 O O . MET E 4 143 ? 38.137 25.240 21.556 1.00 20.20 143 MET B O 1
ATOM 3284 N N . PRO E 4 144 ? 39.758 25.623 20.056 1.00 17.37 144 PRO B N 1
ATOM 3285 C CA . PRO E 4 144 ? 39.496 24.343 19.403 1.00 17.00 144 PRO B CA 1
ATOM 3286 C C . PRO E 4 144 ? 40.000 23.171 20.243 1.00 17.91 144 PRO B C 1
ATOM 3287 O O . PRO E 4 144 ? 40.801 23.356 21.166 1.00 21.02 144 PRO B O 1
ATOM 3291 N N . ILE E 4 145 ? 39.427 21.988 20.041 1.00 18.70 145 ILE B N 1
ATOM 3292 C CA . ILE E 4 145 ? 39.916 20.827 20.779 1.00 16.74 145 ILE B CA 1
ATOM 3293 C C . ILE E 4 145 ? 41.074 20.239 19.967 1.00 17.33 145 ILE B C 1
ATOM 3294 O O . ILE E 4 145 ? 41.215 20.529 18.781 1.00 16.15 145 ILE B O 1
ATOM 3299 N N . LYS E 4 146 ? 41.904 19.426 20.615 1.00 19.69 146 LYS B N 1
ATOM 3300 C CA . LYS E 4 146 ? 43.060 18.790 19.995 1.00 21.32 146 LYS B CA 1
ATOM 3301 C C . LYS E 4 146 ? 42.788 18.173 18.623 1.00 21.41 146 LYS B C 1
ATOM 3302 O O . LYS E 4 146 ? 43.539 18.434 17.680 1.00 19.67 146 LYS B O 1
ATOM 3308 N N . GLN E 4 147 ? 41.679 17.442 18.474 1.00 19.18 147 GLN B N 1
ATOM 3309 C CA . GLN E 4 147 ? 41.375 16.814 17.192 1.00 17.83 147 GLN B CA 1
ATOM 3310 C C . GLN E 4 147 ? 41.224 17.836 16.079 1.00 17.82 147 GLN B C 1
ATOM 3311 O O . GLN E 4 147 ? 41.721 17.619 14.975 1.00 19.64 147 GLN B O 1
ATOM 3317 N N . LEU E 4 148 ? 40.531 18.938 16.357 1.00 17.32 148 LEU B N 1
ATOM 3318 C CA . LEU E 4 148 ? 40.325 19.985 15.365 1.00 14.52 148 LEU B CA 1
ATOM 3319 C C . LEU E 4 148 ? 41.651 20.697 15.110 1.00 14.93 148 LEU B C 1
ATOM 3320 O O . LEU E 4 148 ? 42.029 20.916 13.960 1.00 12.85 148 LEU B O 1
ATOM 3325 N N . ALA E 4 149 ? 42.375 21.005 16.185 1.00 13.78 149 ALA B N 1
ATOM 3326 C CA . ALA E 4 149 ? 43.667 21.685 16.108 1.00 13.09 149 ALA B CA 1
ATOM 3327 C C . ALA E 4 149 ? 44.646 20.971 15.178 1.00 15.00 149 ALA B C 1
ATOM 3328 O O . ALA E 4 149 ? 45.412 21.611 14.456 1.00 17.58 149 ALA B O 1
ATOM 3330 N N . TYR E 4 150 ? 44.577 19.643 15.144 1.00 17.59 150 TYR B N 1
ATOM 3331 C CA . TYR E 4 150 ? 45.452 18.849 14.288 1.00 17.48 150 TYR B CA 1
ATOM 3332 C C . TYR E 4 150 ? 45.420 19.303 12.838 1.00 16.99 150 TYR B C 1
ATOM 3333 O O . TYR E 4 150 ? 46.448 19.270 12.164 1.00 19.62 150 TYR B O 1
ATOM 3342 N N . TYR E 4 151 ? 44.270 19.780 12.367 1.00 14.55 151 TYR B N 1
ATOM 3343 C CA . TYR E 4 151 ? 44.142 20.230 10.983 1.00 14.76 151 TYR B CA 1
ATOM 3344 C C . TYR E 4 151 ? 44.243 21.735 10.788 1.00 15.26 151 TYR B C 1
ATOM 3345 O O . TYR E 4 151 ? 44.046 22.238 9.682 1.00 14.58 151 TYR B O 1
ATOM 3354 N N . LEU E 4 152 ? 44.552 22.446 11.867 1.00 15.88 152 LEU B N 1
ATOM 3355 C CA . LEU E 4 152 ? 44.706 23.897 11.837 1.00 15.96 152 LEU B CA 1
ATOM 3356 C C . LEU E 4 152 ? 46.182 24.224 11.984 1.00 17.31 152 LEU B C 1
ATOM 3357 O O . LEU E 4 152 ? 46.999 23.326 12.214 1.00 17.40 152 LEU B O 1
ATOM 3362 N N . THR E 4 153 ? 46.516 25.499 11.814 1.00 17.79 153 THR B N 1
ATOM 3363 C CA . THR E 4 153 ? 47.888 25.987 11.924 1.00 16.39 153 THR B CA 1
ATOM 3364 C C . THR E 4 153 ? 48.622 25.393 13.128 1.00 17.96 153 THR B C 1
ATOM 3365 O O . THR E 4 153 ? 48.094 25.357 14.235 1.00 16.02 153 THR B O 1
ATOM 3369 N N . ASP E 4 154 ? 49.853 24.940 12.906 1.00 17.76 154 ASP B N 1
ATOM 3370 C CA . ASP E 4 154 ? 50.648 24.315 13.955 1.00 16.02 154 ASP B CA 1
ATOM 3371 C C . ASP E 4 154 ? 50.806 25.105 15.252 1.00 17.34 154 ASP B C 1
ATOM 3372 O O . ASP E 4 154 ? 51.154 26.284 15.252 1.00 16.97 154 ASP B O 1
ATOM 3377 N N . ARG E 4 155 ? 50.573 24.403 16.359 1.00 15.11 155 ARG B N 1
ATOM 3378 C CA . ARG E 4 155 ? 50.687 24.922 17.716 1.00 14.66 155 ARG B CA 1
ATOM 3379 C C . ARG E 4 155 ? 49.562 25.839 18.194 1.00 16.31 155 ARG B C 1
ATOM 3380 O O . ARG E 4 155 ? 49.706 26.504 19.224 1.00 17.86 155 ARG B O 1
ATOM 3388 N N . VAL E 4 156 ? 48.451 25.879 17.460 1.00 17.08 156 VAL B N 1
ATOM 3389 C CA . VAL E 4 156 ? 47.308 26.699 17.864 1.00 16.78 156 VAL B CA 1
ATOM 3390 C C . VAL E 4 156 ? 46.742 26.181 19.179 1.00 16.53 156 VAL B C 1
ATOM 3391 O O . VAL E 4 156 ? 46.856 24.994 19.494 1.00 18.49 156 VAL B O 1
ATOM 3395 N N . THR E 4 157 ? 46.223 27.097 19.986 1.00 15.30 157 THR B N 1
ATOM 3396 C CA . THR E 4 157 ? 45.621 26.776 21.267 1.00 16.24 157 THR B CA 1
ATOM 3397 C C . THR E 4 157 ? 44.619 25.639 21.116 1.00 15.12 157 THR B C 1
ATOM 3398 O O . THR E 4 157 ? 43.873 25.577 20.141 1.00 15.14 157 THR B O 1
ATOM 3402 N N . ASN E 4 158 ? 44.657 24.700 22.053 1.00 16.13 158 ASN B N 1
ATOM 3403 C CA . ASN E 4 158 ? 43.733 23.574 22.052 1.00 18.10 158 ASN B CA 1
ATOM 3404 C C . ASN E 4 158 ? 43.412 23.214 23.497 1.00 18.64 158 ASN B C 1
ATOM 3405 O O . ASN E 4 158 ? 44.269 23.288 24.376 1.00 18.39 158 ASN B O 1
ATOM 3410 N N . PHE E 4 159 ? 42.140 22.918 23.742 1.00 16.21 159 PHE B N 1
ATOM 3411 C CA . PHE E 4 159 ? 41.635 22.587 25.075 1.00 14.26 159 PHE B CA 1
ATOM 3412 C C . PHE E 4 159 ? 42.550 21.676 25.916 1.00 14.48 159 PHE B C 1
ATOM 3413 O O . PHE E 4 159 ? 42.939 22.032 27.022 1.00 15.05 159 PHE B O 1
ATOM 3421 N N . GLU E 4 160 ? 42.925 20.527 25.364 1.00 15.74 160 GLU B N 1
ATOM 3422 C CA . GLU E 4 160 ? 43.769 19.552 26.037 1.00 16.20 160 GLU B CA 1
ATOM 3423 C C . GLU E 4 160 ? 45.111 20.090 26.513 1.00 17.52 160 GLU B C 1
ATOM 3424 O O . GLU E 4 160 ? 45.512 19.818 27.635 1.00 20.96 160 GLU B O 1
ATOM 3430 N N . GLU E 4 161 ? 45.793 20.872 25.683 1.00 17.43 161 GLU B N 1
ATOM 3431 C CA . GLU E 4 161 ? 47.097 21.414 26.056 1.00 15.40 161 GLU B CA 1
ATOM 3432 C C . GLU E 4 161 ? 47.089 22.476 27.157 1.00 16.10 161 GLU B C 1
ATOM 3433 O O . GLU E 4 161 ? 48.068 22.607 27.893 1.00 17.80 161 GLU B O 1
ATOM 3439 N N . LEU E 4 162 ? 46.031 23.283 27.220 1.00 16.83 162 LEU B N 1
ATOM 3440 C CA . LEU E 4 162 ? 45.911 24.310 28.258 1.00 16.08 162 LEU B CA 1
ATOM 3441 C C . LEU E 4 162 ? 45.285 23.725 29.533 1.00 18.64 162 LEU B C 1
ATOM 3442 O O . LEU E 4 162 ? 45.482 24.243 30.638 1.00 18.00 162 LEU B O 1
ATOM 3447 N N . GLU E 4 163 ? 44.589 22.602 29.376 1.00 20.81 163 GLU B N 1
ATOM 3448 C CA . GLU E 4 163 ? 43.920 21.913 30.476 1.00 22.08 163 GLU B CA 1
ATOM 3449 C C . GLU E 4 163 ? 44.711 21.749 31.783 1.00 21.06 163 GLU B C 1
ATOM 3450 O O . GLU E 4 163 ? 44.192 22.061 32.861 1.00 21.73 163 GLU B O 1
ATOM 3456 N N . PRO E 4 164 ? 45.987 21.325 31.709 1.00 19.97 164 PRO B N 1
ATOM 3457 C CA . PRO E 4 164 ? 46.784 21.154 32.928 1.00 19.98 164 PRO B CA 1
ATOM 3458 C C . PRO E 4 164 ? 46.899 22.434 33.756 1.00 20.59 164 PRO B C 1
ATOM 3459 O O . PRO E 4 164 ? 47.216 22.380 34.944 1.00 19.18 164 PRO B O 1
ATOM 3463 N N . TYR E 4 165 ? 46.590 23.573 33.137 1.00 20.42 165 TYR B N 1
ATOM 3464 C CA . TYR E 4 165 ? 46.683 24.872 33.789 1.00 19.37 165 TYR B CA 1
ATOM 3465 C C . TYR E 4 165 ? 45.370 25.481 34.276 1.00 22.01 165 TYR B C 1
ATOM 3466 O O . TYR E 4 165 ? 45.375 26.477 35.001 1.00 21.68 165 TYR B O 1
ATOM 3475 N N . PHE E 4 166 ? 44.248 24.842 33.963 1.00 21.50 166 PHE B N 1
ATOM 3476 C CA . PHE E 4 166 ? 42.958 25.356 34.401 1.00 20.30 166 PHE B CA 1
ATOM 3477 C C . PHE E 4 166 ? 42.956 25.611 35.905 1.00 20.24 166 PHE B C 1
ATOM 3478 O O . PHE E 4 166 ? 42.336 26.552 36.370 1.00 20.13 166 PHE B O 1
ATOM 3486 N N . GLU E 4 167 ? 43.693 24.804 36.660 1.00 19.71 167 GLU B N 1
ATOM 3487 C CA . GLU E 4 167 ? 43.717 24.953 38.111 1.00 20.29 167 GLU B CA 1
ATOM 3488 C C . GLU E 4 167 ? 44.303 26.262 38.637 1.00 19.98 167 GLU B C 1
ATOM 3489 O O . GLU E 4 167 ? 44.157 26.576 39.815 1.00 19.54 167 GLU B O 1
ATOM 3495 N N . LEU E 4 168 ? 44.948 27.037 37.775 1.00 19.79 168 LEU B N 1
ATOM 3496 C CA . LEU E 4 168 ? 45.515 28.310 38.200 1.00 22.47 168 LEU B CA 1
ATOM 3497 C C . LEU E 4 168 ? 44.418 29.378 38.311 1.00 24.99 168 LEU B C 1
ATOM 3498 O O . LEU E 4 168 ? 44.672 30.500 38.744 1.00 25.96 168 LEU B O 1
ATOM 3503 N N . THR E 4 169 ? 43.199 29.027 37.908 1.00 26.51 169 THR B N 1
ATOM 3504 C CA . THR E 4 169 ? 42.063 29.939 37.985 1.00 29.94 169 THR B CA 1
ATOM 3505 C C . THR E 4 169 ? 41.226 29.654 39.225 1.00 31.99 169 THR B C 1
ATOM 3506 O O . THR E 4 169 ? 40.146 30.221 39.405 1.00 33.56 169 THR B O 1
ATOM 3510 N N . GLU E 4 170 ? 41.707 28.749 40.068 1.00 36.03 170 GLU B N 1
ATOM 3511 C CA . GLU E 4 170 ? 40.985 28.396 41.281 1.00 39.24 170 GLU B CA 1
ATOM 3512 C C . GLU E 4 170 ? 40.656 29.635 42.093 1.00 36.92 170 GLU B C 1
ATOM 3513 O O . GLU E 4 170 ? 41.459 30.570 42.170 1.00 38.15 170 GLU B O 1
ATOM 3519 N N . GLY E 4 171 ? 39.444 29.654 42.642 1.00 33.88 171 GLY B N 1
ATOM 3520 C CA . GLY E 4 171 ? 38.991 30.786 43.428 1.00 29.25 171 GLY B CA 1
ATOM 3521 C C . GLY E 4 171 ? 38.318 31.845 42.571 1.00 29.27 171 GLY B C 1
ATOM 3522 O O . GLY E 4 171 ? 37.817 32.849 43.088 1.00 27.87 171 GLY B O 1
ATOM 3523 N N . GLN E 4 172 ? 38.297 31.618 41.260 1.00 26.38 172 GLN B N 1
ATOM 3524 C CA . GLN E 4 172 ? 37.706 32.563 40.327 1.00 24.67 172 GLN B CA 1
ATOM 3525 C C . GLN E 4 172 ? 36.695 31.921 39.380 1.00 25.23 172 GLN B C 1
ATOM 3526 O O . GLN E 4 172 ? 36.787 30.732 39.058 1.00 25.11 172 GLN B O 1
ATOM 3532 N N . PRO E 4 173 ? 35.673 32.689 38.972 1.00 24.29 173 PRO B N 1
ATOM 3533 C CA . PRO E 4 173 ? 34.644 32.197 38.055 1.00 22.83 173 PRO B CA 1
ATOM 3534 C C . PRO E 4 173 ? 35.217 32.145 36.637 1.00 20.62 173 PRO B C 1
ATOM 3535 O O . PRO E 4 173 ? 35.374 33.172 35.975 1.00 19.95 173 PRO B O 1
ATOM 3539 N N . PHE E 4 174 ? 35.505 30.941 36.162 1.00 21.51 174 PHE B N 1
ATOM 3540 C CA . PHE E 4 174 ? 36.095 30.780 34.839 1.00 20.93 174 PHE B CA 1
ATOM 3541 C C . PHE E 4 174 ? 35.464 29.622 34.067 1.00 21.72 174 PHE B C 1
ATOM 3542 O O . PHE E 4 174 ? 35.084 28.600 34.654 1.00 22.60 174 PHE B O 1
ATOM 3550 N N . ILE E 4 175 ? 35.314 29.804 32.757 1.00 19.63 175 ILE B N 1
ATOM 3551 C CA . ILE E 4 175 ? 34.756 28.771 31.896 1.00 17.89 175 ILE B CA 1
ATOM 3552 C C . ILE E 4 175 ? 35.671 28.589 30.693 1.00 17.34 175 ILE B C 1
ATOM 3553 O O . ILE E 4 175 ? 36.059 29.564 30.044 1.00 19.09 175 ILE B O 1
ATOM 3558 N N . PHE E 4 176 ? 36.035 27.341 30.417 1.00 16.94 176 PHE B N 1
ATOM 3559 C CA . PHE E 4 176 ? 36.876 27.004 29.275 1.00 15.29 176 PHE B CA 1
ATOM 3560 C C . PHE E 4 176 ? 36.029 26.145 28.346 1.00 16.83 176 PHE B C 1
ATOM 3561 O O . PHE E 4 176 ? 35.473 25.129 28.772 1.00 18.25 176 PHE B O 1
ATOM 3569 N N . ILE E 4 177 ? 35.932 26.555 27.085 1.00 17.26 177 ILE B N 1
ATOM 3570 C CA . ILE E 4 177 ? 35.130 25.849 26.094 1.00 18.30 177 ILE B CA 1
ATOM 3571 C C . ILE E 4 177 ? 35.952 25.342 24.908 1.00 18.20 177 ILE B C 1
ATOM 3572 O O . ILE E 4 177 ? 36.692 26.098 24.277 1.00 20.01 177 ILE B O 1
ATOM 3577 N N . GLY E 4 178 ? 35.789 24.063 24.592 1.00 16.29 178 GLY B N 1
ATOM 3578 C CA . GLY E 4 178 ? 36.509 23.478 23.478 1.00 16.66 178 GLY B CA 1
ATOM 3579 C C . GLY E 4 178 ? 35.541 23.040 22.404 1.00 16.05 178 GLY B C 1
ATOM 3580 O O . GLY E 4 178 ? 34.694 22.190 22.642 1.00 16.62 178 GLY B O 1
ATOM 3581 N N . PHE E 4 179 ? 35.696 23.595 21.209 1.00 16.14 179 PHE B N 1
ATOM 3582 C CA . PHE E 4 179 ? 34.825 23.266 20.095 1.00 15.95 179 PHE B CA 1
ATOM 3583 C C . PHE E 4 179 ? 35.460 22.343 19.061 1.00 18.27 179 PHE B C 1
ATOM 3584 O O . PHE E 4 179 ? 36.689 22.233 18.964 1.00 19.31 179 PHE B O 1
ATOM 3592 N N . ASN E 4 180 ? 34.605 21.674 18.296 1.00 16.01 180 ASN B N 1
ATOM 3593 C CA . ASN E 4 180 ? 35.048 20.757 17.258 1.00 16.95 180 ASN B CA 1
ATOM 3594 C C . ASN E 4 180 ? 34.130 20.893 16.051 1.00 17.34 180 ASN B C 1
ATOM 3595 O O . ASN E 4 180 ? 33.010 21.400 16.172 1.00 19.62 180 ASN B O 1
ATOM 3600 N N . ALA E 4 181 ? 34.638 20.527 14.880 1.00 17.20 181 ALA B N 1
ATOM 3601 C CA . ALA E 4 181 ? 33.861 20.592 13.653 1.00 18.61 181 ALA B CA 1
ATOM 3602 C C . ALA E 4 181 ? 32.875 19.433 13.663 1.00 19.18 181 ALA B C 1
ATOM 3603 O O . ALA E 4 181 ? 33.064 18.460 14.395 1.00 19.23 181 ALA B O 1
ATOM 3605 N N . GLU E 4 182 ? 31.844 19.527 12.832 1.00 20.23 182 GLU B N 1
ATOM 3606 C CA . GLU E 4 182 ? 30.837 18.477 12.749 1.00 22.71 182 GLU B CA 1
ATOM 3607 C C . GLU E 4 182 ? 31.303 17.365 11.830 1.00 24.34 182 GLU B C 1
ATOM 3608 O O . GLU E 4 182 ? 30.902 16.217 11.991 1.00 25.93 182 GLU B O 1
ATOM 3614 N N . ALA E 4 183 ? 32.098 17.724 10.823 1.00 25.96 183 ALA B N 1
ATOM 3615 C CA . ALA E 4 183 ? 32.598 16.754 9.855 1.00 25.75 183 ALA B CA 1
ATOM 3616 C C . ALA E 4 183 ? 34.033 17.037 9.416 1.00 23.91 183 ALA B C 1
ATOM 3617 O O . ALA E 4 183 ? 34.505 18.170 9.499 1.00 23.90 183 ALA B O 1
ATOM 3619 N N . TYR E 4 184 ? 34.706 15.989 8.945 1.00 24.24 184 TYR B N 1
ATOM 3620 C CA . TYR E 4 184 ? 36.085 16.040 8.462 1.00 23.65 184 TYR B CA 1
ATOM 3621 C C . TYR E 4 184 ? 36.040 15.465 7.059 1.00 23.50 184 TYR B C 1
ATOM 3622 O O . TYR E 4 184 ? 35.728 14.284 6.872 1.00 24.81 184 TYR B O 1
ATOM 3631 N N . ASN E 4 185 ? 36.389 16.283 6.078 1.00 25.06 185 ASN B N 1
ATOM 3632 C CA . ASN E 4 185 ? 36.312 15.842 4.697 1.00 27.40 185 ASN B CA 1
ATOM 3633 C C . ASN E 4 185 ? 37.251 16.626 3.798 1.00 26.82 185 ASN B C 1
ATOM 3634 O O . ASN E 4 185 ? 37.423 17.826 3.973 1.00 25.99 185 ASN B O 1
ATOM 3639 N N . SER E 4 186 ? 37.839 15.945 2.822 1.00 26.84 186 SER B N 1
ATOM 3640 C CA . SER E 4 186 ? 38.753 16.576 1.876 1.00 30.88 186 SER B CA 1
ATOM 3641 C C . SER E 4 186 ? 38.024 17.277 0.720 1.00 31.70 186 SER B C 1
ATOM 3642 O O . SER E 4 186 ? 38.649 17.926 -0.115 1.00 32.62 186 SER B O 1
ATOM 3645 N N . ASN E 4 187 ? 36.705 17.125 0.675 1.00 33.14 187 ASN B N 1
ATOM 3646 C CA . ASN E 4 187 ? 35.871 17.722 -0.364 1.00 34.41 187 ASN B CA 1
ATOM 3647 C C . ASN E 4 187 ? 35.652 19.221 -0.194 1.00 34.40 187 ASN B C 1
ATOM 3648 O O . ASN E 4 187 ? 35.346 19.910 -1.166 1.00 39.01 187 ASN B O 1
ATOM 3650 N N . VAL E 4 188 ? 35.752 19.726 1.031 1.00 32.10 188 VAL B N 1
ATOM 3651 C CA . VAL E 4 188 ? 35.570 21.157 1.255 1.00 30.86 188 VAL B CA 1
ATOM 3652 C C . VAL E 4 188 ? 36.902 21.886 1.043 1.00 30.54 188 VAL B C 1
ATOM 3653 O O . VAL E 4 188 ? 37.967 21.308 1.248 1.00 32.55 188 VAL B O 1
ATOM 3657 N N . PRO E 4 189 ? 36.862 23.157 0.602 1.00 30.20 189 PRO B N 1
ATOM 3658 C CA . PRO E 4 189 ? 38.110 23.897 0.383 1.00 28.71 189 PRO B CA 1
ATOM 3659 C C . PRO E 4 189 ? 38.850 24.155 1.686 1.00 26.79 189 PRO B C 1
ATOM 3660 O O . PRO E 4 189 ? 38.254 24.127 2.766 1.00 27.25 189 PRO B O 1
ATOM 3664 N N . LEU E 4 190 ? 40.153 24.363 1.581 1.00 23.81 190 LEU B N 1
ATOM 3665 C CA . LEU E 4 190 ? 40.972 24.634 2.751 1.00 22.31 190 LEU B CA 1
ATOM 3666 C C . LEU E 4 190 ? 40.641 26.022 3.265 1.00 19.69 190 LEU B C 1
ATOM 3667 O O . LEU E 4 190 ? 40.223 26.893 2.500 1.00 18.51 190 LEU B O 1
ATOM 3672 N N . ILE E 4 191 ? 40.760 26.213 4.570 1.00 18.93 191 ILE B N 1
ATOM 3673 C CA . ILE E 4 191 ? 40.541 27.533 5.142 1.00 18.93 191 ILE B CA 1
ATOM 3674 C C . ILE E 4 191 ? 41.873 28.211 4.806 1.00 20.37 191 ILE B C 1
ATOM 3675 O O . ILE E 4 191 ? 42.932 27.709 5.187 1.00 22.77 191 ILE B O 1
ATOM 3680 N N . PRO E 4 192 ? 41.846 29.329 4.056 1.00 19.32 192 PRO B N 1
ATOM 3681 C CA . PRO E 4 192 ? 43.060 30.061 3.664 1.00 19.68 192 PRO B CA 1
ATOM 3682 C C . PRO E 4 192 ? 43.969 30.540 4.806 1.00 20.36 192 PRO B C 1
ATOM 3683 O O . PRO E 4 192 ? 43.521 30.789 5.935 1.00 20.98 192 PRO B O 1
ATOM 3687 N N . LYS E 4 193 ? 45.261 30.639 4.504 1.00 20.64 193 LYS B N 1
ATOM 3688 C CA . LYS E 4 193 ? 46.243 31.110 5.462 1.00 19.88 193 LYS B CA 1
ATOM 3689 C C . LYS E 4 193 ? 46.758 32.459 5.009 1.00 17.84 193 LYS B C 1
ATOM 3690 O O . LYS E 4 193 ? 46.630 32.827 3.845 1.00 19.95 193 LYS B O 1
ATOM 3696 N N . GLY E 4 194 ? 47.301 33.219 5.949 1.00 19.97 194 GLY B N 1
ATOM 3697 C CA . GLY E 4 194 ? 47.832 34.529 5.617 1.00 23.16 194 GLY B CA 1
ATOM 3698 C C . GLY E 4 194 ? 46.761 35.493 5.154 1.00 24.76 194 GLY B C 1
ATOM 3699 O O . GLY E 4 194 ? 45.594 35.307 5.456 1.00 23.03 194 GLY B O 1
ATOM 3700 N N . SER E 4 195 ? 47.160 36.484 4.364 1.00 28.84 195 SER B N 1
ATOM 3701 C CA . SER E 4 195 ? 46.261 37.514 3.843 1.00 34.93 195 SER B CA 1
ATOM 3702 C C . SER E 4 195 ? 44.899 36.991 3.356 1.00 35.40 195 SER B C 1
ATOM 3703 O O . SER E 4 195 ? 43.857 37.510 3.749 1.00 36.43 195 SER B O 1
ATOM 3706 N N . ASP E 4 196 ? 44.907 35.914 2.581 1.00 35.97 196 ASP B N 1
ATOM 3707 C CA . ASP E 4 196 ? 43.671 35.357 2.037 1.00 35.94 196 ASP B CA 1
ATOM 3708 C C . ASP E 4 196 ? 42.642 34.900 3.075 1.00 33.93 196 ASP B C 1
ATOM 3709 O O . ASP E 4 196 ? 41.454 34.790 2.768 1.00 36.00 196 ASP B O 1
ATOM 3714 N N . GLY E 4 197 ? 43.095 34.665 4.300 1.00 31.71 197 GLY B N 1
ATOM 3715 C CA . GLY E 4 197 ? 42.205 34.223 5.355 1.00 32.07 197 GLY B CA 1
ATOM 3716 C C . GLY E 4 197 ? 41.591 35.373 6.119 1.00 33.00 197 GLY B C 1
ATOM 3717 O O . GLY E 4 197 ? 40.761 35.173 7.000 1.00 29.57 197 GLY B O 1
ATOM 3718 N N . MET E 4 198 ? 41.998 36.588 5.785 1.00 40.58 198 MET B N 1
ATOM 3719 C CA . MET E 4 198 ? 41.477 37.768 6.452 1.00 50.56 198 MET B CA 1
ATOM 3720 C C . MET E 4 198 ? 40.333 38.438 5.695 1.00 55.96 198 MET B C 1
ATOM 3721 O O . MET E 4 198 ? 40.031 38.115 4.543 1.00 57.33 198 MET B O 1
ATOM 3726 N N . SER E 4 199 ? 39.763 39.432 6.365 1.00 63.36 199 SER B N 1
ATOM 3727 C CA . SER E 4 199 ? 38.657 40.275 5.906 1.00 67.71 199 SER B CA 1
ATOM 3728 C C . SER E 4 199 ? 38.262 40.837 7.245 1.00 68.42 199 SER B C 1
ATOM 3729 O O . SER E 4 199 ? 38.392 42.035 7.504 1.00 67.93 199 SER B O 1
ATOM 3732 N N . LYS E 4 200 ? 37.802 39.916 8.091 1.00 69.86 200 LYS B N 1
ATOM 3733 C CA . LYS E 4 200 ? 37.409 40.166 9.468 1.00 70.55 200 LYS B CA 1
ATOM 3734 C C . LYS E 4 200 ? 36.492 41.360 9.755 1.00 69.26 200 LYS B C 1
ATOM 3735 O O . LYS E 4 200 ? 36.114 41.558 10.903 1.00 71.85 200 LYS B O 1
ATOM 3741 N N . ARG E 4 201 ? 36.079 42.074 8.705 1.00 64.08 201 ARG B N 1
ATOM 3742 C CA . ARG E 4 201 ? 35.203 43.250 8.764 1.00 55.88 201 ARG B CA 1
ATOM 3743 C C . ARG E 4 201 ? 35.429 44.280 9.882 1.00 52.81 201 ARG B C 1
ATOM 3744 O O . ARG E 4 201 ? 36.289 44.117 10.740 1.00 50.59 201 ARG B O 1
ATOM 3752 N N . SER E 4 202 ? 34.692 45.383 9.821 1.00 48.66 202 SER B N 1
ATOM 3753 C CA . SER E 4 202 ? 34.810 46.417 10.838 1.00 46.94 202 SER B CA 1
ATOM 3754 C C . SER E 4 202 ? 34.150 45.893 12.104 1.00 43.39 202 SER B C 1
ATOM 3755 O O . SER E 4 202 ? 32.974 45.539 12.087 1.00 46.05 202 SER B O 1
ATOM 3758 N N . ILE E 4 203 ? 34.906 45.847 13.196 1.00 37.90 203 ILE B N 1
ATOM 3759 C CA . ILE E 4 203 ? 34.394 45.341 14.461 1.00 33.80 203 ILE B CA 1
ATOM 3760 C C . ILE E 4 203 ? 33.823 46.414 15.397 1.00 33.07 203 ILE B C 1
ATOM 3761 O O . ILE E 4 203 ? 34.174 47.594 15.310 1.00 32.12 203 ILE B O 1
ATOM 3766 N N . LYS E 4 204 ? 32.969 45.966 16.311 1.00 30.25 204 LYS B N 1
ATOM 3767 C CA . LYS E 4 204 ? 32.302 46.805 17.299 1.00 28.72 204 LYS B CA 1
ATOM 3768 C C . LYS E 4 204 ? 33.234 46.995 18.502 1.00 26.95 204 LYS B C 1
ATOM 3769 O O . LYS E 4 204 ? 33.225 46.186 19.423 1.00 26.90 204 LYS B O 1
ATOM 3775 N N . LYS E 4 205 ? 34.066 48.033 18.484 1.00 26.61 205 LYS B N 1
ATOM 3776 C CA . LYS E 4 205 ? 35.000 48.271 19.588 1.00 26.20 205 LYS B CA 1
ATOM 3777 C C . LYS E 4 205 ? 34.358 48.980 20.763 1.00 29.12 205 LYS B C 1
ATOM 3778 O O . LYS E 4 205 ? 33.452 49.792 20.595 1.00 30.13 205 LYS B O 1
ATOM 3784 N N . TRP E 4 206 ? 34.814 48.636 21.960 1.00 30.16 206 TRP B N 1
ATOM 3785 C CA . TRP E 4 206 ? 34.299 49.232 23.182 1.00 33.67 206 TRP B CA 1
ATOM 3786 C C . TRP E 4 206 ? 34.559 50.731 23.211 1.00 39.03 206 TRP B C 1
ATOM 3787 O O . TRP E 4 206 ? 33.714 51.486 23.685 1.00 39.95 206 TRP B O 1
ATOM 3798 N N . LYS E 4 207 ? 35.709 51.157 22.684 1.00 45.94 207 LYS B N 1
ATOM 3799 C CA . LYS E 4 207 ? 36.061 52.575 22.626 1.00 55.69 207 LYS B CA 1
ATOM 3800 C C . LYS E 4 207 ? 34.939 53.245 21.836 1.00 61.76 207 LYS B C 1
ATOM 3801 O O . LYS E 4 207 ? 34.762 54.460 21.876 1.00 63.57 207 LYS B O 1
ATOM 3807 N N . ASP E 4 208 ? 34.214 52.390 21.117 1.00 68.46 208 ASP B N 1
ATOM 3808 C CA . ASP E 4 208 ? 33.040 52.670 20.312 1.00 75.29 208 ASP B CA 1
ATOM 3809 C C . ASP E 4 208 ? 33.096 52.513 18.808 1.00 79.39 208 ASP B C 1
ATOM 3810 O O . ASP E 4 208 ? 34.044 52.937 18.134 1.00 77.17 208 ASP B O 1
ATOM 3815 N N . LYS E 4 209 ? 32.071 51.805 18.342 1.00 84.84 209 LYS B N 1
ATOM 3816 C CA . LYS E 4 209 ? 31.789 51.483 16.948 1.00 88.02 209 LYS B CA 1
ATOM 3817 C C . LYS E 4 209 ? 30.360 50.922 16.998 1.00 89.12 209 LYS B C 1
ATOM 3818 O O . LYS E 4 209 ? 30.022 50.260 18.009 1.00 89.34 209 LYS B O 1
#

B-factor: mean 30.0, std 14.13, range [7.78, 102.78]

Secondary structure (DSSP, 8-state):
-EEEEEEE-HHHHHHHHH-HHHHHHHHHHHHHHH---BSTT-SSBEEE-SSTT-B--GGGGHHHHHIIIIIT-PEEEEPPHIIIIIS-----EEEEEEEEETTEEEEEEEEE--SBHHHHHHHHHHHHHHHHTTS-SEEEEEEE-HHHHTTBSTTB--HHHHGGGGGGGTTS-EEEEEEE-SEEE--S--------TT-TTS----/-EEEEEEE-HHHHHHHHH-HHHHHHHHHHHHHHH---BSTT-SSBEE--SSTT-B-SHHHHHHHHHIIIIIT--EEEE--HIIIIIS-----EEEEEEEEETTEEEEEEEEE--SBHHHHHHHHHHHHHHHHTTS-SEEEEEEE-HHHHTTBSTTB--HHHHGGGGGGGTTS-EEEEEEE-SEE-TTSPPPP-GGGG-------BTT--

Radius of gyration: 22.87 Å; Cα contacts (8 Å, |Δi|>4): 876; chains: 2; bounding box: 69×41×58 Å